Protein AF-A0A966NK26-F1 (afdb_monomer)

Foldseek 3Di:
DDDDDDDDDDDDDDDDDDDDDDDPPPPPPPPPPPPPDDPPPDPPDPAADEWEQPLQDPPAQELPQLRRTVVSGHPPQDEHAYEYAADHSLEHEHAAEHEYCEYEDALRHDAHAYWYCAQAHEYAYNAEYAYNNLEEYEYQGDDNGTGYEYEP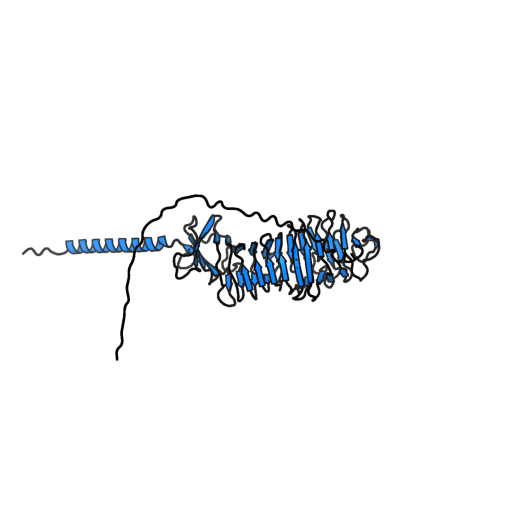EEDQEEYEHENANYEYEDPHQYAYHQNYEYEYHHQYEYEDADNPPNHHHYQYAYEDAAHEYEYLAAHAYAYEYEAHYEYEDHVVVNVHQEHEYQEYAYLHEYEYPHAYEHEAEYHYEQNYEYEAEAEPDLVRGHAYEYEPPYEDHHEYEYEYHDDDPVAEPVRKRKHQHYHYPYDFHHYAYPWYWYQDPNDIWTWDQDPPPVQSQWIWTDADPVQWIWIAGRRSSMIIIYHHPCVVVVVVVVVVVVVVVVVVVVVVVVVVPPDPPDD

Radius of gyration: 33.45 Å; Cα contacts (8 Å, |Δi|>4): 1101; chains: 1; bounding box: 106×56×120 Å

Sequence (419 aa):
MYGRDLLGAAVRRRSRRAHATSGTRWQAAITVTAAIGGFVALPQSSNAAPFTWSGASTTTSGWGGASNWLPSSLPSIGTNALVFTGANRLTNQATTNYTLDGITFSGSAQSFNLQGNSPTRTLNMLGDITNQSGRLQTIGGTTTGSKLALSYGTNAVTRTIDTGSGTIDLNAAVRGGSNVTLNKTGIGGLVIDNPPGTGHGFSGTFRASEGTVDLQAMFNANVGVSGSATLNVDPVAGGITTATVNSLTSSGTVNMLGSLTVYESLKLNASSVLNLTLPVDPNEANQLSYGAGTMLGGALHVTLLGDYPDADTSNPTVFQILQSTAGDPGGNFTTVTATYNGQLLSFTQGPDAVDPHVWISQMAADGKQLRFDQISGEVVVVPEPSSIVIAGIGAAMAAWNALKSRRKRLRALRPTFET

Structure (mmCIF, N/CA/C/O backbone):
data_AF-A0A966NK26-F1
#
_entry.id   AF-A0A966NK26-F1
#
loop_
_atom_site.group_PDB
_atom_site.id
_atom_site.type_symbol
_atom_site.label_atom_id
_atom_site.label_alt_id
_atom_site.label_comp_id
_atom_site.label_asym_id
_atom_site.label_entity_id
_atom_site.label_seq_id
_atom_site.pdbx_PDB_ins_code
_atom_site.Cartn_x
_atom_site.Cartn_y
_atom_site.Cartn_z
_atom_site.occupancy
_atom_site.B_iso_or_equiv
_atom_site.auth_seq_id
_atom_site.auth_comp_id
_atom_site.auth_asym_id
_atom_site.auth_atom_id
_atom_site.pdbx_PDB_model_num
ATOM 1 N N . MET A 1 1 ? -68.169 30.568 15.300 1.00 39.22 1 MET A N 1
ATOM 2 C CA . MET A 1 1 ? -69.093 30.191 14.206 1.00 39.22 1 MET A CA 1
ATOM 3 C C . MET A 1 1 ? -68.436 29.033 13.465 1.00 39.22 1 MET A C 1
ATOM 5 O O . MET A 1 1 ? -67.411 29.269 12.856 1.00 39.22 1 MET A O 1
ATOM 9 N N . TYR A 1 2 ? -68.657 27.778 13.863 1.00 38.25 2 TYR A N 1
ATOM 10 C CA . TYR A 1 2 ? -69.794 26.866 13.606 1.00 38.25 2 TYR A CA 1
ATOM 11 C C . TYR A 1 2 ? -69.868 26.292 12.178 1.00 38.25 2 TYR A C 1
ATOM 13 O O . TYR A 1 2 ? -69.954 27.049 11.221 1.00 38.25 2 TYR A O 1
ATOM 21 N N . GLY A 1 3 ? -69.913 24.949 12.125 1.00 38.84 3 GLY A N 1
ATOM 22 C CA . GLY A 1 3 ? -70.194 24.062 10.981 1.00 38.84 3 GLY A CA 1
ATOM 23 C C . GLY A 1 3 ? -68.991 23.160 10.673 1.00 38.84 3 GLY A C 1
ATOM 24 O O . GLY A 1 3 ? -68.041 23.634 10.070 1.00 38.84 3 GLY A O 1
ATOM 25 N N . ARG A 1 4 ? -68.829 21.911 11.138 1.00 47.53 4 ARG A N 1
ATOM 26 C CA . ARG A 1 4 ? -69.733 20.792 11.489 1.00 47.53 4 ARG A CA 1
ATOM 27 C C . ARG A 1 4 ? -70.622 20.315 10.336 1.00 47.53 4 ARG A C 1
ATOM 29 O O . ARG A 1 4 ? -71.395 21.115 9.829 1.00 47.53 4 ARG A O 1
ATOM 36 N N . ASP A 1 5 ? -70.475 19.014 10.038 1.00 47.66 5 ASP A N 1
ATOM 37 C CA . ASP A 1 5 ? -71.431 18.045 9.455 1.00 47.66 5 ASP A CA 1
ATOM 38 C C . ASP A 1 5 ? -70.904 17.338 8.190 1.00 47.66 5 ASP A C 1
ATOM 40 O O . ASP A 1 5 ? -70.272 17.973 7.359 1.00 47.66 5 ASP A O 1
ATOM 44 N N . LEU A 1 6 ? -71.091 16.041 7.909 1.00 46.53 6 LEU A N 1
ATOM 45 C CA . LEU A 1 6 ? -71.668 14.838 8.548 1.00 46.53 6 LEU A CA 1
ATOM 46 C C . LEU A 1 6 ? -71.210 13.661 7.633 1.00 46.53 6 LEU A C 1
ATOM 48 O O . LEU A 1 6 ? -71.138 13.822 6.420 1.00 46.53 6 LEU A O 1
ATOM 52 N N . LEU A 1 7 ? -70.680 12.550 8.156 1.00 45.34 7 LEU A N 1
ATOM 53 C CA . LEU A 1 7 ? -71.367 11.251 8.324 1.00 45.34 7 LEU A CA 1
ATOM 54 C C . LEU A 1 7 ? -72.038 10.638 7.069 1.00 45.34 7 LEU A C 1
ATOM 56 O O . LEU A 1 7 ? -73.002 11.171 6.535 1.00 45.34 7 LEU A O 1
ATOM 60 N N . GLY A 1 8 ? -71.613 9.418 6.716 1.00 40.69 8 GLY A N 1
ATOM 61 C CA . GLY A 1 8 ? -72.337 8.483 5.840 1.00 40.69 8 GLY A CA 1
ATOM 62 C C . GLY A 1 8 ? -71.471 7.254 5.529 1.00 40.69 8 GLY A C 1
ATOM 63 O O . GLY A 1 8 ? -70.596 7.325 4.682 1.00 40.69 8 GLY A O 1
ATOM 64 N N . ALA A 1 9 ? -71.471 6.193 6.335 1.00 46.81 9 ALA A N 1
ATOM 65 C CA . ALA A 1 9 ? -72.472 5.126 6.459 1.00 46.81 9 ALA A CA 1
ATOM 66 C C . ALA A 1 9 ? -71.920 3.812 5.874 1.00 46.81 9 ALA A C 1
ATOM 68 O O . ALA A 1 9 ? -71.418 3.738 4.758 1.00 46.81 9 ALA A O 1
ATOM 69 N N . ALA A 1 10 ? -71.984 2.787 6.718 1.00 46.94 10 ALA A N 1
ATOM 70 C CA . ALA A 1 10 ? -71.476 1.441 6.527 1.00 46.94 10 ALA A CA 1
ATOM 71 C C . ALA A 1 10 ? -72.309 0.609 5.529 1.00 46.94 10 ALA A C 1
ATOM 73 O O . ALA A 1 10 ? -73.312 1.077 5.002 1.00 46.94 10 ALA A O 1
ATOM 74 N N . VAL A 1 11 ? -71.948 -0.685 5.450 1.00 49.09 11 VAL A N 1
ATOM 75 C CA . VAL A 1 11 ? -72.772 -1.859 5.071 1.00 49.09 11 VAL A CA 1
ATOM 76 C C . VAL A 1 11 ? -72.383 -2.475 3.714 1.00 49.09 11 VAL A C 1
ATOM 78 O O . VAL A 1 11 ? -72.791 -2.000 2.668 1.00 49.09 11 VAL A O 1
ATOM 81 N N . ARG A 1 12 ? -71.680 -3.623 3.701 1.00 53.38 12 ARG A N 1
ATOM 82 C CA . ARG A 1 12 ? -72.269 -4.986 3.742 1.00 53.38 12 ARG A CA 1
ATOM 83 C C . ARG A 1 12 ? -71.211 -6.067 3.475 1.00 53.38 12 ARG A C 1
ATOM 85 O O . ARG A 1 12 ? -70.518 -6.062 2.465 1.00 53.38 12 ARG A O 1
ATOM 92 N N . ARG A 1 13 ? -71.188 -7.063 4.364 1.00 52.03 13 ARG A N 1
ATOM 93 C CA . ARG A 1 13 ? -70.593 -8.391 4.162 1.00 52.03 13 ARG A CA 1
ATOM 94 C C . ARG A 1 13 ? -71.155 -9.057 2.899 1.00 52.03 13 ARG A C 1
ATOM 96 O O . ARG A 1 13 ? -72.375 -9.166 2.773 1.00 52.03 13 ARG A O 1
ATOM 103 N N . ARG A 1 14 ? -70.292 -9.666 2.082 1.00 56.47 14 ARG A N 1
ATOM 104 C CA . ARG A 1 14 ? -70.614 -10.922 1.388 1.00 56.47 14 ARG A CA 1
ATOM 105 C C . ARG A 1 14 ? -69.471 -11.911 1.533 1.00 56.47 14 ARG A C 1
ATOM 107 O O . ARG A 1 14 ? -68.300 -11.584 1.398 1.00 56.47 14 ARG A O 1
ATOM 114 N N . SER A 1 15 ? -69.882 -13.111 1.895 1.00 56.69 15 SER A N 1
ATOM 115 C CA . SER A 1 15 ? -69.083 -14.282 2.172 1.00 56.69 15 SER A CA 1
ATOM 116 C C . SER A 1 15 ? -68.889 -15.125 0.910 1.00 56.69 15 SER A C 1
ATOM 118 O O . SER A 1 15 ? -69.675 -15.040 -0.032 1.00 56.69 15 SER A O 1
ATOM 120 N N . ARG A 1 16 ? -67.902 -16.025 1.008 1.00 51.84 16 ARG A N 1
ATOM 121 C CA . ARG A 1 16 ? -67.696 -17.257 0.228 1.00 51.84 16 ARG A CA 1
ATOM 122 C C . ARG A 1 16 ? -67.159 -17.092 -1.198 1.00 51.84 16 ARG A C 1
ATOM 124 O O . ARG A 1 16 ? -67.911 -16.850 -2.132 1.00 51.84 16 ARG A O 1
ATOM 131 N N . ARG A 1 17 ? -65.908 -17.518 -1.383 1.00 51.44 17 ARG A N 1
ATOM 132 C CA . ARG A 1 17 ? -65.615 -18.794 -2.063 1.00 51.44 17 ARG A CA 1
ATOM 133 C C . ARG A 1 17 ? -64.173 -19.223 -1.806 1.00 51.44 17 ARG A C 1
ATOM 135 O O . ARG A 1 17 ? -63.239 -18.482 -2.074 1.00 51.44 17 ARG A O 1
ATOM 142 N N . ALA A 1 18 ? -64.034 -20.435 -1.281 1.00 52.50 18 ALA A N 1
ATOM 143 C CA . ALA A 1 18 ? -62.795 -21.184 -1.309 1.00 52.50 18 ALA A CA 1
ATOM 144 C C . ALA A 1 18 ? -62.517 -21.646 -2.749 1.00 52.50 18 ALA A C 1
ATOM 146 O O . ALA A 1 18 ? -63.397 -22.218 -3.397 1.00 52.50 18 ALA A O 1
ATOM 147 N N . HIS A 1 19 ? -61.291 -21.434 -3.212 1.00 49.16 19 HIS A N 1
ATOM 148 C CA . HIS A 1 19 ? -60.667 -22.241 -4.253 1.00 49.16 19 HIS A CA 1
ATOM 149 C C . HIS A 1 19 ? -59.193 -22.398 -3.891 1.00 49.16 19 HIS A C 1
ATOM 151 O O . HIS A 1 19 ? -58.377 -21.503 -4.086 1.00 49.16 19 HIS A O 1
ATOM 157 N N . ALA A 1 20 ? -58.892 -23.539 -3.279 1.00 50.34 20 ALA A N 1
ATOM 158 C CA . ALA A 1 20 ? -57.558 -24.095 -3.283 1.00 50.34 20 ALA A CA 1
ATOM 159 C C . ALA A 1 20 ? -57.322 -24.685 -4.672 1.00 50.34 20 ALA A C 1
ATOM 161 O O . ALA A 1 20 ? -58.109 -25.531 -5.077 1.00 50.34 20 ALA A O 1
ATOM 162 N N . THR A 1 21 ? -56.249 -24.281 -5.349 1.00 40.78 21 THR A N 1
ATOM 163 C CA . THR A 1 21 ? -55.516 -25.147 -6.283 1.00 40.78 21 THR A CA 1
ATOM 164 C C . THR A 1 21 ? -54.172 -24.517 -6.647 1.00 40.78 21 THR A C 1
ATOM 166 O O . THR A 1 21 ? -54.108 -23.411 -7.170 1.00 40.78 21 THR A O 1
ATOM 169 N N . SER A 1 22 ? -53.123 -25.303 -6.392 1.00 42.81 22 SER A N 1
ATOM 170 C CA . SER A 1 22 ? -51.922 -25.470 -7.218 1.00 42.81 22 SER A CA 1
ATOM 171 C C . SER A 1 22 ? -50.984 -24.278 -7.460 1.00 42.81 22 SER A C 1
ATOM 173 O O . SER A 1 22 ? -51.149 -23.504 -8.394 1.00 42.81 22 SER A O 1
ATOM 175 N N . GLY A 1 23 ? -49.871 -24.297 -6.721 1.00 42.38 23 GLY A N 1
ATOM 176 C CA . GLY A 1 23 ? -48.551 -24.486 -7.330 1.00 42.38 23 GLY A CA 1
ATOM 177 C C . GLY A 1 23 ? -48.053 -23.397 -8.276 1.00 42.38 23 GLY A C 1
ATOM 178 O O . GLY A 1 23 ? -47.938 -23.624 -9.479 1.00 42.38 23 GLY A O 1
ATOM 179 N N . THR A 1 24 ? -47.606 -22.274 -7.723 1.00 40.72 24 THR A N 1
ATOM 180 C CA . THR A 1 24 ? -46.676 -21.372 -8.408 1.00 40.72 24 THR A CA 1
ATOM 181 C C . THR A 1 24 ? -45.290 -22.011 -8.424 1.00 40.72 24 THR A C 1
ATOM 183 O O . THR A 1 24 ? -44.463 -21.840 -7.530 1.00 40.72 24 THR A O 1
ATOM 186 N N . ARG A 1 25 ? -45.061 -22.820 -9.462 1.00 45.16 25 ARG A N 1
ATOM 187 C CA . ARG A 1 25 ? -43.732 -23.236 -9.903 1.00 45.16 25 ARG A CA 1
ATOM 188 C C . ARG A 1 25 ? -42.898 -21.981 -10.148 1.00 45.16 25 ARG A C 1
ATOM 190 O O . ARG A 1 25 ? -43.222 -21.187 -11.026 1.00 45.16 25 ARG A O 1
ATOM 197 N N . TRP A 1 26 ? -41.826 -21.840 -9.379 1.00 40.28 26 TRP A N 1
ATOM 198 C CA . TRP A 1 26 ? -40.706 -20.966 -9.690 1.00 40.28 26 TRP A CA 1
ATOM 199 C C . TRP A 1 26 ? -40.153 -21.369 -11.060 1.00 40.28 26 TRP A C 1
ATOM 201 O O . TRP A 1 26 ? -39.409 -22.341 -11.178 1.00 40.28 26 TRP A O 1
ATOM 211 N N . GLN A 1 27 ? -40.555 -20.665 -12.116 1.00 39.16 27 GLN A N 1
ATOM 212 C CA . GLN A 1 27 ? -39.807 -20.688 -13.363 1.00 39.16 27 GLN A CA 1
ATOM 213 C C . GLN A 1 27 ? -38.601 -19.776 -13.171 1.00 39.16 27 GLN A C 1
ATOM 215 O O . GLN A 1 27 ? -38.681 -18.562 -13.340 1.00 39.16 27 GLN A O 1
ATOM 220 N N . ALA A 1 28 ? -37.483 -20.383 -12.777 1.00 42.16 28 ALA A N 1
ATOM 221 C CA . ALA A 1 28 ? -36.171 -19.812 -13.013 1.00 42.16 28 ALA A CA 1
ATOM 222 C C . ALA A 1 28 ? -35.995 -19.708 -14.534 1.00 42.16 28 ALA A C 1
ATOM 224 O O . ALA A 1 28 ? -35.643 -20.678 -15.206 1.00 42.16 28 ALA A O 1
ATOM 225 N N . ALA A 1 29 ? -36.317 -18.542 -15.088 1.00 40.84 29 ALA A N 1
ATOM 226 C CA . ALA A 1 29 ? -35.931 -18.182 -16.438 1.00 40.84 29 ALA A CA 1
ATOM 227 C C . ALA A 1 29 ? -34.409 -17.995 -16.437 1.00 40.84 29 ALA A C 1
ATOM 229 O O . ALA A 1 29 ? -33.889 -16.927 -16.124 1.00 40.84 29 ALA A O 1
ATOM 230 N N . ILE A 1 30 ? -33.690 -19.079 -16.726 1.00 43.50 30 ILE A N 1
ATOM 231 C CA . ILE A 1 30 ? -32.281 -19.031 -17.104 1.00 43.50 30 ILE A CA 1
ATOM 232 C C . ILE A 1 30 ? -32.249 -18.409 -18.499 1.00 43.50 30 ILE A C 1
ATOM 234 O O . ILE A 1 30 ? -32.399 -19.088 -19.513 1.00 43.50 30 ILE A O 1
ATOM 238 N N . THR A 1 31 ? -32.103 -17.090 -18.547 1.00 37.31 31 THR A N 1
ATOM 239 C CA . THR A 1 31 ? -31.787 -16.372 -19.779 1.00 37.31 31 THR A CA 1
ATOM 240 C C . THR A 1 31 ? -30.327 -16.667 -20.110 1.00 37.31 31 THR A C 1
ATOM 242 O O . THR A 1 31 ? -29.415 -16.024 -19.596 1.00 37.31 31 THR A O 1
ATOM 245 N N . VAL A 1 32 ? -30.089 -17.684 -20.941 1.00 39.34 32 VAL A N 1
ATOM 246 C CA . VAL A 1 32 ? -28.792 -17.892 -21.596 1.00 39.34 32 VAL A CA 1
ATOM 247 C C . VAL A 1 32 ? -28.651 -16.799 -22.651 1.00 39.34 32 VAL A C 1
ATOM 249 O O . VAL A 1 32 ? -29.061 -16.959 -23.799 1.00 39.34 32 VAL A O 1
ATOM 252 N N . THR A 1 33 ? -28.110 -15.651 -22.254 1.00 42.25 33 THR A N 1
ATOM 253 C CA . THR A 1 33 ? -27.671 -14.630 -23.205 1.00 42.25 33 THR A CA 1
ATOM 254 C C . THR A 1 33 ? -26.406 -15.151 -23.874 1.00 42.25 33 THR A C 1
ATOM 256 O O . THR A 1 33 ? -25.306 -15.034 -23.339 1.00 42.25 33 THR A O 1
ATOM 259 N N . ALA A 1 34 ? -26.566 -15.765 -25.045 1.00 41.97 34 ALA A N 1
ATOM 260 C CA . ALA A 1 34 ? -25.468 -16.020 -25.960 1.00 41.97 34 ALA A CA 1
ATOM 261 C C . ALA A 1 34 ? -24.907 -14.664 -26.418 1.00 41.97 34 ALA A C 1
ATOM 263 O O . ALA A 1 34 ? -25.442 -14.023 -27.323 1.00 41.97 34 ALA A O 1
ATOM 264 N N . ALA A 1 35 ? -23.853 -14.197 -25.750 1.00 39.41 35 ALA A N 1
ATOM 265 C CA . ALA A 1 35 ? -23.066 -13.070 -26.214 1.00 39.41 35 ALA A CA 1
ATOM 266 C C . ALA A 1 35 ? -22.330 -13.505 -27.488 1.00 39.41 35 ALA A C 1
ATOM 268 O O . ALA A 1 35 ? -21.287 -14.155 -27.437 1.00 39.41 35 ALA A O 1
ATOM 269 N N . ILE A 1 36 ? -22.904 -13.174 -28.645 1.00 44.41 36 ILE A N 1
ATOM 270 C CA . ILE A 1 36 ? -22.194 -13.180 -29.922 1.00 44.41 36 ILE A CA 1
ATOM 271 C C . ILE A 1 36 ? -21.103 -12.117 -29.789 1.00 44.41 36 ILE A C 1
ATOM 273 O O . ILE A 1 36 ? -21.361 -10.919 -29.891 1.00 44.41 36 ILE A O 1
ATOM 277 N N . GLY A 1 37 ? -19.892 -12.573 -29.468 1.00 40.84 37 GLY A N 1
ATOM 278 C CA . GLY A 1 37 ? -18.692 -11.756 -29.406 1.00 40.84 37 GLY A CA 1
ATOM 279 C C . GLY A 1 37 ? -18.385 -11.196 -30.786 1.00 40.84 37 GLY A C 1
ATOM 280 O O . GLY A 1 37 ? -17.745 -11.849 -31.607 1.00 40.84 37 GLY A O 1
ATOM 281 N N . GLY A 1 38 ? -18.854 -9.977 -31.043 1.00 38.38 38 GLY A N 1
ATOM 282 C CA . GLY A 1 38 ? -18.328 -9.153 -32.115 1.00 38.38 38 GLY A CA 1
ATOM 283 C C . GLY A 1 38 ? -16.860 -8.876 -31.821 1.00 38.38 38 GLY A C 1
ATOM 284 O O . GLY A 1 38 ? -16.543 -8.069 -30.949 1.00 38.38 38 GLY A O 1
ATOM 285 N N . PHE A 1 39 ? -15.970 -9.563 -32.536 1.00 39.03 39 PHE A N 1
ATOM 286 C CA . PHE A 1 39 ? -14.562 -9.200 -32.652 1.00 39.03 39 PHE A CA 1
ATOM 287 C C . PHE A 1 39 ? -14.491 -7.812 -33.303 1.00 39.03 39 PHE A C 1
ATOM 289 O O . PHE A 1 39 ? -14.405 -7.672 -34.521 1.00 39.03 39 PHE A O 1
ATOM 296 N N . VAL A 1 40 ? -14.572 -6.763 -32.485 1.00 42.25 40 VAL A N 1
ATOM 297 C CA . VAL A 1 40 ? -14.092 -5.442 -32.876 1.00 42.25 40 VAL A CA 1
ATOM 298 C C . VAL A 1 40 ? -12.593 -5.616 -33.067 1.00 42.25 40 VAL A C 1
ATOM 300 O O . VAL A 1 40 ? -11.874 -5.892 -32.108 1.00 42.25 40 VAL A O 1
ATOM 303 N N . ALA A 1 41 ? -12.136 -5.534 -34.315 1.00 38.25 41 ALA A N 1
ATOM 304 C CA . ALA A 1 41 ? -10.722 -5.455 -34.634 1.00 38.25 41 ALA A CA 1
ATOM 305 C C . ALA A 1 41 ? -10.160 -4.217 -33.925 1.00 38.25 41 ALA A C 1
ATOM 307 O O . ALA A 1 41 ? -10.319 -3.089 -34.391 1.00 38.25 41 ALA A O 1
ATOM 308 N N . LEU A 1 42 ? -9.578 -4.432 -32.745 1.00 42.19 42 LEU A N 1
ATOM 309 C CA . LEU A 1 42 ? -8.833 -3.408 -32.037 1.00 42.19 42 LEU A CA 1
ATOM 310 C C . LEU A 1 42 ? -7.703 -2.953 -32.969 1.00 42.19 42 LEU A C 1
ATOM 312 O O . LEU A 1 42 ? -7.084 -3.808 -33.614 1.00 42.19 42 LEU A O 1
ATOM 316 N N . PRO A 1 43 ? -7.433 -1.641 -33.077 1.00 40.78 43 PRO A N 1
ATOM 317 C CA . PRO A 1 43 ? -6.283 -1.164 -33.824 1.00 40.78 43 PRO A CA 1
ATOM 318 C C . PRO A 1 43 ? -5.047 -1.868 -33.265 1.00 40.78 43 PRO A C 1
ATOM 320 O O . PRO A 1 43 ? -4.705 -1.698 -32.096 1.00 40.78 43 PRO A O 1
ATOM 323 N N . GLN A 1 44 ? -4.414 -2.707 -34.086 1.00 38.44 44 GLN A N 1
ATOM 324 C CA . GLN A 1 44 ? -3.121 -3.275 -33.750 1.00 38.44 44 GLN A CA 1
ATOM 325 C C . GLN A 1 44 ? -2.143 -2.107 -33.741 1.00 38.44 44 GLN A C 1
ATOM 327 O O . GLN A 1 44 ? -1.727 -1.620 -34.791 1.00 38.44 44 GLN A O 1
ATOM 332 N N . SER A 1 45 ? -1.840 -1.604 -32.547 1.00 45.34 45 SER A N 1
ATOM 333 C CA . SER A 1 45 ? -0.705 -0.723 -32.339 1.00 45.34 45 SER A CA 1
ATOM 334 C C . SER A 1 45 ? 0.507 -1.409 -32.953 1.00 45.34 45 SER A C 1
ATOM 336 O O . SER A 1 45 ? 0.797 -2.564 -32.635 1.00 45.34 45 SER A O 1
ATOM 338 N N . SER A 1 46 ? 1.187 -0.729 -33.874 1.00 44.84 46 SER A N 1
ATOM 339 C CA . SER A 1 46 ? 2.487 -1.174 -34.354 1.00 44.84 46 SER A CA 1
ATOM 340 C C . SER A 1 46 ? 3.399 -1.291 -33.136 1.00 44.84 46 SER A C 1
ATOM 342 O O . SER A 1 46 ? 3.839 -0.277 -32.598 1.00 44.84 46 SER A O 1
ATOM 344 N N . ASN A 1 47 ? 3.621 -2.514 -32.659 1.00 55.09 47 ASN A N 1
ATOM 345 C CA . ASN A 1 47 ? 4.536 -2.754 -31.556 1.00 55.09 47 ASN A CA 1
ATOM 346 C C . ASN A 1 47 ? 5.925 -2.321 -32.026 1.00 55.09 47 ASN A C 1
ATOM 348 O O . ASN A 1 47 ? 6.424 -2.838 -33.031 1.00 55.09 47 ASN A O 1
ATOM 352 N N . ALA A 1 48 ? 6.532 -1.355 -31.333 1.00 59.53 48 ALA A N 1
ATOM 353 C CA . ALA A 1 48 ? 7.938 -1.040 -31.531 1.00 59.53 48 ALA A CA 1
ATOM 354 C C . ALA A 1 48 ? 8.763 -2.332 -31.437 1.00 59.53 48 ALA A C 1
ATOM 356 O O . ALA A 1 48 ? 8.436 -3.228 -30.652 1.00 59.53 48 ALA A O 1
ATOM 357 N N . ALA A 1 49 ? 9.818 -2.448 -32.250 1.00 63.50 49 ALA A N 1
ATOM 358 C CA . ALA A 1 49 ? 10.656 -3.640 -32.241 1.00 63.50 49 ALA A CA 1
ATOM 359 C C . ALA A 1 49 ? 11.212 -3.860 -30.819 1.00 63.50 49 ALA A C 1
ATOM 361 O O . ALA A 1 49 ? 11.853 -2.952 -30.279 1.00 63.50 49 ALA A O 1
ATOM 362 N N . PRO A 1 50 ? 10.951 -5.019 -30.188 1.00 78.19 50 PRO A N 1
ATOM 363 C CA . PRO A 1 50 ? 11.381 -5.245 -28.821 1.00 78.19 50 PRO A CA 1
ATOM 364 C C . PRO A 1 50 ? 12.903 -5.377 -28.782 1.00 78.19 50 PRO A C 1
ATOM 366 O O . PRO A 1 50 ? 13.479 -6.236 -29.452 1.00 78.19 50 PRO A O 1
ATOM 369 N N . PHE A 1 51 ? 13.554 -4.554 -27.965 1.00 93.38 51 PHE A N 1
ATOM 370 C CA . PHE A 1 51 ? 14.965 -4.731 -27.645 1.00 93.38 51 PHE A CA 1
ATOM 371 C C . PHE A 1 51 ? 15.072 -5.704 -26.484 1.00 93.38 51 PHE A C 1
ATOM 373 O O . PHE A 1 51 ? 14.605 -5.431 -25.376 1.00 93.38 51 PHE A O 1
ATOM 380 N N . THR A 1 52 ? 15.687 -6.854 -26.735 1.00 95.12 52 THR A N 1
ATOM 381 C CA . THR A 1 52 ? 15.853 -7.877 -25.703 1.00 95.12 52 THR A CA 1
ATOM 382 C C . THR A 1 52 ? 17.202 -7.707 -25.017 1.00 95.12 52 THR A C 1
ATOM 384 O O . THR A 1 52 ? 18.243 -7.768 -25.668 1.00 95.12 52 THR A O 1
ATOM 387 N N . TRP A 1 53 ? 17.202 -7.501 -23.704 1.00 95.69 53 TRP A N 1
ATOM 388 C CA . TRP A 1 53 ? 18.410 -7.476 -22.889 1.00 95.69 53 TRP A CA 1
ATOM 389 C C . TRP A 1 53 ? 19.023 -8.876 -22.837 1.00 95.69 53 TRP A C 1
ATOM 391 O O . TRP A 1 53 ? 18.465 -9.791 -22.232 1.00 95.69 53 TRP A O 1
ATOM 401 N N . SER A 1 54 ? 20.183 -9.035 -23.468 1.00 93.88 54 SER A N 1
ATOM 402 C CA . SER A 1 54 ? 20.994 -10.253 -23.406 1.00 93.88 54 SER A CA 1
ATOM 403 C C . SER A 1 54 ? 22.070 -10.176 -22.326 1.00 93.88 54 SER A C 1
ATOM 405 O O . SER A 1 54 ? 22.574 -11.210 -21.880 1.00 93.88 54 SER A O 1
ATOM 407 N N . GLY A 1 55 ? 22.465 -8.955 -21.939 1.00 93.56 55 GLY A N 1
ATOM 408 C CA . GLY A 1 55 ? 23.593 -8.714 -21.041 1.00 93.56 55 GLY A CA 1
ATOM 409 C C . GLY A 1 55 ? 24.918 -9.283 -21.564 1.00 93.56 55 GLY A C 1
ATOM 410 O O . GLY A 1 55 ? 25.809 -9.559 -20.762 1.00 93.56 55 GLY A O 1
ATOM 411 N N . ALA A 1 56 ? 25.039 -9.510 -22.879 1.00 94.56 56 ALA A N 1
ATOM 412 C CA . ALA A 1 56 ? 26.136 -10.276 -23.468 1.00 94.56 56 ALA A CA 1
ATOM 413 C C . ALA A 1 56 ? 27.475 -9.518 -23.554 1.00 94.56 56 ALA A C 1
ATOM 415 O O . ALA A 1 56 ? 28.500 -10.133 -23.847 1.00 94.56 56 ALA A O 1
ATOM 416 N N . SER A 1 57 ? 27.515 -8.209 -23.272 1.00 95.25 57 SER A N 1
ATOM 417 C CA . SER A 1 57 ? 28.786 -7.484 -23.153 1.00 95.25 57 SER A CA 1
ATOM 418 C C . SER A 1 57 ? 29.652 -8.117 -22.066 1.00 95.25 57 SER A C 1
ATOM 420 O O . SER A 1 57 ? 29.169 -8.436 -20.982 1.00 95.25 57 SER A O 1
ATOM 422 N N . THR A 1 58 ? 30.958 -8.242 -22.282 1.00 93.19 58 THR A N 1
ATOM 423 C CA . THR A 1 58 ? 31.903 -8.693 -21.244 1.00 93.19 58 THR A CA 1
ATOM 424 C C . THR A 1 58 ? 32.469 -7.534 -20.425 1.00 93.19 58 THR A C 1
ATOM 426 O O . THR A 1 58 ? 32.946 -7.747 -19.314 1.00 93.19 58 THR A O 1
ATOM 429 N N . THR A 1 59 ? 32.311 -6.290 -20.883 1.00 93.25 59 THR A N 1
ATOM 430 C CA . THR A 1 59 ? 32.951 -5.112 -20.275 1.00 93.25 59 THR A CA 1
ATOM 431 C C . THR A 1 59 ? 31.982 -4.096 -19.673 1.00 93.25 59 THR A C 1
ATOM 433 O O . THR A 1 59 ? 32.373 -3.349 -18.782 1.00 93.25 59 THR A O 1
ATOM 436 N N . THR A 1 60 ? 30.714 -4.059 -20.093 1.00 94.19 60 THR A N 1
ATOM 437 C CA . THR A 1 60 ? 29.766 -3.002 -19.688 1.00 94.19 60 THR A CA 1
ATOM 438 C C . THR A 1 60 ? 28.401 -3.556 -19.286 1.00 94.19 60 THR A C 1
ATOM 440 O O . THR A 1 60 ? 27.868 -4.437 -19.946 1.00 94.19 60 THR A O 1
ATOM 443 N N . SER A 1 61 ? 27.787 -3.021 -18.225 1.00 94.50 61 SER A N 1
ATOM 444 C CA . SER A 1 61 ? 26.392 -3.313 -17.821 1.00 94.50 61 SER A CA 1
ATOM 445 C C . SER A 1 61 ? 25.417 -2.179 -18.144 1.00 94.50 61 SER A C 1
ATOM 447 O O . SER A 1 61 ? 24.270 -2.186 -17.702 1.00 94.50 61 SER A O 1
ATOM 449 N N . GLY A 1 62 ? 25.866 -1.187 -18.912 1.00 95.44 62 GLY A N 1
ATOM 450 C CA . GLY A 1 62 ? 25.042 -0.058 -19.319 1.00 95.44 62 GLY A CA 1
ATOM 451 C C . GLY A 1 62 ? 24.152 -0.380 -20.518 1.00 95.44 62 GLY A C 1
ATOM 452 O O . GLY A 1 62 ? 24.557 -1.099 -21.435 1.00 95.44 62 GLY A O 1
ATOM 453 N N . TRP A 1 63 ? 22.975 0.241 -20.546 1.00 95.12 63 TRP A N 1
ATOM 454 C CA . TRP A 1 63 ? 22.049 0.240 -21.682 1.00 95.12 63 TRP A CA 1
ATOM 455 C C . TRP A 1 63 ? 22.661 0.903 -22.926 1.00 95.12 63 TRP A C 1
ATOM 457 O O . TRP A 1 63 ? 22.266 0.590 -24.040 1.00 95.12 63 TRP A O 1
ATOM 467 N N . GLY A 1 64 ? 23.686 1.746 -22.753 1.00 94.00 64 GLY A N 1
ATOM 468 C CA . GLY A 1 64 ? 24.473 2.324 -23.847 1.00 94.00 64 GLY A CA 1
ATOM 469 C C . GLY A 1 64 ? 25.459 1.367 -24.537 1.00 94.00 64 GLY A C 1
ATOM 470 O O . GLY A 1 64 ? 26.186 1.805 -25.424 1.00 94.00 64 GLY A O 1
ATOM 471 N N . GLY A 1 65 ? 25.538 0.091 -24.140 1.00 94.62 65 GLY A N 1
ATOM 472 C CA . GLY A 1 65 ? 26.366 -0.920 -24.809 1.00 94.62 65 GLY A CA 1
ATOM 473 C C . GLY A 1 65 ? 25.543 -1.772 -25.772 1.00 94.62 65 GLY A C 1
ATOM 474 O O . GLY A 1 65 ? 24.754 -2.595 -25.322 1.00 94.62 65 GLY A O 1
ATOM 475 N N . ALA A 1 66 ? 25.748 -1.626 -27.086 1.00 95.19 66 ALA A N 1
ATOM 476 C CA . ALA A 1 66 ? 24.942 -2.320 -28.102 1.00 95.19 66 ALA A CA 1
ATOM 477 C C . ALA A 1 66 ? 25.026 -3.854 -27.997 1.00 95.19 66 ALA A C 1
ATOM 479 O O . ALA A 1 66 ? 24.055 -4.553 -28.259 1.00 95.19 66 ALA A O 1
ATOM 480 N N . SER A 1 67 ? 26.164 -4.377 -27.533 1.00 96.25 67 SER A N 1
ATOM 481 C CA . SER A 1 67 ? 26.370 -5.805 -27.272 1.00 96.25 67 SER A CA 1
ATOM 482 C C . SER A 1 67 ? 25.499 -6.371 -26.144 1.00 96.25 67 SER A C 1
ATOM 484 O O . SER A 1 67 ? 25.382 -7.586 -26.038 1.00 96.25 67 SER A O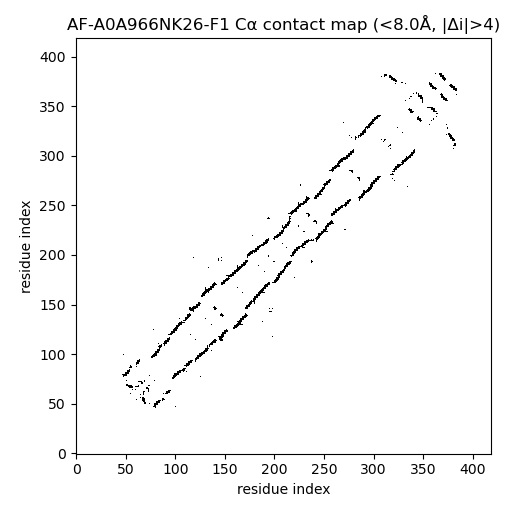 1
ATOM 486 N N . ASN A 1 68 ? 24.879 -5.534 -25.304 1.00 96.19 68 ASN A N 1
ATOM 487 C CA . ASN A 1 68 ? 23.940 -5.986 -24.273 1.00 96.19 68 ASN A CA 1
ATOM 488 C C . ASN A 1 68 ? 22.510 -6.195 -24.784 1.00 96.19 68 ASN A C 1
ATOM 490 O O . ASN A 1 68 ? 21.669 -6.676 -24.022 1.00 96.19 68 ASN A O 1
ATOM 494 N N . TRP A 1 69 ? 22.231 -5.842 -26.039 1.00 96.31 69 TRP A N 1
ATOM 495 C CA . TRP A 1 69 ? 20.901 -5.905 -26.629 1.00 96.31 69 TRP A CA 1
ATOM 496 C C . TRP A 1 69 ? 20.843 -6.895 -27.794 1.00 96.31 69 TRP A C 1
ATOM 498 O O . TRP A 1 69 ? 21.853 -7.222 -28.426 1.00 96.31 69 TRP A O 1
ATOM 508 N N . LEU A 1 70 ? 19.638 -7.389 -28.059 1.00 93.88 70 LEU A N 1
ATOM 509 C CA . LEU A 1 70 ? 19.272 -8.144 -29.248 1.00 93.88 70 LEU A CA 1
ATOM 510 C C . LEU A 1 70 ? 18.121 -7.414 -29.966 1.00 93.88 70 LEU A C 1
ATOM 512 O O . LEU A 1 70 ? 17.092 -7.172 -29.325 1.00 93.88 70 LEU A O 1
ATOM 516 N N . PRO A 1 71 ? 18.277 -7.084 -31.267 1.00 93.06 71 PRO A N 1
ATOM 517 C CA . PRO A 1 71 ? 19.531 -7.174 -32.032 1.00 93.06 71 PRO A CA 1
ATOM 518 C C . PRO A 1 71 ? 20.635 -6.307 -31.397 1.00 93.06 71 PRO A C 1
ATOM 520 O O . PRO A 1 71 ? 20.326 -5.437 -30.590 1.00 93.06 71 PRO A O 1
ATOM 523 N N . SER A 1 72 ? 21.913 -6.565 -31.713 1.00 93.25 72 SER A N 1
ATOM 524 C CA . SER A 1 72 ? 23.080 -5.877 -31.116 1.00 93.25 72 SER A CA 1
ATOM 525 C C . SER A 1 72 ? 23.243 -4.425 -31.578 1.00 93.25 72 SER A C 1
ATOM 527 O O . SER A 1 72 ? 24.283 -4.008 -32.086 1.00 93.25 72 SER A O 1
ATOM 529 N N . SER A 1 73 ? 22.182 -3.653 -31.401 1.00 92.25 73 SER A N 1
ATOM 530 C CA . SER A 1 73 ? 22.046 -2.228 -31.626 1.00 92.25 73 SER A CA 1
ATOM 531 C C . SER A 1 73 ? 21.478 -1.591 -30.359 1.00 92.25 73 SER A C 1
ATOM 533 O O . SER A 1 73 ? 20.900 -2.250 -29.496 1.00 92.25 73 SER A O 1
ATOM 535 N N . LEU A 1 74 ? 21.687 -0.288 -30.211 1.00 90.00 74 LEU A N 1
ATOM 536 C CA . LEU A 1 74 ? 21.127 0.442 -29.081 1.00 90.00 74 LEU A CA 1
ATOM 537 C C . LEU A 1 74 ? 19.623 0.644 -29.291 1.00 90.00 74 LEU A C 1
ATOM 539 O O . LEU A 1 74 ? 19.233 0.978 -30.416 1.00 90.00 74 LEU A O 1
ATOM 543 N N . PRO A 1 75 ? 18.798 0.534 -28.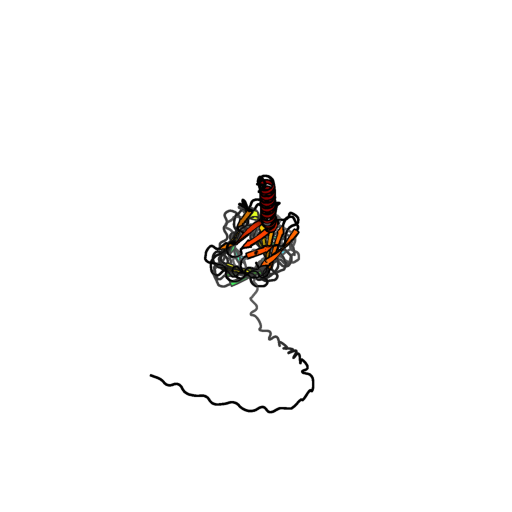232 1.00 84.81 75 PRO A N 1
ATOM 544 C CA . PRO A 1 75 ? 17.460 1.100 -28.244 1.00 84.81 75 PRO A CA 1
ATOM 545 C C . PRO A 1 75 ? 17.583 2.561 -28.670 1.00 84.81 75 PRO A C 1
ATOM 547 O O . PRO A 1 75 ? 18.276 3.353 -28.023 1.00 84.81 75 PRO A O 1
ATOM 550 N N . SER A 1 76 ? 17.005 2.897 -29.822 1.00 77.62 76 SER A N 1
ATOM 551 C CA . SER A 1 76 ? 17.075 4.262 -30.342 1.00 77.62 76 SER A CA 1
ATOM 552 C C . SER A 1 76 ? 16.412 5.227 -29.351 1.00 77.62 76 SER A C 1
ATOM 554 O O . SER A 1 76 ? 15.594 4.810 -28.540 1.00 77.62 76 SER A O 1
ATOM 556 N N . ILE A 1 77 ? 16.706 6.528 -29.413 1.00 66.06 77 ILE A N 1
ATOM 557 C CA . ILE A 1 77 ? 16.117 7.537 -28.500 1.00 66.06 77 ILE A CA 1
ATOM 558 C C . ILE A 1 77 ? 14.578 7.693 -28.695 1.00 66.06 77 ILE A C 1
ATOM 560 O O . ILE A 1 77 ? 13.927 8.462 -27.993 1.00 66.06 77 ILE A O 1
ATOM 564 N N . GLY A 1 78 ? 13.969 6.939 -29.619 1.00 70.56 78 GLY A N 1
ATOM 565 C CA . GLY A 1 78 ? 12.520 6.817 -29.784 1.00 70.56 78 GLY A CA 1
ATOM 566 C C . GLY A 1 78 ? 11.863 5.818 -28.828 1.00 70.56 78 GLY A C 1
ATOM 567 O O . GLY A 1 78 ? 12.446 5.397 -27.830 1.00 70.56 78 GLY A O 1
ATOM 568 N N . THR A 1 79 ? 10.622 5.451 -29.140 1.00 77.62 79 THR A N 1
ATOM 569 C CA . THR A 1 79 ? 9.842 4.531 -28.318 1.00 77.62 79 THR A CA 1
ATOM 570 C C . THR A 1 79 ? 10.228 3.084 -28.588 1.00 77.62 79 THR A C 1
ATOM 572 O O . THR A 1 79 ? 10.160 2.624 -29.725 1.00 77.62 79 THR A O 1
ATOM 575 N N . ASN A 1 80 ? 10.664 2.370 -27.550 1.00 84.38 80 ASN A N 1
ATOM 576 C CA . ASN A 1 80 ? 11.022 0.956 -27.652 1.00 84.38 80 ASN A CA 1
ATOM 577 C C . ASN A 1 80 ? 10.407 0.175 -26.491 1.00 84.38 80 ASN A C 1
ATOM 579 O O . ASN A 1 80 ? 10.389 0.661 -25.360 1.00 84.38 80 ASN A O 1
ATOM 583 N N . ALA A 1 81 ? 9.968 -1.054 -26.748 1.00 92.06 81 ALA A N 1
ATOM 584 C CA . ALA A 1 81 ? 9.682 -2.009 -25.686 1.00 92.06 81 ALA A CA 1
ATOM 585 C C . ALA A 1 81 ? 10.985 -2.711 -25.275 1.00 92.06 81 ALA A C 1
ATOM 587 O O . ALA A 1 81 ? 11.749 -3.156 -26.137 1.00 92.06 81 ALA A O 1
ATOM 588 N N . LEU A 1 82 ? 11.248 -2.812 -23.972 1.00 95.44 82 LEU A N 1
ATOM 589 C CA . LEU A 1 82 ? 12.405 -3.537 -23.445 1.00 95.44 82 LEU A CA 1
ATOM 590 C C . LEU A 1 82 ? 11.967 -4.892 -22.902 1.00 95.44 82 LEU A C 1
ATOM 592 O O . LEU A 1 82 ? 11.048 -4.972 -22.088 1.00 95.44 82 LEU A O 1
ATOM 596 N N . VAL A 1 83 ? 12.660 -5.951 -23.308 1.00 96.75 83 VAL A N 1
ATOM 597 C CA . VAL A 1 83 ? 12.412 -7.312 -22.825 1.00 96.75 83 VAL A CA 1
ATOM 598 C C . VAL A 1 83 ? 13.638 -7.809 -22.076 1.00 96.75 83 VAL A C 1
ATOM 600 O O . VAL A 1 83 ? 14.708 -7.959 -22.652 1.00 96.75 83 VAL A O 1
ATOM 603 N N . PHE A 1 84 ? 13.496 -8.103 -20.791 1.00 97.44 84 PHE A N 1
ATOM 604 C CA . PHE A 1 84 ? 14.540 -8.707 -19.973 1.00 97.44 84 PHE A CA 1
ATOM 605 C C . PHE A 1 84 ? 14.353 -10.225 -19.929 1.00 97.44 84 PHE A C 1
ATOM 607 O O . PHE A 1 84 ? 13.261 -10.742 -19.668 1.00 97.44 84 PHE A O 1
ATOM 614 N N . THR A 1 85 ? 15.427 -10.958 -20.217 1.00 96.31 85 THR A N 1
ATOM 615 C CA . THR A 1 85 ? 15.457 -12.424 -20.222 1.00 96.31 85 THR A CA 1
ATOM 616 C C . THR A 1 85 ? 16.805 -12.944 -19.733 1.00 96.31 85 THR A C 1
ATOM 618 O O . THR A 1 85 ? 17.796 -12.216 -19.697 1.00 96.31 85 THR A O 1
ATOM 621 N N . GLY A 1 86 ? 16.849 -14.221 -19.359 1.00 95.44 86 GLY A N 1
ATOM 622 C CA . GLY A 1 86 ? 18.075 -14.903 -18.967 1.00 95.44 86 GLY A CA 1
ATOM 623 C C . GLY A 1 86 ? 18.650 -14.418 -17.635 1.00 95.44 86 GLY A C 1
ATOM 624 O O . GLY A 1 86 ? 17.940 -13.873 -16.789 1.00 95.44 86 GLY A O 1
ATOM 625 N N . ALA A 1 87 ? 19.947 -14.681 -17.445 1.00 96.81 87 ALA A N 1
ATOM 626 C CA . ALA A 1 87 ? 20.639 -14.581 -16.156 1.00 96.81 87 ALA A CA 1
ATOM 627 C C . ALA A 1 87 ? 21.876 -13.662 -16.153 1.00 96.81 87 ALA A C 1
ATOM 629 O O . ALA A 1 87 ? 22.593 -13.589 -15.157 1.00 96.81 87 ALA A O 1
ATOM 630 N N . ASN A 1 88 ? 22.157 -12.973 -17.260 1.00 96.19 88 ASN A N 1
ATOM 631 C CA . ASN A 1 88 ? 23.383 -12.193 -17.411 1.00 96.19 88 ASN A CA 1
ATOM 632 C C . ASN A 1 88 ? 23.171 -10.731 -17.019 1.00 96.19 88 ASN A C 1
ATOM 634 O O . ASN A 1 88 ? 22.181 -10.109 -17.406 1.00 96.19 88 ASN A O 1
ATOM 638 N N . ARG A 1 89 ? 24.153 -10.167 -16.300 1.00 95.00 89 ARG A N 1
ATOM 639 C CA . ARG A 1 89 ? 24.181 -8.751 -15.889 1.00 95.00 89 ARG A CA 1
ATOM 640 C C . ARG A 1 89 ? 22.858 -8.297 -15.273 1.00 95.00 89 ARG A C 1
ATOM 642 O O . ARG A 1 89 ? 22.211 -7.369 -15.755 1.00 95.00 89 ARG A O 1
ATOM 649 N N . LEU A 1 90 ? 22.489 -8.987 -14.196 1.00 97.00 90 LEU A N 1
ATOM 650 C CA . LEU A 1 90 ? 21.251 -8.756 -13.455 1.00 97.00 90 LEU A CA 1
ATOM 651 C C . LEU A 1 90 ? 21.130 -7.313 -12.964 1.00 97.00 90 LEU A C 1
ATOM 653 O O . LEU A 1 90 ? 20.047 -6.747 -13.002 1.00 97.00 90 LEU A O 1
ATOM 657 N N . THR A 1 91 ? 22.251 -6.688 -12.603 1.00 97.19 91 THR A N 1
ATOM 658 C CA . THR A 1 91 ? 22.318 -5.248 -12.344 1.00 97.19 91 THR A CA 1
ATOM 659 C C . THR A 1 91 ? 22.731 -4.514 -13.614 1.00 97.19 91 THR A C 1
ATOM 661 O O . THR A 1 91 ? 23.880 -4.628 -14.058 1.00 97.19 91 THR A O 1
ATOM 664 N N . ASN A 1 92 ? 21.815 -3.744 -14.195 1.00 96.62 92 ASN A N 1
ATOM 665 C CA . ASN A 1 92 ? 22.046 -3.005 -15.435 1.00 96.62 92 ASN A CA 1
ATOM 666 C C . ASN A 1 92 ? 21.651 -1.531 -15.300 1.00 96.62 92 ASN A C 1
ATOM 668 O O . ASN A 1 92 ? 20.858 -1.166 -14.436 1.00 96.62 92 ASN A O 1
ATOM 672 N N . GLN A 1 93 ? 22.267 -0.670 -16.113 1.00 96.31 93 GLN A N 1
ATOM 673 C CA . GLN A 1 93 ? 22.219 0.777 -15.893 1.00 96.31 93 GLN A CA 1
ATOM 674 C C . GLN A 1 93 ? 21.674 1.544 -17.097 1.00 96.31 93 GLN A C 1
ATOM 676 O O . GLN A 1 93 ? 22.296 1.546 -18.163 1.00 96.31 93 GLN A O 1
ATOM 681 N N . ALA A 1 94 ? 20.591 2.296 -16.910 1.00 95.62 94 ALA A N 1
ATOM 682 C CA . ALA A 1 94 ? 20.179 3.331 -17.845 1.00 95.62 94 ALA A CA 1
ATOM 683 C C . ALA A 1 94 ? 21.229 4.456 -17.845 1.00 95.62 94 ALA A C 1
ATOM 685 O O . ALA A 1 94 ? 21.441 5.156 -16.851 1.00 95.62 94 ALA A O 1
ATOM 686 N N . THR A 1 95 ? 21.924 4.610 -18.972 1.00 95.06 95 THR A N 1
ATOM 687 C CA . THR A 1 95 ? 23.030 5.570 -19.132 1.00 95.06 95 THR A CA 1
ATOM 688 C C . THR A 1 9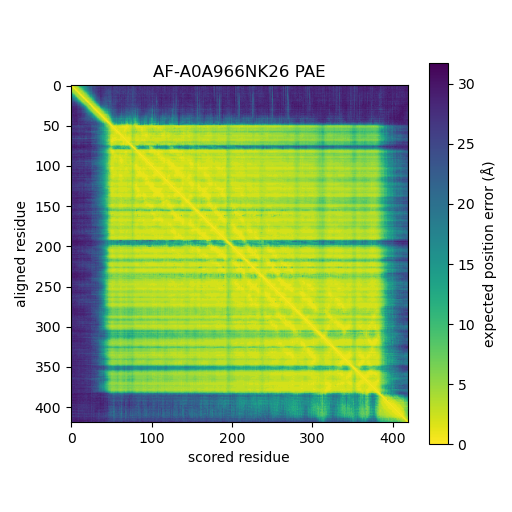5 ? 22.583 6.965 -19.570 1.00 95.06 95 THR A C 1
ATOM 690 O O . THR A 1 95 ? 23.350 7.920 -19.455 1.00 95.06 95 THR A O 1
ATOM 693 N N . THR A 1 96 ? 21.352 7.078 -20.064 1.00 94.62 96 THR A N 1
ATOM 694 C CA . THR A 1 96 ? 20.672 8.303 -20.497 1.00 94.62 96 THR A CA 1
ATOM 695 C C . THR A 1 96 ? 19.187 8.199 -20.131 1.00 94.62 96 THR A C 1
ATOM 697 O O . THR A 1 96 ? 18.771 7.213 -19.521 1.00 94.62 96 THR A O 1
ATOM 700 N N . ASN A 1 97 ? 18.395 9.212 -20.465 1.00 94.88 97 ASN A N 1
ATOM 701 C CA . ASN A 1 97 ? 16.942 9.125 -20.381 1.00 94.88 97 ASN A CA 1
ATOM 702 C C . ASN A 1 97 ? 16.406 8.316 -21.566 1.00 94.88 97 ASN A C 1
ATOM 704 O O . ASN A 1 97 ? 16.898 8.469 -22.684 1.00 94.88 97 ASN A O 1
ATOM 708 N N . TYR A 1 98 ? 15.392 7.493 -21.324 1.00 93.88 98 TYR A N 1
ATOM 709 C CA . TYR A 1 98 ? 14.766 6.660 -22.351 1.00 93.88 98 TYR A CA 1
ATOM 710 C C . TYR A 1 98 ? 13.261 6.895 -22.376 1.00 93.88 98 TYR A C 1
ATOM 712 O O . TYR A 1 98 ? 12.663 7.158 -21.336 1.00 93.88 98 TYR A O 1
ATOM 720 N N . THR A 1 99 ? 12.651 6.763 -23.550 1.00 93.88 99 THR A N 1
ATOM 721 C CA . THR A 1 99 ? 11.194 6.719 -23.709 1.00 93.88 99 THR A CA 1
ATOM 722 C C . THR A 1 99 ? 10.806 5.302 -24.107 1.00 93.88 99 THR A C 1
ATOM 724 O O . THR A 1 99 ? 11.306 4.779 -25.099 1.00 93.88 99 THR A O 1
ATOM 727 N N . LEU A 1 100 ? 9.973 4.646 -23.304 1.00 93.88 100 LEU A N 1
ATOM 728 C CA . LEU A 1 100 ? 9.738 3.206 -23.386 1.00 93.88 100 LEU A CA 1
ATOM 729 C C . LEU A 1 100 ? 8.264 2.902 -23.650 1.00 93.88 100 LEU A C 1
ATOM 731 O O . LEU A 1 100 ? 7.409 3.387 -22.921 1.00 93.88 100 LEU A O 1
ATOM 735 N N . ASP A 1 101 ? 7.974 2.034 -24.618 1.00 93.88 101 ASP A N 1
ATOM 736 C CA . ASP A 1 101 ? 6.629 1.465 -24.841 1.00 93.88 101 ASP A CA 1
ATOM 737 C C . ASP A 1 101 ? 6.287 0.373 -23.821 1.00 93.88 101 ASP A C 1
ATOM 739 O O . ASP A 1 101 ? 5.175 -0.139 -23.793 1.00 93.88 101 ASP A O 1
ATOM 743 N N . GLY A 1 102 ? 7.242 0.002 -22.974 1.00 95.38 102 GLY A N 1
ATOM 744 C CA . GLY A 1 102 ? 7.024 -0.920 -21.875 1.00 95.38 102 GLY A CA 1
ATOM 745 C C . GLY A 1 102 ? 8.296 -1.635 -21.450 1.00 95.38 102 GLY A C 1
ATOM 746 O O . GLY A 1 102 ? 9.336 -1.564 -22.113 1.00 95.38 102 GLY A O 1
ATOM 747 N N . ILE A 1 103 ? 8.197 -2.330 -20.324 1.00 97.31 103 ILE A N 1
ATOM 748 C CA . ILE A 1 103 ? 9.238 -3.196 -19.774 1.00 97.31 103 ILE A CA 1
ATOM 749 C C . ILE A 1 103 ? 8.607 -4.558 -19.506 1.00 97.31 103 ILE A C 1
ATOM 751 O O . ILE A 1 103 ? 7.632 -4.661 -18.771 1.00 97.31 103 ILE A O 1
ATOM 755 N N . THR A 1 104 ? 9.166 -5.621 -20.072 1.00 97.56 104 THR A N 1
ATOM 756 C CA . THR A 1 104 ? 8.712 -6.995 -19.832 1.00 97.56 104 THR A CA 1
ATOM 757 C C . THR A 1 104 ? 9.844 -7.833 -19.258 1.00 97.56 104 THR A C 1
ATOM 759 O O . THR A 1 104 ? 10.880 -7.992 -19.895 1.00 97.56 104 THR A O 1
ATOM 762 N N . PHE A 1 105 ? 9.639 -8.434 -18.089 1.00 98.25 105 PHE A N 1
ATOM 763 C CA . PHE A 1 105 ? 10.489 -9.504 -17.568 1.00 98.25 105 PHE A CA 1
ATOM 764 C C . PHE A 1 105 ? 9.870 -10.839 -17.969 1.00 98.25 105 PHE A C 1
ATOM 766 O O . PHE A 1 105 ? 8.834 -11.235 -17.440 1.00 98.25 105 PHE A O 1
ATOM 773 N N . SER A 1 106 ? 10.481 -11.508 -18.943 1.00 97.56 106 SER A N 1
ATOM 774 C CA . SER A 1 106 ? 9.988 -12.783 -19.482 1.00 97.56 106 SER A CA 1
ATOM 775 C C . SER A 1 106 ? 9.992 -13.912 -18.441 1.00 97.56 106 SER A C 1
ATOM 777 O O . SER A 1 106 ? 10.667 -13.823 -17.415 1.00 97.56 106 SER A O 1
ATOM 779 N N . GLY A 1 107 ? 9.307 -15.022 -18.735 1.00 96.81 107 GLY A N 1
ATOM 780 C CA . GLY A 1 107 ? 9.279 -16.210 -17.866 1.00 96.81 107 GLY A CA 1
ATOM 781 C C . GLY A 1 107 ? 10.658 -16.803 -17.528 1.00 96.81 107 GLY A C 1
ATOM 782 O O . GLY A 1 107 ? 10.817 -17.446 -16.496 1.00 96.81 107 GLY A O 1
ATOM 783 N N . SER A 1 108 ? 11.675 -16.563 -18.362 1.00 96.88 108 SER A N 1
ATOM 784 C CA . SER A 1 108 ? 13.061 -17.003 -18.138 1.00 96.88 108 SER A CA 1
ATOM 785 C C . SER A 1 108 ? 13.957 -15.955 -17.470 1.00 96.88 108 SER A C 1
ATOM 787 O O . SER A 1 108 ? 15.132 -16.236 -17.215 1.00 96.88 108 SER A O 1
ATOM 789 N N . ALA A 1 109 ? 13.456 -14.744 -17.217 1.00 97.75 109 ALA A N 1
ATOM 790 C CA . ALA A 1 109 ? 14.226 -13.697 -16.559 1.00 97.75 109 ALA A CA 1
ATOM 791 C C . ALA A 1 109 ? 14.595 -14.107 -15.126 1.00 97.75 109 ALA A C 1
ATOM 793 O O . ALA A 1 109 ? 13.768 -14.614 -14.371 1.00 97.75 109 ALA A O 1
ATOM 794 N N . GLN A 1 110 ? 15.847 -13.879 -14.736 1.00 98.19 110 GLN A N 1
ATOM 795 C CA . GLN A 1 110 ? 16.240 -13.899 -13.327 1.00 98.19 110 GLN A CA 1
ATOM 796 C C . GLN A 1 110 ? 15.850 -12.573 -12.644 1.00 98.19 110 GLN A C 1
ATOM 798 O O . GLN A 1 110 ? 15.172 -11.739 -13.241 1.00 98.19 110 GLN A O 1
ATOM 803 N N . SER A 1 111 ? 16.247 -12.376 -11.385 1.00 98.12 111 SER A N 1
ATOM 804 C CA . SER A 1 111 ? 15.970 -11.136 -10.652 1.00 98.12 111 SER A CA 1
ATOM 805 C C . SER A 1 111 ? 16.872 -10.002 -11.120 1.00 98.12 111 SER A C 1
ATOM 807 O O . SER A 1 111 ? 18.046 -9.955 -10.756 1.00 98.12 111 SER A O 1
ATOM 809 N N . PHE A 1 112 ? 16.330 -9.109 -11.941 1.00 98.44 112 PHE A N 1
ATOM 810 C CA . PHE A 1 112 ? 17.024 -7.924 -12.421 1.00 98.44 112 PHE A CA 1
ATOM 811 C C . PHE A 1 112 ? 16.883 -6.760 -11.440 1.00 98.44 112 PHE A C 1
ATOM 813 O O . PHE A 1 112 ? 15.864 -6.585 -10.776 1.00 98.44 112 PHE A O 1
ATOM 820 N N . ASN A 1 113 ? 17.921 -5.933 -11.407 1.00 97.81 113 ASN A N 1
ATOM 821 C CA . ASN A 1 113 ? 17.968 -4.644 -10.745 1.00 97.81 113 ASN A CA 1
ATOM 822 C C . ASN A 1 113 ? 18.278 -3.578 -11.805 1.00 97.81 113 ASN A C 1
ATOM 824 O O . ASN A 1 113 ? 19.430 -3.403 -12.220 1.00 97.81 113 ASN A O 1
ATOM 828 N N . LEU A 1 114 ? 17.227 -2.917 -12.290 1.00 97.62 114 LEU A N 1
ATOM 829 C CA . LEU A 1 114 ? 17.328 -1.832 -13.261 1.00 97.62 114 LEU A CA 1
ATOM 830 C C . LEU A 1 114 ? 17.640 -0.546 -12.505 1.00 97.62 114 LEU A C 1
ATOM 832 O O . LEU A 1 114 ? 16.857 -0.125 -11.657 1.00 97.62 114 LEU A O 1
ATOM 836 N N . GLN A 1 115 ? 18.752 0.108 -12.814 1.00 96.56 115 GLN A N 1
ATOM 837 C CA . GLN A 1 115 ? 19.173 1.311 -12.095 1.00 96.56 115 GLN A CA 1
ATOM 838 C C . GLN A 1 115 ? 19.631 2.419 -13.049 1.00 96.56 115 GLN A C 1
ATOM 840 O O . GLN A 1 115 ? 19.828 2.197 -14.241 1.00 96.56 115 GLN A O 1
ATOM 845 N N . GLY A 1 116 ? 19.794 3.636 -12.546 1.00 95.50 116 GLY A N 1
ATOM 846 C CA . GLY A 1 116 ? 20.420 4.741 -13.266 1.00 95.50 116 GLY A CA 1
ATOM 847 C C . GLY A 1 116 ? 21.926 4.752 -13.033 1.00 95.50 116 GLY A C 1
ATOM 848 O O . GLY A 1 116 ? 22.405 4.317 -11.988 1.00 95.50 116 GLY A O 1
ATOM 849 N N . ASN A 1 117 ? 22.695 5.297 -13.977 1.00 94.81 117 ASN A N 1
ATOM 850 C CA . ASN A 1 117 ? 24.081 5.700 -13.690 1.00 94.81 117 ASN A CA 1
ATOM 851 C C . ASN A 1 117 ? 24.176 7.066 -12.973 1.00 94.81 117 ASN A C 1
ATOM 853 O O . ASN A 1 117 ? 25.270 7.568 -12.736 1.00 94.81 117 ASN A O 1
ATOM 857 N N . SER A 1 118 ? 23.031 7.693 -12.695 1.00 92.88 118 SER A N 1
ATOM 858 C CA . SER A 1 118 ? 22.869 8.959 -11.982 1.00 92.88 118 SER A CA 1
ATOM 859 C C . SER A 1 118 ? 21.428 9.040 -11.458 1.00 92.88 118 SER A C 1
ATOM 861 O O . SER A 1 118 ? 20.532 8.577 -12.167 1.00 92.88 118 SER A O 1
ATOM 863 N N . PRO A 1 119 ? 21.164 9.690 -10.305 1.00 89.75 119 PRO A N 1
ATOM 864 C CA . PRO A 1 119 ? 19.811 9.842 -9.748 1.00 89.75 119 PRO A CA 1
ATOM 865 C C . PRO A 1 119 ? 18.856 10.684 -10.611 1.00 89.75 119 PRO A C 1
ATOM 867 O O . PRO A 1 119 ? 17.661 10.751 -10.344 1.00 89.75 119 PRO A O 1
ATOM 870 N N . THR A 1 120 ? 19.370 11.361 -11.639 1.00 91.25 120 THR A N 1
ATOM 871 C CA . THR A 1 120 ? 18.574 12.207 -12.547 1.00 91.25 120 THR A CA 1
ATOM 872 C C . THR A 1 120 ? 17.990 11.441 -13.735 1.00 91.25 120 THR A C 1
ATOM 874 O O . THR A 1 120 ? 17.259 12.011 -14.550 1.00 91.25 120 THR A O 1
ATOM 877 N N . ARG A 1 121 ? 18.319 10.152 -13.870 1.00 94.44 121 ARG A N 1
ATOM 878 C CA . ARG A 1 121 ? 17.902 9.336 -15.010 1.00 94.44 121 ARG A CA 1
ATOM 879 C C . ARG A 1 121 ? 16.413 9.045 -14.948 1.00 94.44 121 ARG A C 1
ATOM 881 O O . ARG A 1 121 ? 15.896 8.582 -13.938 1.00 94.44 121 ARG A O 1
ATOM 888 N N . THR A 1 122 ? 15.735 9.313 -16.057 1.00 94.75 122 THR A N 1
ATOM 889 C CA . THR A 1 122 ? 14.285 9.148 -16.180 1.00 94.75 122 THR A CA 1
ATOM 890 C C . THR A 1 122 ? 13.948 8.162 -17.291 1.00 94.75 122 THR A C 1
ATOM 892 O O . THR A 1 122 ? 14.485 8.255 -18.398 1.00 94.75 122 THR A O 1
ATOM 895 N N . LEU A 1 123 ? 13.030 7.244 -16.998 1.00 95.25 123 LEU A N 1
ATOM 896 C CA . LEU A 1 123 ? 12.344 6.403 -17.970 1.00 95.25 123 LEU A CA 1
ATOM 897 C C . LEU A 1 123 ? 10.952 7.003 -18.210 1.00 95.25 123 LEU A C 1
ATOM 899 O O . LEU A 1 123 ? 10.105 7.001 -17.316 1.00 95.25 123 LEU A O 1
ATOM 903 N N . ASN A 1 124 ? 10.726 7.563 -19.396 1.00 95.69 124 ASN A N 1
ATOM 904 C CA . ASN A 1 124 ? 9.423 8.068 -19.817 1.00 95.69 124 ASN A CA 1
ATOM 905 C C . ASN A 1 124 ? 8.578 6.887 -20.304 1.00 95.69 124 ASN A C 1
ATOM 907 O O . ASN A 1 124 ? 8.807 6.358 -21.390 1.00 95.69 124 ASN A O 1
ATOM 911 N N . MET A 1 125 ? 7.625 6.457 -19.489 1.00 96.12 125 MET A N 1
ATOM 912 C CA . MET A 1 125 ? 6.827 5.258 -19.708 1.00 96.12 125 MET A CA 1
ATOM 913 C C . MET A 1 125 ? 5.599 5.574 -20.571 1.00 96.12 125 MET A C 1
ATOM 915 O O . MET A 1 125 ? 4.639 6.201 -20.119 1.00 96.12 125 MET A O 1
ATOM 919 N N . LEU A 1 126 ? 5.623 5.115 -21.821 1.00 94.31 126 LEU A N 1
ATOM 920 C CA . LEU A 1 126 ? 4.507 5.142 -22.767 1.00 94.31 126 LEU A CA 1
ATOM 921 C C . LEU A 1 126 ? 3.702 3.842 -22.792 1.00 94.31 126 LEU A C 1
ATOM 923 O O . LEU A 1 126 ? 2.600 3.867 -23.330 1.00 94.31 126 LEU A O 1
ATOM 927 N N . GLY A 1 127 ? 4.159 2.771 -22.148 1.00 94.25 127 GLY A N 1
ATOM 928 C CA . GLY A 1 127 ? 3.344 1.576 -21.922 1.00 94.25 127 GLY A CA 1
ATOM 929 C C . GLY A 1 127 ? 3.637 0.891 -20.594 1.00 94.25 127 GLY A C 1
ATOM 930 O O . GLY A 1 127 ? 4.024 1.547 -19.623 1.00 94.25 127 GLY A O 1
ATOM 931 N N . ASP A 1 128 ? 3.371 -0.409 -20.548 1.00 96.25 128 ASP A N 1
ATOM 932 C CA . ASP A 1 128 ? 3.169 -1.155 -19.306 1.00 96.25 128 ASP A CA 1
ATOM 933 C C . ASP A 1 128 ? 4.463 -1.774 -18.758 1.00 96.25 128 ASP A C 1
ATOM 935 O O . ASP A 1 128 ? 5.470 -1.916 -19.459 1.00 96.25 128 ASP A O 1
ATOM 939 N N . ILE A 1 129 ? 4.436 -2.154 -17.480 1.00 97.88 129 ILE A N 1
ATOM 940 C CA . ILE A 1 129 ? 5.476 -2.977 -16.856 1.00 97.88 129 ILE A CA 1
ATOM 941 C C . ILE A 1 129 ? 4.867 -4.345 -16.563 1.00 97.88 129 ILE A C 1
ATOM 943 O O . ILE A 1 129 ? 3.867 -4.428 -15.858 1.00 97.88 129 ILE A O 1
ATOM 947 N N . THR A 1 130 ? 5.477 -5.414 -17.069 1.00 98.00 130 THR A N 1
ATOM 948 C CA . THR A 1 130 ? 4.974 -6.786 -16.915 1.00 98.00 130 THR A CA 1
ATOM 949 C C . THR A 1 130 ? 6.060 -7.703 -16.363 1.00 98.00 130 THR A C 1
ATOM 951 O O . THR A 1 130 ? 7.146 -7.806 -16.937 1.00 98.00 130 THR A O 1
ATOM 954 N N . ASN A 1 131 ? 5.769 -8.421 -15.281 1.00 98.19 131 ASN A N 1
ATOM 955 C CA . ASN A 1 131 ? 6.649 -9.421 -14.685 1.00 98.19 131 ASN A CA 1
ATOM 956 C C . ASN A 1 131 ? 6.069 -10.834 -14.826 1.00 98.19 131 ASN A C 1
ATOM 958 O O . ASN A 1 131 ? 5.284 -11.297 -14.007 1.00 98.19 131 ASN A O 1
ATOM 962 N N . GLN A 1 132 ? 6.522 -11.555 -15.847 1.00 97.69 132 GLN A N 1
ATOM 963 C CA . GLN A 1 132 ? 6.131 -12.945 -16.104 1.00 97.69 132 GLN A CA 1
ATOM 964 C C . GLN A 1 132 ? 7.107 -13.952 -15.485 1.00 97.69 132 GLN A C 1
ATOM 966 O O . GLN A 1 132 ? 6.901 -15.157 -15.592 1.00 97.69 132 GLN A O 1
ATOM 971 N N . SER A 1 133 ? 8.187 -13.476 -14.859 1.00 97.94 133 SER A N 1
ATOM 972 C CA . SER A 1 133 ? 9.274 -14.324 -14.356 1.00 97.94 133 SER A CA 1
ATOM 973 C C . SER A 1 133 ? 8.934 -15.085 -13.074 1.00 97.94 133 SER A C 1
ATOM 975 O O . SER A 1 133 ? 9.638 -16.025 -12.709 1.00 97.94 133 SER A O 1
ATOM 977 N N . GLY A 1 134 ? 7.911 -14.639 -12.338 1.00 97.25 134 GLY A N 1
ATOM 978 C CA . GLY A 1 134 ? 7.613 -15.134 -10.991 1.00 97.25 134 GLY A CA 1
ATOM 979 C C . GLY A 1 134 ? 8.668 -14.766 -9.937 1.00 97.25 134 GLY A C 1
ATOM 980 O O . GLY A 1 134 ? 8.611 -15.267 -8.820 1.00 97.25 134 GLY A O 1
ATOM 981 N N . ARG A 1 135 ? 9.642 -13.909 -10.270 1.00 98.31 135 ARG A N 1
ATOM 982 C CA . ARG A 1 135 ? 10.743 -13.492 -9.386 1.00 98.31 135 ARG A CA 1
ATOM 983 C C . ARG A 1 135 ? 10.632 -12.021 -9.000 1.00 98.31 135 ARG A C 1
ATOM 985 O O . ARG A 1 135 ? 9.863 -11.275 -9.604 1.00 98.31 135 ARG A O 1
ATOM 992 N N . LEU A 1 136 ? 11.425 -11.606 -8.013 1.00 98.06 136 LEU A N 1
ATOM 993 C CA . LEU A 1 136 ? 11.607 -10.195 -7.671 1.00 98.06 136 LEU A CA 1
ATOM 994 C C . LEU A 1 136 ? 12.324 -9.459 -8.808 1.00 98.06 136 LEU A C 1
ATOM 996 O O . LEU A 1 136 ? 13.365 -9.928 -9.269 1.00 98.06 136 LEU A O 1
ATOM 1000 N N . GLN A 1 137 ? 11.791 -8.310 -9.208 1.00 98.38 137 GLN A N 1
ATOM 1001 C CA . GLN A 1 137 ? 12.390 -7.368 -10.148 1.00 98.38 137 GLN A CA 1
ATOM 1002 C C . GLN A 1 137 ? 12.458 -6.000 -9.475 1.00 98.38 137 GLN A C 1
ATOM 1004 O O . GLN A 1 137 ? 11.428 -5.479 -9.055 1.00 98.38 137 GLN A O 1
ATOM 1009 N N . THR A 1 138 ? 13.645 -5.413 -9.381 1.00 97.69 138 THR A N 1
ATOM 1010 C CA . THR A 1 138 ? 13.832 -4.084 -8.789 1.00 97.69 138 THR A CA 1
ATOM 1011 C C . THR A 1 138 ? 14.002 -3.057 -9.900 1.00 97.69 138 THR A C 1
ATOM 1013 O O . THR A 1 138 ? 14.833 -3.225 -10.797 1.00 97.69 138 THR A O 1
ATOM 1016 N N . ILE A 1 139 ? 13.232 -1.974 -9.845 1.00 96.94 139 ILE A N 1
ATOM 1017 C CA . ILE A 1 139 ? 13.335 -0.839 -10.763 1.00 96.94 139 ILE A CA 1
ATOM 1018 C C . ILE A 1 139 ? 13.654 0.404 -9.947 1.00 96.94 139 ILE A C 1
ATOM 1020 O O . ILE A 1 139 ? 12.866 0.823 -9.112 1.00 96.94 139 ILE A O 1
ATOM 1024 N N . GLY A 1 140 ? 14.798 1.016 -10.231 1.00 94.62 140 GLY A N 1
ATOM 1025 C CA . GLY A 1 140 ? 15.286 2.209 -9.553 1.00 94.62 140 GLY A CA 1
ATOM 1026 C C . GLY A 1 140 ? 16.549 2.008 -8.732 1.00 94.62 140 GLY A C 1
ATOM 1027 O O . GLY A 1 140 ? 17.008 2.972 -8.144 1.00 94.62 140 GLY A O 1
ATOM 1028 N N . GLY A 1 141 ? 17.178 0.832 -8.726 1.00 92.25 141 GLY A N 1
ATOM 1029 C CA . GLY A 1 141 ? 18.426 0.629 -7.988 1.00 92.25 141 GLY A CA 1
ATOM 1030 C C . GLY A 1 141 ? 18.264 0.635 -6.464 1.00 92.25 141 GLY A C 1
ATOM 1031 O O . GLY A 1 141 ? 17.278 1.102 -5.899 1.00 92.25 141 GLY A O 1
ATOM 1032 N N . THR A 1 142 ? 19.289 0.154 -5.765 1.00 89.69 142 THR A N 1
ATOM 1033 C CA . THR A 1 142 ? 19.274 -0.001 -4.297 1.00 89.69 142 THR A CA 1
ATOM 1034 C C . THR A 1 142 ? 20.040 1.097 -3.560 1.00 89.69 142 THR A C 1
ATOM 1036 O O . THR A 1 142 ? 19.996 1.167 -2.338 1.00 89.69 142 THR A O 1
ATOM 1039 N N . THR A 1 143 ? 20.733 1.984 -4.282 1.00 89.06 143 THR A N 1
ATOM 1040 C CA . THR A 1 143 ? 21.527 3.076 -3.691 1.00 89.06 143 THR A CA 1
ATOM 1041 C C . THR A 1 143 ? 21.065 4.437 -4.198 1.00 89.06 143 THR A C 1
ATOM 1043 O O . THR A 1 143 ? 20.604 4.553 -5.337 1.00 89.06 143 THR A O 1
ATOM 1046 N N . THR A 1 144 ? 21.228 5.486 -3.389 1.00 86.75 144 THR A N 1
ATOM 1047 C CA . THR A 1 144 ? 20.838 6.866 -3.734 1.00 86.75 144 THR A CA 1
ATOM 1048 C C . THR A 1 144 ? 21.492 7.367 -5.028 1.00 86.75 144 THR A C 1
ATOM 1050 O O . THR A 1 144 ? 20.850 8.042 -5.825 1.00 86.75 144 THR A O 1
ATOM 1053 N N . GLY A 1 145 ? 22.748 6.992 -5.299 1.00 89.25 145 GLY A N 1
ATOM 1054 C CA . GLY A 1 145 ? 23.461 7.394 -6.522 1.00 89.25 145 GLY A CA 1
ATOM 1055 C C . GLY A 1 145 ? 22.975 6.702 -7.802 1.00 89.25 145 GLY A C 1
ATOM 1056 O O . GLY A 1 145 ? 23.306 7.143 -8.901 1.00 89.25 145 GLY A O 1
ATOM 1057 N N . SER A 1 146 ? 22.184 5.636 -7.667 1.00 90.44 146 SER A N 1
ATOM 1058 C CA . SER A 1 146 ? 21.722 4.793 -8.775 1.00 90.44 146 SER A CA 1
ATOM 1059 C C . SER A 1 146 ? 20.223 4.916 -9.067 1.00 90.44 146 SER A C 1
ATOM 1061 O O . SER A 1 146 ? 19.674 4.088 -9.790 1.00 90.44 146 SER A O 1
ATOM 1063 N N . LYS A 1 147 ? 19.543 5.913 -8.488 1.00 91.19 147 LYS A N 1
ATOM 1064 C CA . LYS A 1 147 ? 18.084 6.031 -8.588 1.00 91.19 147 LYS A CA 1
ATOM 1065 C C . LYS A 1 147 ? 17.595 6.337 -10.004 1.00 91.19 147 LYS A C 1
ATOM 1067 O O . LYS A 1 147 ? 18.264 7.022 -10.775 1.00 91.19 147 LYS A O 1
ATOM 1072 N N . LEU A 1 148 ? 16.418 5.807 -10.336 1.00 93.75 148 LEU A N 1
ATOM 1073 C CA . LEU A 1 148 ? 15.663 6.158 -11.541 1.00 93.75 148 LEU A CA 1
ATOM 1074 C C . LEU A 1 148 ? 14.412 6.943 -11.161 1.00 93.75 148 LEU A C 1
ATOM 1076 O O . LEU A 1 148 ? 13.897 6.819 -10.051 1.00 93.75 148 LEU A O 1
ATOM 1080 N N . ALA A 1 149 ? 13.881 7.683 -12.125 1.00 94.38 149 ALA A N 1
ATOM 1081 C CA . ALA A 1 149 ? 12.500 8.131 -12.118 1.00 94.38 149 ALA A CA 1
ATOM 1082 C C . ALA A 1 149 ? 11.698 7.393 -13.199 1.00 94.38 149 ALA A C 1
ATOM 1084 O O . ALA A 1 149 ? 12.170 7.238 -14.325 1.00 94.38 149 ALA A O 1
ATOM 1085 N N . LEU A 1 150 ? 10.474 6.985 -12.873 1.00 95.81 150 LEU A N 1
ATOM 1086 C CA . LEU A 1 150 ? 9.464 6.541 -13.830 1.00 95.81 150 LEU A CA 1
ATOM 1087 C C . LEU A 1 150 ? 8.498 7.699 -14.070 1.00 95.81 150 LEU A C 1
ATOM 1089 O O . LEU A 1 150 ? 7.806 8.130 -13.149 1.00 95.81 150 LEU A O 1
ATOM 1093 N N . SER A 1 151 ? 8.466 8.222 -15.292 1.00 95.94 151 SER A N 1
ATOM 1094 C CA . SER A 1 151 ? 7.617 9.353 -15.672 1.00 95.94 151 SER A CA 1
ATOM 1095 C C . SER A 1 151 ? 6.523 8.902 -16.627 1.00 95.94 151 SER A C 1
ATOM 1097 O O . SER A 1 151 ? 6.814 8.444 -17.726 1.00 95.94 151 SER A O 1
ATOM 1099 N N . TYR A 1 152 ? 5.266 9.078 -16.232 1.00 95.50 152 TYR A N 1
ATOM 1100 C CA . TYR A 1 152 ? 4.090 8.734 -17.041 1.00 95.50 152 TYR A CA 1
ATOM 1101 C C . TYR A 1 152 ? 3.459 9.954 -17.742 1.00 95.50 152 TYR A C 1
ATOM 1103 O O . TYR A 1 152 ? 2.410 9.846 -18.372 1.00 95.50 152 TYR A O 1
ATOM 1111 N N . GLY A 1 153 ? 4.096 11.129 -17.646 1.00 92.81 153 GLY A N 1
ATOM 1112 C CA . GLY A 1 153 ? 3.595 12.379 -18.224 1.00 92.81 153 GLY A CA 1
ATOM 1113 C C . GLY A 1 153 ? 2.354 12.938 -17.513 1.00 92.81 153 GLY A C 1
ATOM 1114 O O . GLY A 1 153 ? 2.072 12.607 -16.363 1.00 92.81 153 GLY A O 1
ATOM 1115 N N . THR A 1 154 ? 1.629 13.835 -18.186 1.00 91.69 154 THR A N 1
ATOM 1116 C CA . THR A 1 154 ? 0.439 14.533 -17.645 1.00 91.69 154 THR A CA 1
ATOM 1117 C C . THR A 1 154 ? -0.852 14.252 -18.415 1.00 91.69 154 THR A C 1
ATOM 1119 O O . THR A 1 154 ? -1.933 14.651 -17.978 1.00 91.69 154 THR A O 1
ATOM 1122 N N . ASN A 1 155 ? -0.752 13.576 -19.560 1.00 90.75 155 ASN A N 1
ATOM 1123 C CA . ASN A 1 155 ? -1.899 13.257 -20.400 1.00 90.75 155 ASN A CA 1
ATOM 1124 C C . ASN A 1 155 ? -2.772 12.180 -19.746 1.00 90.75 155 ASN A C 1
ATOM 1126 O O . ASN A 1 155 ? -2.279 11.343 -18.991 1.00 90.75 155 ASN A O 1
ATOM 1130 N N . ALA A 1 156 ? -4.067 12.193 -20.067 1.00 88.31 156 ALA A N 1
ATOM 1131 C CA . ALA A 1 156 ? -5.002 11.176 -19.607 1.00 88.31 156 ALA A CA 1
ATOM 1132 C C . ALA A 1 156 ? -4.621 9.811 -20.181 1.00 88.31 156 ALA A C 1
ATOM 1134 O O . ALA A 1 156 ? -4.753 9.563 -21.380 1.00 88.31 156 ALA A O 1
ATOM 1135 N N . VAL A 1 157 ? -4.096 8.946 -19.324 1.00 92.69 157 VAL A N 1
ATOM 1136 C CA . VAL A 1 157 ? -3.463 7.698 -19.731 1.00 92.69 157 VAL A CA 1
ATOM 1137 C C . VAL A 1 157 ? -3.668 6.662 -18.633 1.00 92.69 157 VAL A C 1
ATOM 1139 O O . VAL A 1 157 ? -3.438 6.951 -17.465 1.00 92.69 157 VAL A O 1
ATOM 1142 N N . THR A 1 158 ? -4.061 5.444 -19.008 1.00 96.56 158 THR A N 1
ATOM 1143 C CA . THR A 1 158 ? -4.025 4.283 -18.105 1.00 96.56 158 THR A CA 1
ATOM 1144 C C . THR A 1 158 ? -2.835 3.400 -18.461 1.00 96.56 158 THR A C 1
ATOM 1146 O O . THR A 1 158 ? -2.624 3.101 -19.640 1.00 96.56 158 THR A O 1
ATOM 1149 N N . ARG A 1 159 ? -2.055 3.002 -17.456 1.00 96.88 159 ARG A N 1
ATOM 1150 C CA . ARG A 1 159 ? -0.947 2.047 -17.577 1.00 96.88 159 ARG A CA 1
ATOM 1151 C C . ARG A 1 159 ? -1.096 0.928 -16.577 1.00 96.88 159 ARG A C 1
ATOM 1153 O O . ARG A 1 159 ? -1.615 1.140 -15.482 1.00 96.88 159 ARG A O 1
ATOM 1160 N N . THR A 1 160 ? -0.608 -0.238 -16.954 1.00 97.56 160 THR A N 1
ATOM 1161 C CA . THR A 1 160 ? -0.634 -1.433 -16.125 1.00 97.56 160 THR A CA 1
ATOM 1162 C C . THR A 1 160 ? 0.756 -1.722 -15.576 1.00 97.56 160 THR A C 1
ATOM 1164 O O . THR A 1 160 ? 1.758 -1.653 -16.287 1.00 97.56 160 THR A O 1
ATOM 1167 N N . ILE A 1 161 ? 0.803 -2.065 -14.294 1.00 97.69 161 ILE A N 1
ATOM 1168 C CA . ILE A 1 161 ? 1.945 -2.708 -13.651 1.00 97.69 161 ILE A CA 1
ATOM 1169 C C . ILE A 1 161 ? 1.470 -4.112 -13.288 1.00 97.69 161 ILE A C 1
ATOM 1171 O O . ILE A 1 161 ? 0.798 -4.310 -12.279 1.00 97.69 161 ILE A O 1
ATOM 1175 N N . ASP A 1 162 ? 1.733 -5.068 -14.166 1.00 96.38 162 ASP A N 1
ATOM 1176 C CA . ASP A 1 162 ? 1.381 -6.471 -13.982 1.00 96.38 162 ASP A CA 1
ATOM 1177 C C . ASP A 1 162 ? 2.555 -7.195 -13.325 1.00 96.38 162 ASP A C 1
ATOM 1179 O O . ASP A 1 162 ? 3.642 -7.303 -13.896 1.00 96.38 162 ASP A O 1
ATOM 1183 N N . THR A 1 163 ? 2.359 -7.684 -12.106 1.00 96.00 163 THR A N 1
ATOM 1184 C CA . THR A 1 163 ? 3.407 -8.406 -11.374 1.00 96.00 163 THR A CA 1
ATO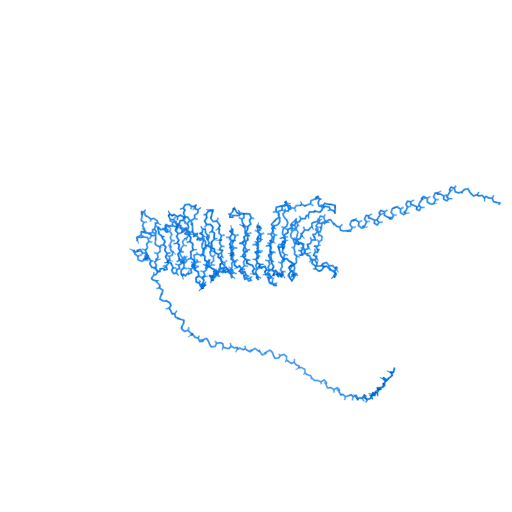M 1185 C C . THR A 1 163 ? 3.404 -9.907 -11.648 1.00 96.00 163 THR A C 1
ATOM 1187 O O . THR A 1 163 ? 4.287 -10.606 -11.142 1.00 96.00 163 THR A O 1
ATOM 1190 N N . GLY A 1 164 ? 2.441 -10.417 -12.425 1.00 96.25 164 GLY A N 1
ATOM 1191 C CA . GLY A 1 164 ? 2.220 -11.845 -12.608 1.00 96.25 164 GLY A CA 1
ATOM 1192 C C . GLY A 1 164 ? 2.093 -12.538 -11.253 1.00 96.25 164 GLY A C 1
ATOM 1193 O O . GLY A 1 164 ? 1.284 -12.143 -10.416 1.00 96.25 164 GLY A O 1
ATOM 1194 N N . SER A 1 165 ? 2.928 -13.549 -11.013 1.00 97.31 165 SER A N 1
ATOM 1195 C CA . SER A 1 165 ? 3.083 -14.190 -9.698 1.00 97.31 165 SER A CA 1
ATOM 1196 C C . SER A 1 165 ? 4.333 -13.740 -8.926 1.00 97.31 165 SER A C 1
ATOM 1198 O O . SER A 1 165 ? 4.612 -14.293 -7.867 1.00 97.31 165 SER A O 1
ATOM 1200 N N . GLY A 1 166 ? 5.131 -12.817 -9.475 1.00 97.75 166 GLY A N 1
ATOM 1201 C CA . GLY A 1 166 ? 6.391 -12.349 -8.889 1.00 97.75 166 GLY A CA 1
ATOM 1202 C C . GLY A 1 166 ? 6.234 -11.068 -8.074 1.00 97.75 166 GLY A C 1
ATOM 1203 O O . GLY A 1 166 ? 5.133 -10.691 -7.691 1.00 97.75 166 GLY A O 1
ATOM 1204 N N . THR A 1 167 ? 7.337 -10.358 -7.844 1.00 98.44 167 THR A N 1
ATOM 1205 C CA . THR A 1 167 ? 7.304 -9.052 -7.166 1.00 98.44 167 THR A CA 1
ATOM 1206 C C . THR A 1 167 ? 7.976 -8.001 -8.032 1.00 98.44 167 THR A C 1
ATOM 1208 O O . THR A 1 167 ? 9.025 -8.270 -8.616 1.00 98.44 167 THR A O 1
ATOM 1211 N N . ILE A 1 168 ? 7.388 -6.810 -8.130 1.00 98.19 168 ILE A N 1
ATOM 1212 C CA . ILE A 1 168 ? 8.076 -5.621 -8.642 1.00 98.19 168 ILE A CA 1
ATOM 1213 C C . ILE A 1 168 ? 8.330 -4.694 -7.457 1.00 98.19 168 ILE A C 1
ATOM 1215 O O . ILE A 1 168 ? 7.393 -4.255 -6.801 1.00 98.19 168 ILE A O 1
ATOM 1219 N N . ASP A 1 169 ? 9.594 -4.397 -7.202 1.00 97.12 169 ASP A N 1
ATOM 1220 C CA . ASP A 1 169 ? 10.026 -3.389 -6.244 1.00 97.12 169 ASP A CA 1
ATOM 1221 C C . ASP A 1 169 ? 10.343 -2.091 -6.998 1.00 97.12 169 ASP A C 1
ATOM 1223 O O . ASP A 1 169 ? 11.349 -1.987 -7.711 1.00 97.12 169 ASP A O 1
ATOM 1227 N N . LEU A 1 170 ? 9.432 -1.120 -6.906 1.00 95.50 170 LEU A N 1
ATOM 1228 C CA . LEU A 1 170 ? 9.594 0.210 -7.479 1.00 95.50 170 LEU A CA 1
ATOM 1229 C C . LEU A 1 170 ? 10.352 1.103 -6.509 1.00 95.50 170 LEU A C 1
ATOM 1231 O O . LEU A 1 170 ? 9.794 2.011 -5.900 1.00 95.50 170 LEU A O 1
ATOM 1235 N N . ASN A 1 171 ? 11.662 0.915 -6.480 1.00 93.62 171 ASN A N 1
ATOM 1236 C CA . ASN A 1 171 ? 12.583 1.812 -5.803 1.00 93.62 171 ASN A CA 1
ATOM 1237 C C . ASN A 1 171 ? 13.001 3.017 -6.676 1.00 93.62 171 ASN A C 1
ATOM 1239 O O . ASN A 1 171 ? 14.128 3.524 -6.619 1.00 93.62 171 ASN A O 1
ATOM 1243 N N . ALA A 1 172 ? 12.094 3.444 -7.553 1.00 93.25 172 ALA A N 1
ATOM 1244 C CA . ALA A 1 172 ? 12.241 4.565 -8.465 1.00 93.25 172 ALA A CA 1
ATOM 1245 C C . ALA A 1 172 ? 11.237 5.657 -8.091 1.00 93.25 172 ALA A C 1
ATOM 1247 O O . ALA A 1 172 ? 10.096 5.371 -7.731 1.00 93.25 172 ALA A O 1
ATOM 1248 N N . ALA A 1 173 ? 11.615 6.921 -8.277 1.00 93.25 173 ALA A N 1
ATOM 1249 C CA . ALA A 1 173 ? 10.677 8.023 -8.116 1.00 93.25 173 ALA A CA 1
ATOM 1250 C C . ALA A 1 173 ? 9.560 7.909 -9.164 1.00 93.25 173 ALA A C 1
ATOM 1252 O O . ALA A 1 173 ? 9.800 8.036 -10.365 1.00 93.25 173 ALA A O 1
ATOM 1253 N N . VAL A 1 174 ? 8.328 7.692 -8.717 1.00 94.56 174 VAL A N 1
ATOM 1254 C CA . VAL A 1 174 ? 7.156 7.608 -9.599 1.00 94.56 174 VAL A CA 1
ATOM 1255 C C . VAL A 1 174 ? 6.582 9.009 -9.812 1.00 94.56 174 VAL A C 1
ATOM 1257 O O . VAL A 1 174 ? 6.318 9.733 -8.850 1.00 94.56 174 VAL A O 1
ATOM 1260 N N . ARG A 1 175 ? 6.400 9.410 -11.073 1.00 95.06 175 ARG A N 1
ATOM 1261 C CA . ARG A 1 175 ? 5.905 10.733 -11.480 1.00 95.06 175 ARG A CA 1
ATOM 1262 C C . ARG A 1 175 ? 4.776 10.600 -12.490 1.00 95.06 175 ARG A C 1
ATOM 1264 O O . ARG A 1 175 ? 4.874 9.837 -13.449 1.00 95.06 175 ARG A O 1
ATOM 1271 N N . GLY A 1 176 ? 3.723 11.384 -12.309 1.00 94.75 176 GLY A N 1
ATOM 1272 C CA . GLY A 1 176 ? 2.576 11.408 -13.212 1.00 94.75 176 GLY A CA 1
ATOM 1273 C C . GLY A 1 176 ? 1.577 12.473 -12.788 1.00 94.75 176 GLY A C 1
ATOM 1274 O O . GLY A 1 176 ? 1.430 12.738 -11.596 1.00 94.75 176 GLY A O 1
ATOM 1275 N N . GLY A 1 177 ? 0.923 13.102 -13.762 1.00 94.50 177 GLY A N 1
ATOM 1276 C CA . GLY A 1 177 ? -0.110 14.104 -13.503 1.00 94.50 177 GLY A CA 1
ATOM 1277 C C . GLY A 1 177 ? -1.424 13.497 -13.004 1.00 94.50 177 GLY A C 1
ATOM 1278 O O . GLY A 1 177 ? -1.628 12.285 -13.060 1.00 94.50 177 GLY A O 1
ATOM 1279 N N . SER A 1 178 ? -2.355 14.363 -12.600 1.00 96.06 178 SER A N 1
ATOM 1280 C CA . SER A 1 178 ? -3.661 13.985 -12.035 1.00 96.06 178 SER A CA 1
ATOM 1281 C C . SER A 1 178 ? -4.539 13.127 -12.953 1.00 96.06 178 SER A C 1
ATOM 1283 O O . SER A 1 178 ? -5.402 12.395 -12.476 1.00 96.06 178 SER A O 1
ATOM 1285 N N . ASN A 1 179 ? -4.299 13.175 -14.265 1.00 96.19 179 ASN A N 1
ATOM 1286 C CA . ASN A 1 179 ? -5.045 12.402 -15.260 1.00 96.19 179 ASN A CA 1
ATOM 1287 C C . ASN A 1 179 ? -4.437 11.017 -15.551 1.00 96.19 179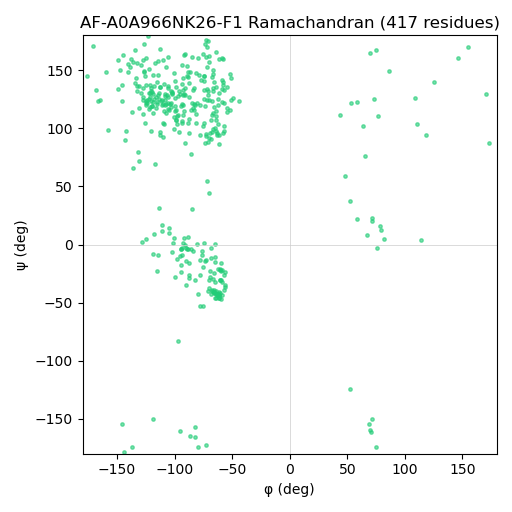 ASN A C 1
ATOM 1289 O O . ASN A 1 179 ? -4.991 10.258 -16.348 1.00 96.19 179 ASN A O 1
ATOM 1293 N N . VAL A 1 180 ? -3.297 10.675 -14.948 1.00 96.75 180 VAL A N 1
ATOM 1294 C CA . VAL A 1 180 ? -2.669 9.361 -15.125 1.00 96.75 180 VAL A CA 1
ATOM 1295 C C . VAL A 1 180 ? -3.322 8.353 -14.185 1.00 96.75 180 VAL A C 1
ATOM 1297 O O . VAL A 1 180 ? -3.512 8.625 -13.004 1.00 96.75 180 VAL A O 1
ATOM 1300 N N . THR A 1 181 ? -3.636 7.166 -14.695 1.00 97.94 181 THR A N 1
ATOM 1301 C CA . THR A 1 181 ? -4.050 6.011 -13.894 1.00 97.94 181 THR A CA 1
ATOM 1302 C C . THR A 1 181 ? -3.002 4.910 -13.988 1.00 97.94 181 THR A C 1
ATOM 1304 O O . THR A 1 181 ? -2.680 4.455 -15.084 1.00 97.94 181 THR A O 1
ATOM 1307 N N . LEU A 1 182 ? -2.501 4.448 -12.846 1.00 97.62 182 LEU A N 1
ATOM 1308 C CA . LEU A 1 182 ? -1.673 3.249 -12.741 1.00 97.62 182 LEU A CA 1
ATOM 1309 C C . LEU A 1 182 ? -2.519 2.114 -12.167 1.00 97.62 182 LEU A C 1
ATOM 1311 O O . LEU A 1 182 ? -3.066 2.238 -11.073 1.00 97.62 182 LEU A O 1
ATOM 1315 N N . ASN A 1 183 ? -2.644 1.020 -12.906 1.00 98.19 183 ASN A N 1
ATOM 1316 C CA . ASN A 1 183 ? -3.387 -0.162 -12.501 1.00 98.19 183 ASN A CA 1
ATOM 1317 C C . ASN A 1 183 ? -2.424 -1.308 -12.188 1.00 98.19 183 ASN A C 1
ATOM 1319 O O . ASN A 1 183 ? -1.744 -1.821 -13.072 1.00 98.19 183 ASN A O 1
ATOM 1323 N N . LYS A 1 184 ? -2.387 -1.735 -10.934 1.00 97.88 184 LYS A N 1
ATOM 1324 C CA . LYS A 1 184 ? -1.676 -2.928 -10.499 1.00 97.88 184 LYS A CA 1
ATOM 1325 C C . LYS A 1 184 ? -2.564 -4.162 -10.697 1.00 97.88 184 LYS A C 1
ATOM 1327 O O . LYS A 1 184 ? -3.647 -4.242 -10.118 1.00 97.88 184 LYS A O 1
ATOM 1332 N N . THR A 1 185 ? -2.082 -5.129 -11.478 1.00 97.88 185 THR A N 1
ATOM 1333 C CA . THR A 1 185 ? -2.713 -6.446 -11.722 1.00 97.88 185 THR A CA 1
ATOM 1334 C C . THR A 1 185 ? -1.738 -7.594 -11.438 1.00 97.88 185 THR A C 1
ATOM 1336 O O . THR A 1 185 ? -0.570 -7.341 -11.121 1.00 97.88 185 THR A O 1
ATOM 1339 N N . GLY A 1 186 ? -2.212 -8.841 -11.462 1.00 97.62 186 GLY A N 1
ATOM 1340 C CA . GLY A 1 186 ? -1.424 -10.017 -11.100 1.00 97.62 186 GLY A CA 1
ATOM 1341 C C . GLY A 1 186 ? -1.457 -10.293 -9.597 1.00 97.62 186 GLY A C 1
ATOM 1342 O O . GLY A 1 186 ? -1.561 -9.383 -8.775 1.00 97.62 186 GLY A O 1
ATOM 1343 N N . ILE A 1 187 ? -1.347 -11.563 -9.215 1.00 97.81 187 ILE A N 1
ATOM 1344 C CA . ILE A 1 187 ? -1.408 -12.005 -7.811 1.00 97.81 187 ILE A CA 1
ATOM 1345 C C . ILE A 1 187 ? -0.141 -11.673 -7.007 1.00 97.81 187 ILE A C 1
ATOM 1347 O O . ILE A 1 187 ? -0.142 -11.762 -5.783 1.00 97.81 187 ILE A O 1
ATOM 1351 N N . GLY A 1 188 ? 0.941 -11.308 -7.693 1.00 98.12 188 GLY A N 1
ATOM 1352 C CA . GLY A 1 188 ? 2.225 -10.950 -7.111 1.00 98.12 188 GLY A CA 1
ATOM 1353 C C . GLY A 1 188 ? 2.245 -9.608 -6.366 1.00 98.12 188 GLY A C 1
ATOM 1354 O O . GLY A 1 188 ? 1.281 -8.836 -6.419 1.00 98.12 188 GLY A O 1
ATOM 1355 N N . GLY A 1 189 ? 3.376 -9.293 -5.731 1.00 98.19 189 GLY A N 1
ATOM 1356 C CA . GLY A 1 189 ? 3.569 -8.079 -4.926 1.00 98.19 189 GLY A CA 1
ATOM 1357 C C . GLY A 1 189 ? 4.074 -6.868 -5.721 1.00 98.19 189 GLY A C 1
ATOM 1358 O O . GLY A 1 189 ? 4.884 -7.009 -6.635 1.00 98.19 189 GLY A O 1
ATOM 1359 N N . LEU A 1 190 ? 3.630 -5.667 -5.361 1.00 98.06 190 LEU A N 1
ATOM 1360 C CA . LEU A 1 190 ? 4.190 -4.397 -5.827 1.00 98.06 190 LEU A CA 1
ATOM 1361 C C . LEU A 1 190 ? 4.636 -3.571 -4.622 1.00 98.06 190 LEU A C 1
ATOM 1363 O O . LEU A 1 190 ? 3.793 -3.150 -3.840 1.00 98.06 190 LEU A O 1
ATOM 1367 N N . VAL A 1 191 ? 5.929 -3.293 -4.504 1.00 96.62 191 VAL A N 1
ATOM 1368 C CA . VAL A 1 191 ? 6.454 -2.391 -3.472 1.00 96.62 191 VAL A CA 1
ATOM 1369 C C . VAL A 1 191 ? 6.627 -1.006 -4.082 1.00 96.62 191 VAL A C 1
ATOM 1371 O O . VAL A 1 191 ? 7.234 -0.871 -5.144 1.00 96.62 191 VAL A O 1
ATOM 1374 N N . ILE A 1 192 ? 6.066 0.015 -3.440 1.00 94.38 192 ILE A N 1
ATOM 1375 C CA . ILE A 1 192 ? 6.299 1.428 -3.751 1.00 94.38 192 ILE A CA 1
ATOM 1376 C C . ILE A 1 192 ? 7.107 1.999 -2.587 1.00 94.38 192 ILE A C 1
ATOM 1378 O O . ILE A 1 192 ? 6.543 2.416 -1.572 1.00 94.38 192 ILE A O 1
ATOM 1382 N N . ASP A 1 193 ? 8.427 1.961 -2.744 1.00 89.62 193 ASP A N 1
ATOM 1383 C CA . ASP A 1 193 ? 9.406 2.458 -1.774 1.00 89.62 193 ASP A CA 1
ATOM 1384 C C . ASP A 1 193 ? 9.691 3.948 -2.012 1.00 89.62 193 ASP A C 1
ATOM 1386 O O . ASP A 1 193 ? 9.643 4.393 -3.158 1.00 89.62 193 ASP A O 1
ATOM 1390 N N . ASN A 1 194 ? 9.989 4.703 -0.948 1.00 71.00 194 ASN A N 1
ATOM 1391 C CA . ASN A 1 194 ? 10.360 6.118 -0.977 1.00 71.00 194 ASN A CA 1
ATOM 1392 C C . ASN A 1 194 ? 11.878 6.265 -0.964 1.00 71.00 194 ASN A C 1
ATOM 1394 O O . ASN A 1 194 ? 12.488 6.305 0.108 1.00 71.00 194 ASN A O 1
ATOM 1398 N N . PRO A 1 195 ? 12.540 6.435 -2.116 1.00 64.31 195 PRO A N 1
ATOM 1399 C CA . PRO A 1 195 ? 13.980 6.518 -2.100 1.00 64.31 195 PRO A CA 1
ATOM 1400 C C . PRO A 1 195 ? 14.373 7.871 -1.480 1.00 64.31 195 PRO A C 1
ATOM 1402 O O . PRO A 1 195 ? 13.951 8.919 -2.001 1.00 64.31 195 PRO A O 1
ATOM 1405 N N . PRO A 1 196 ? 15.204 7.894 -0.415 1.00 58.91 196 PRO A N 1
ATOM 1406 C CA . PRO A 1 196 ? 15.608 9.125 0.253 1.00 58.91 196 PRO A CA 1
ATOM 1407 C C . PRO A 1 196 ? 16.095 10.175 -0.751 1.00 58.91 196 PRO A C 1
ATOM 1409 O O . PRO A 1 196 ? 16.974 9.910 -1.573 1.00 58.91 196 PRO A O 1
ATOM 1412 N N . GLY A 1 197 ? 15.506 11.371 -0.697 1.00 65.19 197 GLY A N 1
ATOM 1413 C CA . GLY A 1 197 ? 15.895 12.510 -1.533 1.00 65.19 197 GLY A CA 1
ATOM 1414 C C . GLY A 1 197 ? 15.335 12.534 -2.961 1.00 65.19 197 GLY A C 1
ATOM 1415 O O . GLY A 1 197 ? 15.708 13.434 -3.712 1.00 65.19 197 GLY A O 1
ATOM 1416 N N . THR A 1 198 ? 14.453 11.605 -3.359 1.00 65.50 198 THR A N 1
ATOM 1417 C CA . THR A 1 198 ? 13.928 11.572 -4.744 1.00 65.50 198 THR A CA 1
ATOM 1418 C C . THR A 1 198 ? 12.436 11.840 -4.916 1.00 65.50 198 THR A C 1
ATOM 1420 O O . THR A 1 198 ? 12.048 12.066 -6.058 1.00 65.50 198 THR A O 1
ATOM 1423 N N . GLY A 1 199 ? 11.660 11.902 -3.823 1.00 72.62 199 GLY A N 1
ATOM 1424 C CA . GLY A 1 199 ? 10.272 12.385 -3.740 1.00 72.62 199 GLY A CA 1
ATOM 1425 C C . GLY A 1 199 ? 9.329 11.917 -4.857 1.00 72.62 199 GLY A C 1
ATOM 1426 O O . GLY A 1 199 ? 9.416 12.374 -5.999 1.00 72.62 199 GLY A O 1
ATOM 1427 N N . HIS A 1 200 ? 8.350 11.069 -4.540 1.00 82.81 200 HIS A N 1
ATOM 1428 C CA . HIS A 1 200 ? 7.309 10.741 -5.517 1.00 82.81 200 HIS A CA 1
ATOM 1429 C C . HIS A 1 200 ? 6.531 12.000 -5.911 1.00 82.81 200 HIS A C 1
ATOM 1431 O O . HIS A 1 200 ? 6.069 12.768 -5.071 1.00 82.81 200 HIS A O 1
ATOM 1437 N N . GLY A 1 201 ? 6.384 12.199 -7.218 1.00 83.25 201 GLY A N 1
ATOM 1438 C CA . GLY A 1 201 ? 5.638 13.306 -7.815 1.00 83.25 201 GLY A CA 1
ATOM 1439 C C . GLY A 1 201 ? 4.394 12.810 -8.540 1.00 83.25 201 GLY A C 1
ATOM 1440 O O . GLY A 1 201 ? 4.053 13.338 -9.596 1.00 83.25 201 GLY A O 1
ATOM 1441 N N . PHE A 1 202 ? 3.790 11.721 -8.063 1.00 92.00 202 PHE A N 1
ATOM 1442 C CA . PHE A 1 202 ? 2.600 11.137 -8.665 1.00 92.00 202 PHE A CA 1
ATOM 1443 C C . PHE A 1 202 ? 1.345 11.701 -7.997 1.00 92.00 202 PHE A C 1
ATOM 1445 O O . PHE A 1 202 ? 1.175 11.550 -6.789 1.00 92.00 202 PHE A O 1
ATOM 1452 N N . SER A 1 203 ? 0.486 12.345 -8.789 1.00 94.56 203 SER A N 1
ATOM 1453 C CA . SER A 1 203 ? -0.783 12.934 -8.335 1.00 94.56 203 SER A CA 1
ATOM 1454 C C . SER A 1 203 ? -2.027 12.324 -8.985 1.00 94.56 203 SER A C 1
ATOM 1456 O O . SER A 1 203 ? -3.130 12.852 -8.858 1.00 94.56 203 SER A O 1
ATOM 1458 N N . GLY A 1 204 ? -1.843 11.232 -9.728 1.00 96.38 204 GLY A N 1
ATOM 1459 C CA . GLY A 1 204 ? -2.896 10.554 -10.475 1.00 96.38 204 GLY A CA 1
ATOM 1460 C C . GLY A 1 204 ? -3.745 9.599 -9.637 1.00 96.38 204 GLY A C 1
ATOM 1461 O O . GLY A 1 204 ? -3.842 9.685 -8.414 1.00 96.38 204 GLY A O 1
ATOM 1462 N N . THR A 1 205 ? -4.361 8.641 -10.321 1.00 97.88 205 THR A N 1
ATOM 1463 C CA . THR A 1 205 ? -5.083 7.528 -9.700 1.00 97.88 205 THR A CA 1
ATOM 1464 C C . THR A 1 205 ? -4.202 6.284 -9.675 1.00 97.88 205 THR A C 1
ATOM 1466 O O . THR A 1 205 ? -3.588 5.929 -10.678 1.00 97.88 205 THR A O 1
ATOM 1469 N N . PHE A 1 206 ? -4.171 5.576 -8.556 1.00 98.00 206 PHE A N 1
ATOM 1470 C CA . PHE A 1 206 ? -3.541 4.267 -8.435 1.00 98.00 206 PHE A CA 1
ATOM 1471 C C . PHE A 1 206 ? -4.586 3.232 -8.035 1.00 98.00 206 PHE A C 1
ATOM 1473 O O . PHE A 1 206 ? -5.341 3.445 -7.091 1.00 98.00 206 PHE A O 1
ATOM 1480 N N . ARG A 1 207 ? -4.660 2.115 -8.757 1.00 98.19 207 ARG A N 1
ATOM 1481 C CA . ARG A 1 207 ? -5.628 1.043 -8.507 1.00 98.19 207 ARG A CA 1
ATOM 1482 C C . ARG A 1 207 ? -4.902 -0.263 -8.238 1.00 98.19 207 ARG A C 1
ATOM 1484 O O . ARG A 1 207 ? -4.221 -0.767 -9.121 1.00 98.19 207 ARG A O 1
ATOM 1491 N N . ALA A 1 208 ? -5.085 -0.828 -7.053 1.00 98.25 208 ALA A N 1
ATOM 1492 C CA . ALA A 1 208 ? -4.715 -2.198 -6.736 1.00 98.25 208 ALA A CA 1
ATOM 1493 C C . ALA A 1 208 ? -5.895 -3.117 -7.081 1.00 98.25 208 ALA A C 1
ATOM 1495 O O . ALA A 1 208 ? -6.910 -3.127 -6.380 1.00 98.25 208 ALA A O 1
ATOM 1496 N N . SER A 1 209 ? -5.795 -3.849 -8.190 1.00 98.12 209 SER A N 1
ATOM 1497 C CA . SER A 1 209 ? -6.852 -4.769 -8.632 1.00 98.12 209 SER A CA 1
ATOM 1498 C C . SER A 1 209 ? -6.662 -6.180 -8.072 1.00 98.12 209 SER A C 1
ATOM 1500 O O . SER A 1 209 ? -7.633 -6.848 -7.723 1.00 98.12 209 SER A O 1
ATOM 1502 N N . GLU A 1 210 ? -5.412 -6.623 -7.931 1.00 96.94 210 GLU A N 1
ATOM 1503 C CA . GLU A 1 210 ? -5.048 -7.970 -7.483 1.00 96.94 210 GLU A CA 1
ATOM 1504 C C . GLU A 1 210 ? -3.715 -7.968 -6.724 1.00 96.94 210 GLU A C 1
ATOM 1506 O O . GLU A 1 210 ? -2.876 -7.075 -6.914 1.00 96.94 210 GLU A O 1
ATOM 1511 N N . GLY A 1 211 ? -3.510 -9.012 -5.916 1.00 97.94 211 GLY A N 1
ATOM 1512 C CA . GLY A 1 211 ? -2.263 -9.255 -5.195 1.00 97.94 211 GLY A CA 1
ATOM 1513 C C . GLY A 1 211 ? -2.043 -8.267 -4.055 1.00 97.94 211 GLY A C 1
ATOM 1514 O O . GLY A 1 211 ? -2.996 -7.758 -3.462 1.00 97.94 211 GLY A O 1
ATOM 1515 N N . THR A 1 212 ? -0.776 -7.995 -3.760 1.00 98.25 212 THR A N 1
ATOM 1516 C CA . THR A 1 212 ? -0.377 -7.124 -2.648 1.00 98.25 212 THR A CA 1
ATOM 1517 C C . THR A 1 212 ? 0.313 -5.870 -3.167 1.00 98.25 212 THR A C 1
ATOM 1519 O O . THR A 1 212 ? 1.114 -5.938 -4.101 1.00 98.25 212 THR A O 1
ATOM 1522 N N . VAL A 1 213 ? 0.016 -4.726 -2.557 1.00 98.00 213 VAL A N 1
ATOM 1523 C CA . VAL A 1 213 ? 0.764 -3.478 -2.720 1.00 98.00 213 VAL A CA 1
ATOM 1524 C C . VAL A 1 213 ? 1.324 -3.071 -1.368 1.00 98.00 213 VAL A C 1
ATOM 1526 O O . VAL A 1 213 ? 0.548 -2.860 -0.443 1.00 98.00 213 VAL A O 1
ATOM 1529 N N . ASP A 1 214 ? 2.638 -2.914 -1.272 1.00 96.88 214 ASP A N 1
ATOM 1530 C CA . ASP A 1 214 ? 3.316 -2.376 -0.095 1.00 96.88 214 ASP A CA 1
ATOM 1531 C C . ASP A 1 214 ? 3.628 -0.899 -0.343 1.00 96.88 214 ASP A C 1
ATOM 1533 O O . ASP A 1 214 ? 4.488 -0.554 -1.156 1.00 96.88 214 ASP A O 1
ATOM 1537 N N . LEU A 1 215 ? 2.894 -0.013 0.325 1.00 94.75 215 LEU A N 1
ATOM 1538 C CA . LEU A 1 215 ? 3.096 1.427 0.270 1.00 94.75 215 LEU A CA 1
ATOM 1539 C C . LEU A 1 215 ? 4.014 1.855 1.416 1.00 94.75 215 LEU A C 1
ATOM 1541 O O . LEU A 1 215 ? 3.587 1.947 2.567 1.00 94.75 215 LEU A O 1
ATOM 1545 N N . GLN A 1 216 ? 5.264 2.152 1.073 1.00 92.50 216 GLN A N 1
ATOM 1546 C CA . GLN A 1 216 ? 6.310 2.582 2.007 1.00 92.50 216 GLN A CA 1
ATOM 1547 C C . GLN A 1 216 ? 6.689 4.056 1.779 1.00 92.50 216 GLN A C 1
ATOM 1549 O O . GLN A 1 216 ? 7.734 4.533 2.212 1.00 92.50 216 GLN A O 1
ATOM 1554 N N . ALA A 1 217 ? 5.834 4.798 1.069 1.00 86.31 217 ALA A N 1
ATOM 1555 C CA . ALA A 1 217 ? 6.140 6.127 0.571 1.00 86.31 217 ALA A CA 1
ATOM 1556 C C . ALA A 1 217 ? 5.006 7.135 0.718 1.00 86.31 217 ALA A C 1
ATOM 1558 O O . ALA A 1 217 ? 3.829 6.786 0.795 1.00 86.31 217 ALA A O 1
ATOM 1559 N N . MET A 1 218 ? 5.374 8.420 0.672 1.00 84.25 218 MET A N 1
ATOM 1560 C CA . MET A 1 218 ? 4.416 9.486 0.398 1.00 84.25 218 MET A CA 1
ATOM 1561 C C . MET A 1 218 ? 3.933 9.350 -1.043 1.00 84.25 218 MET A C 1
ATOM 1563 O O . MET A 1 218 ? 4.739 9.354 -1.976 1.00 84.25 218 MET A O 1
ATOM 1567 N N . PHE A 1 219 ? 2.623 9.243 -1.236 1.00 86.56 219 PHE A N 1
ATOM 1568 C CA . PHE A 1 219 ? 2.051 8.970 -2.543 1.00 86.56 219 PHE A CA 1
ATOM 1569 C C . PHE A 1 219 ? 0.752 9.751 -2.705 1.00 86.56 219 PHE A C 1
ATOM 1571 O O . PHE A 1 219 ? -0.323 9.268 -2.369 1.00 86.56 219 PHE A O 1
ATOM 1578 N N . ASN A 1 220 ? 0.864 10.977 -3.227 1.00 91.06 220 ASN A N 1
ATOM 1579 C CA . ASN A 1 220 ? -0.217 11.967 -3.347 1.00 91.06 220 ASN A CA 1
ATOM 1580 C C . ASN A 1 220 ? -1.283 11.595 -4.402 1.00 91.06 220 ASN A C 1
ATOM 1582 O O . ASN A 1 220 ? -1.700 12.428 -5.199 1.00 91.06 220 ASN A O 1
ATOM 1586 N N . ALA A 1 221 ? -1.713 10.339 -4.425 1.00 95.50 221 ALA A N 1
ATOM 1587 C CA . ALA A 1 221 ? -2.608 9.749 -5.401 1.00 95.50 221 ALA A CA 1
ATOM 1588 C C . ALA A 1 221 ? -4.012 9.530 -4.834 1.00 95.50 221 ALA A C 1
ATOM 1590 O O . ALA A 1 221 ? -4.210 9.403 -3.624 1.00 95.50 221 ALA A O 1
ATOM 1591 N N . ASN A 1 222 ? -4.975 9.371 -5.737 1.00 97.62 222 ASN A N 1
ATOM 1592 C CA . ASN A 1 222 ? -6.249 8.734 -5.425 1.00 97.62 222 ASN A CA 1
ATOM 1593 C C . ASN A 1 222 ? -6.064 7.214 -5.483 1.00 97.62 222 ASN A C 1
ATOM 1595 O O . ASN A 1 222 ? -5.826 6.665 -6.560 1.00 97.62 222 ASN A O 1
ATOM 1599 N N . VAL A 1 223 ? -6.151 6.533 -4.344 1.00 98.06 223 VAL A N 1
ATOM 1600 C CA . VAL A 1 223 ? -5.890 5.095 -4.220 1.00 98.06 223 VAL A CA 1
ATOM 1601 C C . VAL A 1 223 ? -7.200 4.309 -4.214 1.00 98.06 223 VAL A C 1
ATOM 1603 O O . VAL A 1 223 ? -8.100 4.567 -3.419 1.00 98.06 223 VAL A O 1
ATOM 1606 N N . GLY A 1 224 ? -7.307 3.329 -5.106 1.00 98.31 224 GLY A N 1
ATOM 1607 C CA . GLY A 1 224 ? -8.397 2.359 -5.165 1.00 98.31 224 GLY A CA 1
ATOM 1608 C C . GLY A 1 224 ? -7.903 0.950 -4.844 1.00 98.31 224 GLY A C 1
ATOM 1609 O O . GLY A 1 224 ? -6.941 0.502 -5.460 1.00 98.31 224 GLY A O 1
ATOM 1610 N N . VAL A 1 225 ? -8.569 0.230 -3.940 1.00 98.50 225 VAL A N 1
ATOM 1611 C CA . VAL A 1 225 ? -8.252 -1.168 -3.590 1.00 98.50 225 VAL A CA 1
ATOM 1612 C C . VAL A 1 225 ? -9.458 -2.056 -3.900 1.00 98.50 225 VAL A C 1
ATOM 1614 O O . VAL A 1 225 ? -10.553 -1.856 -3.370 1.00 98.50 225 VAL A O 1
ATOM 1617 N N . SER A 1 226 ? -9.281 -3.024 -4.794 1.00 98.00 226 SER A N 1
ATOM 1618 C CA . SER A 1 226 ? -10.339 -3.955 -5.214 1.00 98.00 226 SER A CA 1
ATOM 1619 C C . SER A 1 226 ? -10.454 -5.145 -4.257 1.00 98.00 226 SER A C 1
ATOM 1621 O O . SER A 1 226 ? -9.511 -5.436 -3.530 1.00 98.00 226 SER A O 1
ATOM 1623 N N . GLY A 1 227 ? -11.583 -5.862 -4.274 1.00 94.69 227 GLY A N 1
ATOM 1624 C CA . GLY A 1 227 ? -11.876 -6.948 -3.322 1.00 94.69 227 GLY A CA 1
ATOM 1625 C C . GLY A 1 227 ? -10.862 -8.095 -3.249 1.00 94.69 227 GLY A C 1
ATOM 1626 O O . GLY A 1 227 ? -10.735 -8.728 -2.208 1.00 94.69 227 GLY A O 1
ATOM 1627 N N . SER A 1 228 ? -10.114 -8.346 -4.323 1.00 94.50 228 SER A N 1
ATOM 1628 C CA . SER A 1 228 ? -9.044 -9.353 -4.394 1.00 94.50 228 SER A CA 1
ATOM 1629 C C . SER A 1 228 ? -7.647 -8.811 -4.075 1.00 94.50 228 SER A C 1
ATOM 1631 O O . SER A 1 228 ? -6.671 -9.553 -4.177 1.00 94.50 228 SER A O 1
ATOM 1633 N N . ALA A 1 229 ? -7.526 -7.524 -3.750 1.00 98.25 229 ALA A N 1
ATOM 1634 C CA . ALA A 1 229 ? -6.254 -6.865 -3.500 1.00 98.25 229 ALA A CA 1
ATOM 1635 C C . ALA A 1 229 ? -6.051 -6.565 -2.013 1.00 98.25 229 ALA A C 1
ATOM 1637 O O . ALA A 1 229 ? -7.001 -6.352 -1.255 1.00 98.25 229 ALA A O 1
ATOM 1638 N N . THR A 1 230 ? -4.782 -6.507 -1.621 1.00 98.50 230 THR A N 1
ATOM 1639 C CA . THR A 1 230 ? -4.335 -6.057 -0.304 1.00 98.50 230 THR A CA 1
ATOM 1640 C C . THR A 1 230 ? -3.422 -4.848 -0.459 1.00 98.50 230 THR A C 1
ATOM 1642 O O . THR A 1 230 ? -2.485 -4.877 -1.254 1.00 98.50 230 THR A O 1
ATOM 1645 N N . LEU A 1 231 ? -3.683 -3.791 0.303 1.00 98.19 231 LEU A N 1
ATOM 1646 C CA . LEU A 1 231 ? -2.795 -2.643 0.465 1.00 98.19 231 LEU A CA 1
ATOM 1647 C C . LEU A 1 231 ? -2.172 -2.702 1.859 1.00 98.19 231 LEU A C 1
ATOM 1649 O O . LEU A 1 231 ? -2.880 -2.534 2.847 1.00 98.19 231 LEU A O 1
ATOM 1653 N N . ASN A 1 232 ? -0.866 -2.910 1.940 1.00 97.62 232 ASN A N 1
ATOM 1654 C CA . ASN A 1 232 ? -0.095 -2.763 3.166 1.00 97.62 232 ASN A CA 1
ATOM 1655 C C . ASN A 1 232 ? 0.472 -1.347 3.223 1.00 97.62 232 ASN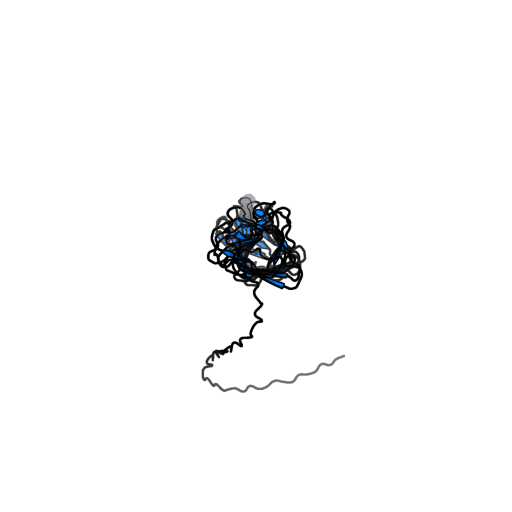 A C 1
ATOM 1657 O O . ASN A 1 232 ? 1.103 -0.888 2.274 1.00 97.62 232 ASN A O 1
ATOM 1661 N N . VAL A 1 233 ? 0.259 -0.654 4.333 1.00 95.88 233 VAL A N 1
ATOM 1662 C CA . VAL A 1 233 ? 0.807 0.677 4.585 1.00 95.88 233 VAL A CA 1
ATOM 1663 C C . VAL A 1 233 ? 1.871 0.542 5.661 1.00 95.88 233 VAL A C 1
ATOM 1665 O O . VAL A 1 233 ? 1.543 0.360 6.833 1.00 95.88 233 VAL A O 1
ATOM 1668 N N . ASP A 1 234 ? 3.132 0.601 5.241 1.00 93.88 234 ASP A N 1
ATOM 1669 C CA . ASP A 1 234 ? 4.313 0.426 6.093 1.00 93.88 234 ASP A CA 1
ATOM 1670 C C . ASP A 1 234 ? 5.318 1.566 5.855 1.00 93.88 234 ASP A C 1
ATOM 1672 O O . ASP A 1 234 ? 6.355 1.390 5.212 1.00 93.88 234 ASP A O 1
ATOM 1676 N N . PRO A 1 235 ? 4.999 2.782 6.325 1.00 86.50 235 PRO A N 1
ATOM 1677 C CA . PRO A 1 235 ? 5.886 3.929 6.189 1.00 86.50 235 PRO A CA 1
ATOM 1678 C C . PRO A 1 235 ? 7.253 3.701 6.861 1.00 86.50 235 PRO A C 1
ATOM 1680 O O . PRO A 1 235 ? 8.261 4.209 6.365 1.00 86.50 235 PRO A O 1
ATOM 1683 N N . VAL A 1 236 ? 7.316 2.905 7.938 1.00 85.38 236 VAL A N 1
ATOM 1684 C CA . VAL A 1 236 ? 8.543 2.678 8.719 1.00 85.38 236 VAL A CA 1
ATOM 1685 C C . VAL A 1 236 ? 9.577 1.901 7.909 1.00 85.38 236 VAL A C 1
ATOM 1687 O O . VAL A 1 236 ? 10.755 2.264 7.933 1.00 85.38 236 VAL A O 1
ATOM 1690 N N . ALA A 1 237 ? 9.153 0.898 7.135 1.00 80.88 237 ALA A N 1
ATOM 1691 C CA . ALA A 1 237 ? 10.044 0.183 6.219 1.00 80.88 237 ALA A CA 1
ATOM 1692 C C . ALA A 1 237 ? 10.700 1.110 5.176 1.00 80.88 237 ALA A C 1
ATOM 1694 O O . ALA A 1 237 ? 11.861 0.903 4.824 1.00 80.88 237 ALA A O 1
ATOM 1695 N N . GLY A 1 238 ? 9.999 2.168 4.753 1.00 73.88 238 GLY A N 1
ATOM 1696 C CA . GLY A 1 238 ? 10.516 3.211 3.855 1.00 73.88 238 GLY A CA 1
ATOM 1697 C C . GLY A 1 238 ? 11.207 4.383 4.565 1.00 73.88 238 GLY A C 1
ATOM 1698 O O . GLY A 1 238 ? 11.544 5.386 3.933 1.00 73.88 238 GLY A O 1
ATOM 1699 N N . GLY A 1 239 ? 11.401 4.303 5.886 1.00 83.31 239 GLY A N 1
ATOM 1700 C CA . GLY A 1 239 ? 12.061 5.342 6.679 1.00 83.31 239 GLY A CA 1
ATOM 1701 C C . GLY A 1 239 ? 11.248 6.629 6.865 1.00 83.31 239 GLY A C 1
ATOM 1702 O O . GLY A 1 239 ? 11.831 7.675 7.159 1.00 83.31 239 GLY A O 1
ATOM 1703 N N . ILE A 1 240 ? 9.924 6.582 6.694 1.00 85.88 240 ILE A N 1
ATOM 1704 C CA . ILE A 1 240 ? 9.003 7.689 6.991 1.00 85.88 240 ILE A CA 1
ATOM 1705 C C . ILE A 1 240 ? 8.060 7.314 8.145 1.00 85.88 240 ILE A C 1
ATOM 1707 O O . ILE A 1 240 ? 7.851 6.146 8.448 1.00 85.88 240 ILE A O 1
ATOM 1711 N N . THR A 1 241 ? 7.489 8.303 8.833 1.00 87.06 241 THR A N 1
ATOM 1712 C CA . THR A 1 241 ? 6.586 8.051 9.977 1.00 87.06 241 THR A CA 1
ATOM 1713 C C . THR A 1 241 ? 5.133 7.866 9.554 1.00 87.06 241 THR A C 1
ATOM 1715 O O . THR A 1 241 ? 4.354 7.202 10.232 1.00 87.06 241 THR A O 1
ATOM 1718 N N . THR A 1 242 ? 4.740 8.492 8.446 1.00 90.25 242 THR A N 1
ATOM 1719 C CA . THR A 1 242 ? 3.344 8.565 8.016 1.00 90.25 242 THR A CA 1
ATOM 1720 C C . THR A 1 242 ? 3.281 8.524 6.500 1.00 90.25 242 THR A C 1
ATOM 1722 O O . THR A 1 242 ? 3.892 9.355 5.826 1.00 90.25 242 THR A O 1
ATOM 1725 N N . ALA A 1 243 ? 2.535 7.563 5.961 1.00 92.50 243 ALA A N 1
ATOM 1726 C CA . ALA A 1 243 ? 2.198 7.548 4.546 1.00 92.50 243 ALA A CA 1
ATOM 1727 C C . ALA A 1 243 ? 1.055 8.536 4.288 1.00 92.50 243 ALA A C 1
ATOM 1729 O O . ALA A 1 243 ? 0.167 8.716 5.121 1.00 92.50 243 ALA A O 1
ATOM 1730 N N . THR A 1 244 ? 1.059 9.179 3.124 1.00 93.38 244 THR A N 1
ATOM 1731 C CA . THR A 1 244 ? 0.029 10.155 2.750 1.00 93.38 244 THR A CA 1
ATOM 1732 C C . THR A 1 244 ? -0.564 9.799 1.400 1.00 93.38 244 THR A C 1
ATOM 1734 O O . THR A 1 244 ? 0.187 9.523 0.463 1.00 93.38 244 THR A O 1
ATOM 1737 N N . VAL A 1 245 ? -1.892 9.850 1.294 1.00 96.06 245 VAL A N 1
ATOM 1738 C CA . VAL A 1 245 ? -2.650 9.698 0.043 1.00 96.06 245 VAL A CA 1
ATOM 1739 C C . VAL A 1 245 ? -3.704 10.797 -0.075 1.00 96.06 245 VAL A C 1
ATOM 1741 O O . VAL A 1 245 ? -4.131 11.378 0.923 1.00 96.06 245 VAL A O 1
ATOM 1744 N N . ASN A 1 246 ? -4.134 11.104 -1.299 1.00 96.44 246 ASN A N 1
ATOM 1745 C CA . ASN A 1 246 ? -5.155 12.127 -1.514 1.00 96.44 246 ASN A CA 1
ATOM 1746 C C . ASN A 1 246 ? -6.543 11.600 -1.128 1.00 96.44 246 ASN A C 1
ATOM 1748 O O . ASN A 1 246 ? -7.227 12.171 -0.289 1.00 96.44 246 ASN A O 1
ATOM 1752 N N . SER A 1 247 ? -6.932 10.455 -1.684 1.00 97.56 247 SER A N 1
ATOM 1753 C CA . SER A 1 247 ? -8.158 9.744 -1.316 1.00 97.56 247 SER A CA 1
ATOM 1754 C C . SER A 1 247 ? -7.914 8.239 -1.292 1.00 97.56 247 SER A C 1
ATOM 1756 O O . SER A 1 247 ? -7.007 7.746 -1.965 1.00 97.56 247 SER A O 1
ATOM 1758 N N . LEU A 1 248 ? -8.720 7.504 -0.527 1.00 98.12 248 LEU A N 1
ATOM 1759 C CA . LEU A 1 248 ? -8.674 6.044 -0.451 1.00 98.12 248 LEU A CA 1
ATOM 1760 C C . LEU A 1 248 ? -10.083 5.478 -0.609 1.00 98.12 248 LEU A C 1
ATOM 1762 O O . LEU A 1 248 ? -10.948 5.723 0.223 1.00 98.12 248 LEU A O 1
ATOM 1766 N N . THR A 1 249 ? -10.320 4.690 -1.653 1.00 98.38 249 THR A N 1
ATOM 1767 C CA . THR A 1 249 ? -11.537 3.882 -1.803 1.00 98.38 249 THR A CA 1
ATOM 1768 C 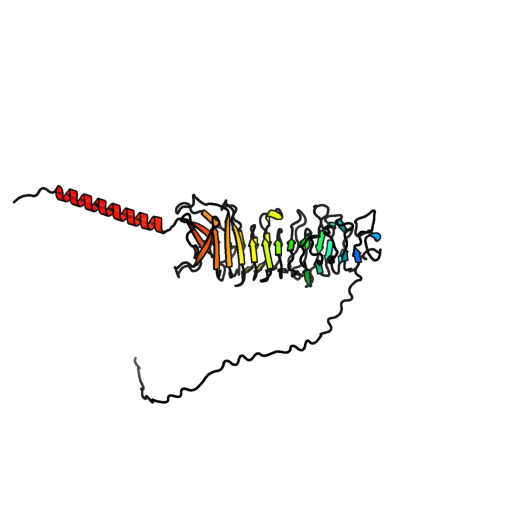C . THR A 1 249 ? -11.162 2.409 -1.779 1.00 98.38 249 THR A C 1
ATOM 1770 O O . THR A 1 249 ? -10.410 1.954 -2.635 1.00 98.38 249 THR A O 1
ATOM 1773 N N . SER A 1 250 ? -11.698 1.644 -0.834 1.00 98.44 250 SER A N 1
ATOM 1774 C CA . SER A 1 250 ? -11.434 0.209 -0.731 1.00 98.44 250 SER A CA 1
ATOM 1775 C C . SER A 1 250 ? -12.713 -0.604 -0.873 1.00 98.44 250 SER A C 1
ATOM 1777 O O . SER A 1 250 ? -13.793 -0.184 -0.460 1.00 98.44 250 SER A O 1
ATOM 1779 N N . SER A 1 251 ? -12.570 -1.777 -1.474 1.00 98.31 251 SER A N 1
ATOM 1780 C CA . SER A 1 251 ? -13.471 -2.929 -1.390 1.00 98.31 251 SER A CA 1
ATOM 1781 C C . SER A 1 251 ? -12.721 -4.213 -1.009 1.00 98.31 251 SER A C 1
ATOM 1783 O O . SER A 1 251 ? -13.354 -5.266 -0.962 1.00 98.31 251 SER A O 1
ATOM 1785 N N . GLY A 1 252 ? -11.404 -4.125 -0.772 1.00 98.25 252 GLY A N 1
ATOM 1786 C CA . GLY A 1 252 ? -10.514 -5.221 -0.380 1.00 98.25 252 GLY A CA 1
ATOM 1787 C C . GLY A 1 252 ? -9.868 -4.975 0.980 1.00 98.25 252 GLY A C 1
ATOM 1788 O O . GLY A 1 252 ? -10.448 -4.300 1.835 1.00 98.25 252 GLY A O 1
ATOM 1789 N N . THR A 1 253 ? -8.660 -5.497 1.179 1.00 98.62 253 THR A N 1
ATOM 1790 C CA . THR A 1 253 ? -7.971 -5.440 2.476 1.00 98.62 253 THR A CA 1
ATOM 1791 C C . THR A 1 253 ? -6.991 -4.272 2.539 1.00 98.62 253 THR A C 1
ATOM 1793 O O . THR A 1 253 ? -6.174 -4.088 1.639 1.00 98.62 253 THR A O 1
ATOM 1796 N N . VAL A 1 254 ? -7.036 -3.497 3.619 1.00 98.44 254 VAL A N 1
ATOM 1797 C CA . VAL A 1 254 ? -6.053 -2.462 3.954 1.00 98.44 254 VAL A CA 1
ATOM 1798 C C . VAL A 1 254 ? -5.411 -2.841 5.284 1.00 98.44 254 VAL A C 1
ATOM 1800 O O . VAL A 1 254 ? -6.081 -2.843 6.312 1.00 98.44 254 VAL A O 1
ATOM 1803 N N . ASN A 1 255 ? -4.123 -3.170 5.264 1.00 97.88 255 ASN A N 1
ATOM 1804 C CA . ASN A 1 255 ? -3.330 -3.444 6.455 1.00 97.88 255 ASN A CA 1
ATOM 1805 C C . ASN A 1 255 ? -2.519 -2.203 6.805 1.00 97.88 255 ASN A C 1
ATOM 1807 O O . ASN A 1 255 ? -1.671 -1.776 6.024 1.00 97.88 255 ASN A O 1
ATOM 1811 N N . MET A 1 256 ? -2.741 -1.640 7.982 1.00 96.38 256 MET A N 1
ATOM 1812 C CA . MET A 1 256 ? -1.925 -0.550 8.495 1.00 96.38 256 MET A CA 1
ATOM 1813 C C . MET A 1 256 ? -0.894 -1.089 9.476 1.00 96.38 256 MET A C 1
ATOM 1815 O O . MET A 1 256 ? -1.217 -1.479 10.601 1.00 96.38 256 MET A O 1
ATOM 1819 N N . LEU A 1 257 ? 0.352 -1.101 9.016 1.00 93.94 257 LEU A N 1
ATOM 1820 C CA . LEU A 1 257 ? 1.535 -1.403 9.816 1.00 93.94 257 LEU A CA 1
ATOM 1821 C C . LEU A 1 257 ? 2.180 -0.115 10.361 1.00 93.94 257 LEU A C 1
ATOM 1823 O O . LEU A 1 257 ? 2.922 -0.176 11.336 1.00 93.94 257 LEU A O 1
ATOM 1827 N N . GLY A 1 258 ? 1.842 1.035 9.767 1.00 93.75 258 GLY A N 1
ATOM 1828 C CA . GLY A 1 258 ? 2.145 2.382 10.249 1.00 93.75 258 GLY A CA 1
ATOM 1829 C C . GLY A 1 258 ? 0.955 3.342 10.103 1.00 93.75 258 GLY A C 1
ATOM 1830 O O . GLY A 1 258 ? -0.136 2.942 9.688 1.00 93.75 258 GLY A O 1
ATOM 1831 N N . SER A 1 259 ? 1.170 4.626 10.396 1.00 95.06 259 SER A N 1
ATOM 1832 C CA . SER A 1 259 ? 0.140 5.665 10.246 1.00 95.06 259 SER A CA 1
ATOM 1833 C C . SER A 1 259 ? -0.113 6.060 8.784 1.00 95.06 259 SER A C 1
ATOM 1835 O O . SER A 1 259 ? 0.814 6.143 7.969 1.00 95.06 259 SER A O 1
ATOM 1837 N N . LEU A 1 260 ? -1.373 6.363 8.466 1.00 96.38 260 LEU A N 1
ATOM 1838 C CA . LEU A 1 260 ? -1.840 6.805 7.151 1.00 96.38 260 LEU A CA 1
ATOM 1839 C C . LEU A 1 260 ? -2.670 8.085 7.276 1.00 96.38 260 LEU A C 1
ATOM 1841 O O . LEU A 1 260 ? -3.650 8.119 8.015 1.00 96.38 260 LEU A O 1
ATOM 1845 N N . THR A 1 261 ? -2.351 9.088 6.461 1.00 96.69 261 THR A N 1
ATOM 1846 C CA . THR A 1 261 ? -3.183 10.285 6.284 1.00 96.69 261 THR A CA 1
ATOM 1847 C C . THR A 1 261 ? -3.859 10.276 4.915 1.00 96.69 261 THR A C 1
ATOM 1849 O O . THR A 1 261 ? -3.190 10.214 3.881 1.00 96.69 261 THR A O 1
ATOM 1852 N N . VAL A 1 262 ? -5.186 10.387 4.907 1.00 97.19 262 VAL A N 1
ATOM 1853 C CA . VAL A 1 262 ? -6.042 10.516 3.719 1.00 97.19 262 VAL A CA 1
ATOM 1854 C C . VAL A 1 262 ? -6.618 11.933 3.681 1.00 97.19 262 VAL A C 1
ATOM 1856 O O . VAL A 1 262 ? -7.524 12.251 4.446 1.00 97.19 262 VAL A O 1
ATOM 1859 N N . TYR A 1 263 ? -6.101 12.803 2.813 1.00 95.88 263 TYR A N 1
ATOM 1860 C CA . TYR A 1 263 ? -6.422 14.239 2.872 1.00 95.88 263 TYR A CA 1
ATOM 1861 C C . TYR A 1 263 ? -7.868 14.591 2.521 1.00 95.88 263 TYR A C 1
ATOM 1863 O O . TYR A 1 263 ? -8.470 15.442 3.172 1.00 95.88 263 TYR A O 1
ATOM 1871 N N . GLU 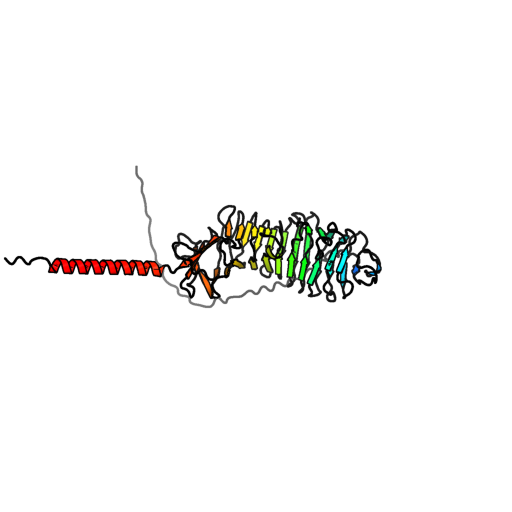A 1 264 ? -8.414 13.975 1.479 1.00 95.50 264 GLU A N 1
ATOM 1872 C CA . GLU A 1 264 ? -9.748 14.283 0.979 1.00 95.50 264 GLU A CA 1
ATOM 1873 C C . GLU A 1 264 ? -10.767 13.305 1.544 1.00 95.50 264 GLU A C 1
ATOM 1875 O O . GLU A 1 264 ? -11.417 13.622 2.529 1.00 95.50 264 GLU A O 1
ATOM 1880 N N . SER A 1 265 ? -10.910 12.117 0.945 1.00 95.44 265 SER A N 1
ATOM 1881 C CA . SER A 1 265 ? -11.980 11.179 1.302 1.00 95.44 265 SER A CA 1
ATOM 1882 C C . SER A 1 265 ? -11.485 9.752 1.502 1.00 95.44 265 SER A C 1
ATOM 1884 O O . SER A 1 265 ? -10.718 9.219 0.695 1.00 95.44 265 SER A O 1
ATOM 1886 N N . LEU A 1 266 ? -11.982 9.118 2.565 1.00 97.88 266 LEU A N 1
ATOM 1887 C CA . LEU A 1 266 ? -11.834 7.695 2.851 1.00 97.88 266 LEU A CA 1
ATOM 1888 C C . LEU A 1 266 ? -13.177 6.991 2.621 1.00 97.88 266 LEU A C 1
ATOM 1890 O O . LEU A 1 266 ? -14.168 7.315 3.262 1.00 97.88 266 LEU A O 1
ATOM 1894 N N . LYS A 1 267 ? -13.239 6.009 1.725 1.00 98.38 267 LYS A N 1
ATOM 1895 C CA . LYS A 1 267 ? -14.451 5.232 1.436 1.00 98.38 267 LYS A CA 1
ATOM 1896 C C . LYS A 1 267 ? -14.169 3.746 1.583 1.00 98.38 267 LYS A C 1
ATOM 1898 O O . LYS A 1 267 ? -13.555 3.133 0.711 1.00 98.38 267 LYS A O 1
ATOM 1903 N N . LEU A 1 268 ? -14.640 3.158 2.672 1.00 98.31 268 LEU A N 1
ATOM 1904 C CA . LEU A 1 268 ? -14.591 1.721 2.909 1.00 98.31 268 LEU A CA 1
ATOM 1905 C C . LEU A 1 268 ? -15.944 1.117 2.518 1.00 98.31 268 LEU A C 1
ATOM 1907 O O . LEU A 1 268 ? -16.962 1.388 3.147 1.00 98.31 268 LEU A O 1
ATOM 1911 N N . ASN A 1 269 ? -15.973 0.324 1.447 1.00 97.94 269 ASN A N 1
ATOM 1912 C CA . ASN A 1 269 ? -17.185 -0.374 1.022 1.00 97.94 269 ASN A CA 1
ATOM 1913 C C . ASN A 1 269 ? -17.546 -1.529 1.972 1.00 97.94 269 ASN A C 1
ATOM 1915 O O . ASN A 1 269 ? -16.754 -1.945 2.811 1.00 97.94 269 ASN A O 1
ATOM 1919 N N . ALA A 1 270 ? -18.738 -2.106 1.793 1.00 97.44 270 ALA A N 1
ATOM 1920 C CA . ALA A 1 270 ? -19.245 -3.193 2.637 1.00 97.44 270 ALA A CA 1
ATOM 1921 C C . ALA A 1 270 ? -18.372 -4.466 2.646 1.00 97.44 270 ALA A C 1
ATOM 1923 O O . ALA A 1 270 ? -18.463 -5.250 3.582 1.00 97.44 270 ALA A O 1
ATOM 1924 N N . SER A 1 271 ? -17.546 -4.685 1.618 1.00 97.69 271 SER A N 1
ATOM 1925 C CA . SER A 1 271 ? -16.617 -5.821 1.537 1.00 97.69 271 SER A CA 1
ATOM 1926 C C . SER A 1 271 ? -15.204 -5.504 2.030 1.00 97.69 271 SER A C 1
ATOM 1928 O O . SER A 1 271 ? -14.359 -6.394 2.031 1.00 97.69 271 SER A O 1
ATOM 1930 N N . SER A 1 272 ? -14.922 -4.252 2.398 1.00 98.38 272 SER A N 1
ATOM 1931 C CA . SER A 1 272 ? -13.591 -3.851 2.845 1.00 98.38 272 SER A CA 1
ATOM 1932 C C . SER A 1 272 ? -13.217 -4.503 4.164 1.00 98.38 272 SER A C 1
ATOM 1934 O O . SER A 1 272 ? -14.070 -4.716 5.024 1.00 98.38 272 SER A O 1
ATOM 1936 N N . VAL A 1 273 ? -11.923 -4.732 4.353 1.00 98.56 273 VAL A N 1
ATOM 1937 C CA . VAL A 1 273 ? -11.343 -5.112 5.641 1.00 98.56 273 VAL A CA 1
ATOM 1938 C C . VAL A 1 273 ? -10.238 -4.119 5.972 1.00 98.56 273 VAL A C 1
ATOM 1940 O O . VAL A 1 273 ? -9.303 -3.959 5.190 1.00 98.56 273 VAL A O 1
ATOM 1943 N N . LEU A 1 274 ? -10.345 -3.442 7.109 1.00 98.38 274 LEU A N 1
ATOM 1944 C CA . LEU A 1 274 ? -9.299 -2.587 7.661 1.00 98.38 274 LEU A CA 1
ATOM 1945 C C . LEU A 1 274 ? -8.647 -3.311 8.839 1.00 98.38 274 LEU A C 1
ATOM 1947 O O . LEU A 1 274 ? -9.303 -3.556 9.850 1.00 98.38 274 LEU A O 1
ATOM 1951 N N . ASN A 1 275 ? -7.364 -3.630 8.708 1.00 98.38 275 ASN A N 1
ATOM 1952 C CA . ASN A 1 275 ? -6.563 -4.244 9.758 1.00 98.38 275 ASN A CA 1
ATOM 1953 C C . ASN A 1 275 ? -5.610 -3.200 10.342 1.00 98.38 275 ASN A C 1
ATOM 1955 O O . ASN A 1 275 ? -4.848 -2.573 9.606 1.00 98.38 275 ASN A O 1
ATOM 1959 N N . LEU A 1 276 ? -5.635 -3.040 11.659 1.00 97.12 276 LEU A N 1
ATOM 1960 C CA . LEU A 1 276 ? -4.784 -2.121 12.406 1.00 97.12 276 LEU A CA 1
ATOM 1961 C C . LEU A 1 276 ? -3.968 -2.914 13.418 1.00 97.12 276 LEU A C 1
ATOM 1963 O O . LEU A 1 276 ? -4.538 -3.680 14.195 1.00 97.12 276 LEU A O 1
ATOM 1967 N N . THR A 1 277 ? -2.658 -2.701 13.452 1.00 94.88 277 THR A N 1
ATOM 1968 C CA . THR A 1 277 ? -1.802 -3.229 14.520 1.00 94.88 277 THR A CA 1
ATOM 1969 C C . THR A 1 277 ? -1.405 -2.085 15.441 1.00 94.88 277 THR A C 1
ATOM 1971 O O . THR A 1 277 ? -0.831 -1.099 14.980 1.00 94.88 277 THR A O 1
ATOM 1974 N N . LEU A 1 278 ? -1.725 -2.205 16.727 1.00 92.81 278 LEU A N 1
ATOM 1975 C CA . LEU A 1 278 ? -1.428 -1.216 17.757 1.00 92.81 278 LEU A CA 1
ATOM 1976 C C . LEU A 1 278 ? -0.225 -1.679 18.587 1.00 92.81 278 LEU A C 1
ATOM 1978 O O . LEU A 1 278 ? -0.207 -2.836 19.015 1.00 92.81 278 LEU A O 1
ATOM 1982 N N . PRO A 1 279 ? 0.773 -0.812 18.816 1.00 91.88 279 PRO A N 1
ATOM 1983 C CA . PRO A 1 279 ? 1.930 -1.132 19.639 1.00 91.88 279 PRO A CA 1
ATOM 1984 C C . PRO A 1 279 ? 1.585 -1.179 21.137 1.00 91.88 279 PRO A C 1
ATOM 1986 O O . PRO A 1 279 ? 0.466 -0.880 21.561 1.00 91.88 279 PRO A O 1
ATOM 1989 N N . VAL A 1 280 ? 2.585 -1.547 21.945 1.00 91.25 280 VAL A N 1
ATOM 1990 C CA . VAL A 1 280 ? 2.487 -1.565 23.414 1.00 91.25 280 VAL A CA 1
ATOM 1991 C C . VAL A 1 280 ? 2.264 -0.151 23.960 1.00 91.25 280 VAL A C 1
ATOM 1993 O O . VAL A 1 280 ? 1.454 0.031 24.865 1.00 91.25 280 VAL A O 1
ATOM 1996 N N . ASP A 1 281 ? 2.972 0.849 23.423 1.00 91.06 281 ASP A N 1
ATOM 1997 C CA . ASP A 1 281 ? 2.836 2.240 23.862 1.00 91.06 281 ASP A CA 1
ATOM 1998 C C . ASP A 1 281 ? 1.636 2.909 23.163 1.00 91.06 281 ASP A C 1
ATOM 2000 O O . ASP A 1 281 ? 1.665 3.087 21.941 1.00 91.06 281 ASP A O 1
ATOM 2004 N N . PRO A 1 282 ? 0.584 3.321 23.895 1.00 88.50 282 PRO A N 1
ATOM 2005 C CA . PRO A 1 282 ? -0.560 4.015 23.304 1.00 88.50 282 PRO A CA 1
ATOM 2006 C C . PRO A 1 282 ? -0.199 5.345 22.628 1.00 88.50 282 PRO A C 1
ATOM 2008 O O . PRO A 1 282 ? -0.936 5.790 21.748 1.00 88.50 282 PRO A O 1
ATOM 2011 N N . ASN A 1 283 ? 0.926 5.971 22.986 1.00 89.19 283 ASN A N 1
ATOM 2012 C CA . ASN A 1 283 ? 1.378 7.225 22.374 1.00 89.19 283 ASN A CA 1
ATOM 2013 C C . ASN A 1 283 ? 2.032 7.024 21.001 1.00 89.19 283 ASN A C 1
ATOM 2015 O O . ASN A 1 283 ? 2.216 7.992 20.265 1.00 89.19 283 ASN A O 1
ATOM 2019 N N . GLU A 1 284 ? 2.368 5.784 20.647 1.00 90.00 284 GLU A N 1
ATOM 2020 C CA . GLU A 1 284 ? 2.952 5.416 19.353 1.00 90.00 284 GLU A CA 1
ATOM 2021 C C . GLU A 1 284 ? 1.929 4.722 18.442 1.00 90.00 284 GLU A C 1
ATOM 2023 O O . GLU A 1 284 ? 2.293 4.095 17.448 1.00 90.00 284 GLU A O 1
ATOM 2028 N N . ALA A 1 285 ? 0.637 4.802 18.778 1.00 90.12 285 ALA A N 1
ATOM 2029 C CA . ALA A 1 285 ? -0.412 4.117 18.042 1.00 90.12 285 ALA A CA 1
ATOM 2030 C C . ALA A 1 285 ? -0.435 4.501 16.556 1.00 90.12 285 ALA A C 1
ATOM 2032 O O . ALA A 1 285 ? -0.447 5.676 16.184 1.00 90.12 285 ALA A O 1
ATOM 2033 N N . ASN A 1 286 ? -0.516 3.477 15.705 1.00 92.62 286 ASN A N 1
ATOM 2034 C CA . ASN A 1 286 ? -0.776 3.661 14.288 1.00 92.62 286 ASN A CA 1
ATOM 2035 C C . ASN A 1 286 ? -2.149 4.305 14.100 1.00 92.62 286 ASN A C 1
ATOM 2037 O O . ASN A 1 286 ? -3.163 3.777 14.564 1.00 92.62 286 ASN A O 1
ATOM 2041 N N . GLN A 1 287 ? -2.172 5.427 13.390 1.00 95.31 287 GLN A N 1
ATOM 2042 C CA . GLN A 1 287 ? -3.361 6.252 13.233 1.00 95.31 287 GLN A CA 1
ATOM 2043 C C . GLN A 1 287 ? -3.784 6.333 11.767 1.00 95.31 287 GLN A C 1
ATOM 2045 O O . GLN A 1 287 ? -2.955 6.523 10.875 1.00 95.31 287 GLN A O 1
ATOM 2050 N N . LEU A 1 288 ? -5.090 6.214 11.522 1.00 97.50 288 LEU A N 1
ATOM 2051 C CA . LEU A 1 288 ? -5.716 6.537 10.244 1.00 97.50 288 LEU A CA 1
ATOM 2052 C C . LEU A 1 288 ? -6.377 7.907 10.346 1.00 97.50 288 LEU A C 1
ATOM 2054 O O . LEU A 1 288 ? -7.495 8.026 10.856 1.00 97.50 288 LEU A O 1
ATOM 2058 N N . SER A 1 289 ? -5.709 8.937 9.843 1.00 97.56 289 SER A N 1
ATOM 2059 C CA . SER A 1 289 ? -6.276 10.281 9.774 1.00 97.56 289 SER A CA 1
ATOM 2060 C C . SER A 1 289 ? -6.986 10.476 8.436 1.00 97.56 289 SER A C 1
ATOM 2062 O O . SER A 1 289 ? -6.449 10.116 7.388 1.00 97.56 289 SER A O 1
ATOM 2064 N N . TYR A 1 290 ? -8.189 11.046 8.441 1.00 97.56 290 TYR A N 1
ATOM 2065 C CA . TYR A 1 290 ? -8.987 11.229 7.226 1.00 97.56 290 TYR A CA 1
ATOM 2066 C C . TYR A 1 290 ? -9.694 12.583 7.158 1.00 97.56 290 TYR A C 1
ATOM 2068 O O . TYR A 1 290 ? -9.989 13.213 8.176 1.00 97.56 290 TYR A O 1
ATOM 2076 N N . GLY A 1 291 ? -9.945 13.043 5.934 1.00 96.00 291 GLY A N 1
ATOM 2077 C CA . GLY A 1 291 ? -10.689 14.261 5.629 1.00 96.00 291 GLY A CA 1
ATOM 2078 C C . GLY A 1 291 ? -12.207 14.078 5.539 1.00 96.00 291 GLY A C 1
ATOM 2079 O O . GLY A 1 291 ? -12.789 13.076 5.969 1.00 96.00 291 GLY A O 1
ATOM 2080 N N . ALA A 1 292 ? -12.850 15.092 4.960 1.00 94.19 292 ALA A N 1
ATOM 2081 C CA . ALA A 1 292 ? -14.298 15.167 4.816 1.00 94.19 292 ALA A CA 1
ATOM 2082 C C . ALA A 1 292 ? -14.859 14.150 3.807 1.00 94.19 292 ALA A C 1
ATOM 2084 O O . ALA A 1 292 ? -14.200 13.702 2.872 1.00 94.19 292 ALA A O 1
ATOM 2085 N N . GLY A 1 293 ? -16.143 13.813 3.948 1.00 93.00 293 GLY A N 1
ATOM 2086 C CA . GLY A 1 293 ? -16.796 12.862 3.039 1.00 93.00 293 GLY A CA 1
ATOM 2087 C C . GLY A 1 293 ? -16.322 11.419 3.232 1.00 93.00 293 GLY A C 1
ATOM 2088 O O . GLY A 1 293 ? -16.429 10.603 2.311 1.00 93.00 293 GLY A O 1
ATOM 2089 N N . THR A 1 294 ? -15.799 11.120 4.423 1.00 96.94 294 THR A N 1
ATOM 2090 C CA . THR A 1 294 ? -15.451 9.766 4.834 1.00 96.94 294 THR A CA 1
ATOM 2091 C C . THR A 1 294 ? -16.709 8.914 4.981 1.00 96.94 294 THR A C 1
ATOM 2093 O O . THR A 1 294 ? -17.707 9.354 5.544 1.00 96.94 294 THR A O 1
ATOM 2096 N N . MET A 1 295 ? -16.658 7.695 4.452 1.00 97.75 295 MET A N 1
ATOM 2097 C CA . MET A 1 295 ? -17.703 6.681 4.530 1.00 97.75 295 MET A CA 1
ATOM 2098 C C . MET A 1 295 ? -17.091 5.385 5.057 1.00 97.75 295 MET A C 1
ATOM 2100 O O . MET A 1 295 ? -16.286 4.755 4.367 1.00 97.75 295 MET A O 1
ATOM 2104 N N . LEU A 1 296 ? -17.475 4.991 6.266 1.00 97.56 296 LEU A N 1
ATOM 2105 C CA . LEU A 1 296 ? -17.064 3.739 6.890 1.00 97.56 296 LEU A CA 1
ATOM 2106 C C . LEU A 1 296 ? -18.028 2.609 6.513 1.00 97.56 296 LEU A C 1
ATOM 2108 O O . LEU A 1 296 ? -19.240 2.802 6.382 1.00 97.56 296 LEU A O 1
ATOM 2112 N N . GLY A 1 297 ? -17.461 1.422 6.342 1.00 97.19 297 GLY A N 1
ATOM 2113 C CA . GLY A 1 297 ? -18.142 0.205 5.928 1.00 97.19 297 GLY A CA 1
ATOM 2114 C C . GLY A 1 297 ? -17.208 -0.993 6.061 1.00 97.19 297 GLY A C 1
ATOM 2115 O O . GLY A 1 297 ? -16.013 -0.834 6.314 1.00 97.19 297 GLY A O 1
ATOM 2116 N N . GLY A 1 298 ? -17.759 -2.196 5.905 1.00 97.81 298 GLY A N 1
ATOM 2117 C CA . GLY A 1 298 ? -16.986 -3.432 5.989 1.00 97.81 298 GLY A CA 1
ATOM 2118 C C . GLY A 1 298 ? -16.487 -3.740 7.401 1.00 97.81 298 GLY A C 1
ATOM 2119 O O . GLY A 1 298 ? -17.099 -3.345 8.395 1.00 97.81 298 GLY A O 1
ATOM 2120 N N . ALA A 1 299 ? -15.394 -4.489 7.497 1.00 98.31 299 ALA A N 1
ATOM 2121 C CA . ALA A 1 299 ? -14.854 -4.985 8.754 1.00 98.31 299 ALA A CA 1
ATOM 2122 C C . ALA A 1 299 ? -13.683 -4.140 9.270 1.00 98.31 299 ALA A C 1
ATOM 2124 O O . ALA A 1 299 ? -12.800 -3.760 8.502 1.00 98.31 299 ALA A O 1
ATOM 2125 N N . LEU A 1 300 ? -13.641 -3.934 10.585 1.00 98.31 300 LEU A N 1
ATOM 2126 C CA . LEU A 1 300 ? -12.471 -3.459 11.320 1.00 98.31 300 LEU A CA 1
ATOM 2127 C C . LEU A 1 300 ? -11.891 -4.608 12.157 1.00 98.31 300 LEU A C 1
ATOM 2129 O O . LEU A 1 300 ? -12.616 -5.260 12.917 1.00 98.31 300 LEU A O 1
ATOM 2133 N N . HIS A 1 301 ? -10.586 -4.834 12.046 1.00 98.38 301 HIS A N 1
ATOM 2134 C CA . HIS A 1 301 ? -9.835 -5.747 12.899 1.00 98.38 301 HIS A CA 1
ATOM 2135 C C . HIS A 1 301 ? -8.666 -5.014 13.558 1.00 98.38 301 HIS A C 1
ATOM 2137 O O . HIS A 1 301 ? -7.822 -4.435 12.876 1.00 98.38 301 HIS A O 1
ATOM 2143 N N . VAL A 1 302 ? -8.600 -5.060 14.885 1.00 97.69 302 VAL A N 1
ATOM 2144 C CA . VAL A 1 302 ? -7.552 -4.391 15.667 1.00 97.69 302 VAL A CA 1
ATOM 2145 C C . VAL A 1 302 ? -6.697 -5.430 16.382 1.00 97.69 302 VAL A C 1
ATOM 2147 O O . VAL A 1 302 ? -7.206 -6.210 17.172 1.00 97.69 302 VAL A O 1
ATOM 2150 N N . THR A 1 303 ? -5.392 -5.454 16.155 1.00 97.44 303 THR A N 1
ATOM 2151 C CA . THR A 1 303 ? -4.462 -6.305 16.909 1.00 97.44 303 THR A CA 1
ATOM 2152 C C . THR A 1 303 ? -3.714 -5.456 17.920 1.00 97.44 303 THR A C 1
ATOM 2154 O O . THR A 1 303 ? -2.991 -4.549 17.524 1.00 97.44 303 THR A O 1
ATOM 2157 N N . LEU A 1 304 ? -3.871 -5.744 19.212 1.00 96.19 304 LEU A N 1
ATOM 2158 C CA . LEU A 1 304 ? -3.137 -5.070 20.280 1.00 96.19 304 LEU A CA 1
ATOM 2159 C C . LEU A 1 304 ? -1.896 -5.892 20.633 1.00 96.19 304 LEU A C 1
ATOM 2161 O O . LEU A 1 304 ? -2.002 -7.055 21.032 1.00 96.19 304 LEU A O 1
ATOM 2165 N N . LEU A 1 305 ? -0.719 -5.294 20.466 1.00 92.56 305 LEU A N 1
ATOM 2166 C CA . LEU A 1 305 ? 0.557 -5.902 20.818 1.00 92.56 305 LEU A CA 1
ATOM 2167 C C . LEU A 1 305 ? 0.897 -5.529 22.263 1.00 92.56 305 LEU A C 1
ATOM 2169 O O . LEU A 1 305 ? 1.579 -4.539 22.485 1.00 92.56 305 LEU A O 1
ATOM 2173 N N . GLY A 1 306 ? 0.434 -6.298 23.248 1.00 86.12 306 GLY A N 1
ATOM 2174 C CA . GLY A 1 306 ? 0.853 -6.131 24.643 1.00 86.12 306 GLY A CA 1
ATOM 2175 C C . GLY A 1 306 ? -0.233 -6.431 25.669 1.00 86.12 306 GLY A C 1
ATOM 2176 O O . GLY A 1 306 ? -1.421 -6.393 25.362 1.00 86.12 306 GLY A O 1
ATOM 2177 N N . ASP A 1 307 ? 0.212 -6.686 26.899 1.00 83.44 307 ASP A N 1
ATOM 2178 C CA . ASP A 1 307 ? -0.652 -6.750 28.073 1.00 83.44 307 ASP A CA 1
ATOM 2179 C C . ASP A 1 307 ? -0.793 -5.338 28.659 1.00 83.44 307 ASP A C 1
ATOM 2181 O O . ASP A 1 307 ? 0.193 -4.613 28.784 1.00 83.44 307 ASP A O 1
ATOM 2185 N N . TYR A 1 308 ? -2.000 -4.961 29.089 1.00 89.31 308 TYR A N 1
ATOM 2186 C CA . TYR A 1 308 ? -2.258 -3.648 29.705 1.00 89.31 308 TYR A CA 1
ATOM 2187 C C . TYR A 1 308 ? -2.714 -3.826 31.155 1.00 89.31 308 TYR A C 1
ATOM 2189 O O . TYR A 1 308 ? -3.903 -3.673 31.440 1.00 89.31 308 TYR A O 1
ATOM 2197 N N . PRO A 1 309 ? -1.830 -4.269 32.068 1.00 84.31 309 PRO A N 1
ATOM 2198 C CA . PRO A 1 309 ? -2.206 -4.628 33.436 1.00 84.31 309 PRO A CA 1
ATOM 2199 C C . PRO A 1 309 ? -2.674 -3.426 34.262 1.00 84.31 309 PRO A C 1
ATOM 2201 O O . PRO A 1 309 ? -3.539 -3.595 35.117 1.00 84.31 309 PRO A O 1
ATOM 2204 N N . ASP A 1 310 ? -2.155 -2.233 33.965 1.00 86.12 310 ASP A N 1
ATOM 2205 C CA . ASP A 1 310 ? -2.438 -1.003 34.713 1.00 86.12 310 ASP A CA 1
ATOM 2206 C C . ASP A 1 310 ? -3.716 -0.283 34.247 1.00 86.12 310 ASP A C 1
ATOM 2208 O O . ASP A 1 310 ? -4.106 0.724 34.834 1.00 86.12 310 ASP A O 1
ATOM 2212 N N . ALA A 1 311 ? -4.379 -0.785 33.197 1.00 84.19 311 ALA A N 1
ATOM 2213 C CA . ALA A 1 311 ? -5.622 -0.208 32.700 1.00 84.19 311 ALA A CA 1
ATOM 2214 C C . ALA A 1 311 ? -6.759 -0.427 33.713 1.00 84.19 311 ALA A C 1
ATOM 2216 O O . ALA A 1 311 ? -7.287 -1.537 33.847 1.00 84.19 311 ALA A O 1
ATOM 2217 N N . ASP A 1 312 ? -7.162 0.641 34.402 1.00 85.81 312 ASP A N 1
ATOM 2218 C CA . ASP A 1 312 ? -8.303 0.659 35.317 1.00 85.81 312 ASP A CA 1
ATOM 2219 C C . ASP A 1 312 ? -9.328 1.742 34.922 1.00 85.81 312 ASP A C 1
ATOM 2221 O O . ASP A 1 312 ? -9.178 2.446 33.926 1.00 85.81 312 ASP A O 1
ATOM 2225 N N . THR A 1 313 ? -10.428 1.870 35.667 1.00 81.06 313 THR A N 1
ATOM 2226 C CA . THR A 1 313 ? -11.461 2.874 35.353 1.00 81.06 313 THR A CA 1
ATOM 2227 C C . THR A 1 313 ? -11.025 4.318 35.580 1.00 81.06 313 THR A C 1
ATOM 2229 O O . THR A 1 313 ? -11.648 5.232 35.045 1.00 81.06 313 THR A O 1
ATOM 2232 N N . SER A 1 314 ? -10.026 4.539 36.429 1.00 85.88 314 SER A N 1
ATOM 2233 C CA . SER A 1 314 ? -9.470 5.857 36.729 1.00 85.88 314 SER A CA 1
ATOM 2234 C C . SER A 1 314 ? -8.355 6.240 35.755 1.00 85.88 314 SER A C 1
ATOM 2236 O O . SER A 1 314 ? -8.163 7.426 35.509 1.00 85.88 314 SER A O 1
ATOM 2238 N N . ASN A 1 315 ? -7.673 5.250 35.179 1.00 88.19 315 ASN A N 1
ATOM 2239 C CA . ASN A 1 315 ? -6.557 5.375 34.252 1.00 88.19 315 ASN A CA 1
ATOM 2240 C C . ASN A 1 315 ? -6.729 4.388 33.081 1.00 88.19 315 ASN A C 1
ATOM 2242 O O . ASN A 1 315 ? -5.959 3.431 32.954 1.00 88.19 315 ASN A O 1
ATOM 2246 N N . PRO A 1 316 ? -7.752 4.568 32.228 1.00 91.69 316 PRO A N 1
ATOM 2247 C CA . PRO A 1 316 ? -7.932 3.693 31.080 1.00 91.69 316 PRO A CA 1
ATOM 2248 C C . PRO A 1 316 ? -6.793 3.887 30.072 1.00 91.69 316 PRO A C 1
ATOM 2250 O O . PRO A 1 316 ? -6.329 5.007 29.851 1.00 91.69 316 PRO A O 1
ATOM 2253 N N . THR A 1 317 ? -6.370 2.810 29.409 1.00 94.00 317 THR A N 1
ATOM 2254 C CA . THR A 1 317 ? -5.459 2.916 28.260 1.00 94.00 317 THR A CA 1
ATOM 2255 C C . THR A 1 317 ? -6.271 3.248 27.014 1.00 94.00 317 THR A C 1
ATOM 2257 O O . THR A 1 317 ? -7.159 2.480 26.637 1.00 94.00 317 THR A O 1
ATOM 2260 N N . VAL A 1 318 ? -5.974 4.388 26.388 1.00 94.81 318 VAL A N 1
ATOM 2261 C CA . VAL A 1 318 ? -6.693 4.913 25.220 1.00 94.81 318 VAL A CA 1
ATOM 2262 C C . VAL A 1 318 ? -5.770 4.913 24.005 1.00 94.81 318 VAL A C 1
ATOM 2264 O O . VAL A 1 318 ? -4.672 5.458 24.064 1.00 94.81 318 VAL A O 1
ATOM 2267 N N . PHE A 1 319 ? -6.235 4.335 22.901 1.00 96.44 319 PHE A N 1
ATOM 2268 C CA . PHE A 1 319 ? -5.571 4.354 21.601 1.00 96.44 319 PHE A CA 1
ATOM 2269 C C . PHE A 1 319 ? -6.385 5.186 20.623 1.00 96.44 319 PHE A C 1
ATOM 2271 O O . PHE A 1 319 ? -7.540 4.860 20.354 1.00 96.44 319 PHE A O 1
ATOM 2278 N N . GLN A 1 320 ? -5.773 6.210 20.037 1.00 97.00 320 GLN A N 1
ATOM 2279 C CA . GLN A 1 320 ? -6.390 6.991 18.971 1.00 97.00 320 GLN A CA 1
ATOM 2280 C C . GLN A 1 320 ? -6.097 6.341 17.614 1.00 97.00 320 GLN A C 1
ATOM 2282 O O . GLN A 1 320 ? -5.043 6.572 17.026 1.00 97.00 320 GLN A O 1
ATOM 2287 N N . ILE A 1 321 ? -7.022 5.531 17.101 1.00 97.12 321 ILE A N 1
ATOM 2288 C CA . ILE A 1 321 ? -6.781 4.719 15.894 1.00 97.12 321 ILE A CA 1
ATOM 2289 C C . ILE A 1 321 ? -7.374 5.320 14.621 1.00 97.12 321 ILE A C 1
ATOM 2291 O O . ILE A 1 321 ? -6.852 5.112 13.527 1.00 97.12 321 ILE A O 1
ATOM 2295 N N . LEU A 1 322 ? -8.449 6.093 14.755 1.00 97.56 322 LEU A N 1
ATOM 2296 C CA . LEU A 1 322 ? -9.085 6.837 13.672 1.00 97.56 322 LEU A CA 1
ATOM 2297 C C . LEU A 1 322 ? -9.083 8.313 14.047 1.00 97.56 322 LEU A C 1
ATOM 2299 O O . LEU A 1 322 ? -9.385 8.637 15.184 1.00 97.56 322 LEU A O 1
ATOM 2303 N N . GLN A 1 323 ? -8.777 9.220 13.130 1.00 97.06 323 GLN A N 1
ATOM 2304 C CA . GLN A 1 323 ? -8.848 10.651 13.420 1.00 97.06 323 GLN A CA 1
ATOM 2305 C C . GLN A 1 323 ? -9.480 11.405 12.265 1.00 97.06 323 GLN A C 1
ATOM 2307 O O . GLN A 1 323 ? -8.894 11.532 11.190 1.00 97.06 323 GLN A O 1
ATOM 2312 N N . SER A 1 324 ? -10.657 11.973 12.507 1.00 96.00 324 SER A N 1
ATOM 2313 C CA . SER A 1 324 ? -11.209 12.928 11.560 1.00 96.00 324 SER A CA 1
ATOM 2314 C C . SER A 1 324 ? -10.480 14.264 11.655 1.00 96.00 324 SER A C 1
ATOM 2316 O O . SER A 1 324 ? -10.279 14.821 12.734 1.00 96.00 324 SER A O 1
ATOM 2318 N N . THR A 1 325 ? -10.114 14.797 10.498 1.00 95.56 325 THR A N 1
ATOM 2319 C CA . THR A 1 325 ? -9.623 16.170 10.335 1.00 95.56 325 THR A CA 1
ATOM 2320 C C . THR A 1 325 ? -10.729 17.121 9.875 1.00 95.56 325 THR A C 1
ATOM 2322 O O . THR A 1 325 ? -10.548 18.337 9.931 1.00 95.56 325 THR A O 1
ATOM 2325 N N . ALA A 1 326 ? -11.879 16.591 9.434 1.00 92.31 326 ALA A N 1
ATOM 2326 C CA . ALA A 1 326 ? -13.000 17.384 8.942 1.00 92.31 326 ALA A CA 1
ATOM 2327 C C . ALA A 1 326 ? -14.342 16.623 9.009 1.00 92.31 326 ALA A C 1
ATOM 2329 O O . ALA A 1 326 ? -14.701 15.892 8.087 1.00 92.31 326 ALA A O 1
ATOM 2330 N N . GLY A 1 327 ? -15.122 16.885 10.065 1.00 90.94 327 GLY A N 1
ATOM 2331 C CA . GLY A 1 327 ? -16.495 16.389 10.235 1.00 90.94 327 GLY A CA 1
ATOM 2332 C C . GLY A 1 327 ? -16.598 14.908 10.611 1.00 90.94 327 GLY A C 1
ATOM 2333 O O . GLY A 1 327 ? -15.626 14.166 10.536 1.00 90.94 327 GLY A O 1
ATOM 2334 N N . ASP A 1 328 ? -17.783 14.468 11.019 1.00 93.94 328 ASP A N 1
ATOM 2335 C CA . ASP A 1 328 ? -17.983 13.074 11.420 1.00 93.94 328 ASP A CA 1
ATOM 2336 C C . ASP A 1 328 ? -18.016 12.142 10.195 1.00 93.94 328 ASP A C 1
ATOM 2338 O O . ASP A 1 328 ? -18.525 12.530 9.132 1.00 93.94 328 ASP A O 1
ATOM 2342 N N . PRO A 1 329 ? -17.489 10.907 10.303 1.00 95.62 329 PRO A N 1
ATOM 2343 C CA . PRO A 1 329 ? -17.599 9.931 9.230 1.00 95.62 329 PRO A CA 1
ATOM 2344 C C . PRO A 1 329 ? -19.064 9.521 9.013 1.00 95.62 329 PRO A C 1
ATOM 2346 O O . PRO A 1 329 ? -19.817 9.292 9.957 1.00 95.62 329 PRO A O 1
ATOM 2349 N N . GLY A 1 330 ? -19.470 9.370 7.754 1.00 96.31 330 GLY A N 1
ATOM 2350 C CA . GLY A 1 330 ? -20.723 8.706 7.402 1.00 96.31 330 GLY A CA 1
ATOM 2351 C C . GLY A 1 330 ? -20.592 7.180 7.443 1.00 96.31 330 GLY A C 1
ATOM 2352 O O . GLY A 1 330 ? -19.497 6.632 7.326 1.00 96.31 330 GLY A O 1
ATOM 2353 N N . GLY A 1 331 ? -21.720 6.471 7.535 1.00 95.75 331 GLY A N 1
ATOM 2354 C CA . GLY A 1 331 ? -21.743 5.001 7.549 1.00 95.75 331 GLY A CA 1
ATOM 2355 C C . GLY A 1 331 ? -21.283 4.384 8.875 1.00 95.75 331 GLY A C 1
ATOM 2356 O O . GLY A 1 331 ? -21.082 5.085 9.860 1.00 95.75 331 GLY A O 1
ATOM 2357 N N . ASN A 1 332 ? -21.168 3.054 8.908 1.00 96.00 332 ASN A N 1
ATOM 2358 C CA . ASN A 1 332 ? -20.702 2.290 10.066 1.00 96.00 332 ASN A CA 1
ATOM 2359 C C . ASN A 1 332 ? -19.954 1.039 9.609 1.00 96.00 332 ASN A C 1
ATOM 2361 O O . ASN A 1 332 ? -20.299 0.452 8.578 1.00 96.00 332 ASN A O 1
ATOM 2365 N N . PHE A 1 333 ? -18.986 0.588 10.406 1.00 97.38 333 PHE A N 1
ATOM 2366 C CA . PHE A 1 333 ? -18.448 -0.760 10.241 1.00 97.38 333 PHE A CA 1
ATOM 2367 C C . PHE A 1 333 ? -19.567 -1.796 10.404 1.00 97.38 333 PHE A C 1
ATOM 2369 O O . PHE A 1 333 ? -20.459 -1.656 11.239 1.00 97.38 333 PHE A O 1
ATOM 2376 N N . THR A 1 334 ? -19.535 -2.850 9.595 1.00 97.06 334 THR A N 1
ATOM 2377 C CA . THR A 1 334 ? -20.479 -3.970 9.696 1.00 97.06 334 THR A CA 1
ATOM 2378 C C . THR A 1 334 ? -20.056 -4.963 10.769 1.00 97.06 334 THR A C 1
ATOM 2380 O O . THR A 1 334 ? -20.902 -5.621 11.368 1.00 97.06 334 THR A O 1
ATOM 2383 N N . THR A 1 335 ? -18.749 -5.087 11.006 1.00 97.75 335 THR A N 1
ATOM 2384 C CA . THR A 1 335 ? -18.174 -5.962 12.030 1.00 97.75 335 THR A CA 1
ATOM 2385 C C . THR A 1 335 ? -16.930 -5.320 12.622 1.00 97.75 335 THR A C 1
ATOM 2387 O O . THR A 1 335 ? -16.080 -4.835 11.875 1.00 97.75 335 THR A O 1
ATOM 2390 N N . VAL A 1 336 ? -16.785 -5.391 13.942 1.00 98.38 336 VAL A N 1
ATOM 2391 C CA . VAL A 1 336 ? -15.567 -4.986 14.647 1.00 98.38 336 VAL A CA 1
ATOM 2392 C C . VAL A 1 336 ? -15.057 -6.177 15.451 1.00 98.38 336 VAL A C 1
ATOM 2394 O O . VAL A 1 336 ? -15.815 -6.846 16.159 1.00 98.38 336 VAL A O 1
ATOM 2397 N N . THR A 1 337 ? -13.771 -6.476 15.309 1.00 98.44 337 THR A N 1
ATOM 2398 C CA . THR A 1 337 ? -13.079 -7.533 16.052 1.00 98.44 337 THR A CA 1
ATOM 2399 C C . THR A 1 337 ? -11.734 -7.023 16.540 1.00 98.44 337 THR A C 1
ATOM 2401 O O . THR A 1 337 ? -11.172 -6.092 15.961 1.00 98.44 337 THR A O 1
ATOM 2404 N N . ALA A 1 338 ? -11.196 -7.639 17.586 1.00 98.06 338 ALA A N 1
ATOM 2405 C CA . ALA A 1 338 ? -9.839 -7.362 18.021 1.00 98.06 338 ALA A CA 1
ATOM 2406 C C . ALA A 1 338 ? -9.115 -8.626 18.468 1.00 98.06 338 ALA A C 1
ATOM 2408 O O . ALA A 1 338 ? -9.736 -9.527 19.018 1.00 98.06 338 ALA A O 1
ATOM 2409 N N . THR A 1 339 ? -7.806 -8.678 18.270 1.00 97.88 339 THR A N 1
ATOM 2410 C CA . THR A 1 339 ? -6.929 -9.659 18.907 1.00 97.88 339 THR A CA 1
ATOM 2411 C C . THR A 1 339 ? -6.277 -8.995 20.115 1.00 97.88 339 THR A C 1
ATOM 2413 O O . THR A 1 339 ? -5.523 -8.037 19.957 1.00 97.88 339 THR A O 1
ATOM 2416 N N . TYR A 1 340 ? -6.574 -9.498 21.312 1.00 96.75 340 TYR A N 1
ATOM 2417 C CA . TYR A 1 340 ? -6.051 -9.019 22.592 1.00 96.75 340 TYR A CA 1
ATOM 2418 C C . TYR A 1 340 ? -5.399 -10.187 23.326 1.00 96.75 340 TYR A C 1
ATOM 2420 O O . TYR A 1 340 ? -6.061 -11.194 23.571 1.00 96.75 340 TYR A O 1
ATOM 2428 N N . ASN A 1 341 ? -4.105 -10.099 23.635 1.00 93.12 341 ASN A N 1
ATOM 2429 C CA . ASN A 1 341 ? -3.353 -11.174 24.301 1.00 93.12 341 ASN A CA 1
ATOM 2430 C C . ASN A 1 341 ? -3.486 -12.542 23.603 1.00 93.12 341 ASN A C 1
ATOM 2432 O O . ASN A 1 341 ? -3.606 -13.588 24.239 1.00 93.12 341 ASN A O 1
ATOM 2436 N N . GLY A 1 342 ? -3.525 -12.530 22.266 1.00 94.25 342 GLY A N 1
ATOM 2437 C CA . GLY A 1 342 ? -3.721 -13.724 21.435 1.00 94.25 342 GLY A CA 1
ATOM 2438 C C . GLY A 1 342 ? -5.159 -14.261 21.387 1.00 94.25 342 GLY A C 1
ATOM 2439 O O . GLY A 1 342 ? -5.423 -15.201 20.638 1.00 94.25 342 GLY A O 1
ATOM 2440 N N . GLN A 1 343 ? -6.102 -13.673 22.129 1.00 96.69 343 GLN A N 1
ATOM 2441 C CA . GLN A 1 343 ? -7.525 -14.004 22.076 1.00 96.69 343 GLN A CA 1
ATOM 2442 C C . GLN A 1 343 ? -8.247 -13.113 21.058 1.00 96.69 343 GLN A C 1
ATOM 2444 O O . GLN A 1 343 ? -8.166 -11.888 21.122 1.00 96.69 343 GLN A O 1
ATOM 2449 N N . LEU A 1 344 ? -9.013 -13.723 20.149 1.00 97.69 344 LEU A N 1
ATOM 2450 C CA . LEU A 1 344 ? -9.928 -12.996 19.270 1.00 97.69 344 LEU A CA 1
ATOM 2451 C C . LEU A 1 344 ? -11.200 -12.611 20.041 1.00 97.69 344 LEU A C 1
ATOM 2453 O O . LEU A 1 344 ? -11.937 -13.476 20.516 1.00 97.69 344 LEU A O 1
ATOM 2457 N N . LEU A 1 345 ? -11.471 -11.315 20.126 1.00 97.56 345 LEU A N 1
ATOM 2458 C CA . LEU A 1 345 ? -12.651 -10.714 20.728 1.00 97.56 345 LEU A CA 1
ATOM 2459 C C . LEU A 1 345 ? -13.576 -10.191 19.629 1.00 97.56 345 LEU A C 1
ATOM 2461 O O . LEU A 1 345 ? -13.164 -9.428 18.753 1.00 97.56 345 LEU A O 1
ATOM 2465 N N . SER A 1 346 ? -14.847 -10.580 19.687 1.00 97.56 346 SER A N 1
ATOM 2466 C CA . SER A 1 346 ? -15.891 -9.999 18.836 1.00 97.56 346 SER A CA 1
ATOM 2467 C C . SER A 1 346 ? -16.568 -8.839 19.554 1.00 97.56 346 SER A C 1
ATOM 2469 O O . SER A 1 346 ? -16.775 -8.912 20.767 1.00 97.56 346 SER A O 1
ATOM 2471 N N . PHE A 1 347 ? -16.935 -7.791 18.821 1.00 96.94 347 PHE A N 1
ATOM 2472 C CA . PHE A 1 347 ? -17.672 -6.661 19.375 1.00 96.94 347 PHE A CA 1
ATOM 2473 C C . PHE A 1 347 ? -19.155 -6.756 19.051 1.00 96.94 347 PHE A C 1
ATOM 2475 O O . PHE A 1 347 ? -19.557 -7.226 17.988 1.00 96.94 347 PHE A O 1
ATOM 2482 N N . THR A 1 348 ? -19.967 -6.255 19.974 1.00 95.44 348 THR A N 1
ATOM 2483 C CA . THR A 1 348 ? -21.377 -5.958 19.738 1.00 95.44 348 THR A CA 1
ATOM 2484 C C . THR A 1 348 ? -21.552 -4.449 19.805 1.00 95.44 348 THR A C 1
ATOM 2486 O O . THR A 1 348 ? -20.996 -3.797 20.691 1.00 95.44 348 THR A O 1
ATOM 2489 N N . GLN A 1 349 ? -22.301 -3.892 18.859 1.00 93.25 349 GLN A N 1
ATOM 2490 C CA . GLN A 1 349 ? -22.721 -2.497 18.923 1.00 93.25 349 GLN A CA 1
ATOM 2491 C C . GLN A 1 349 ? -23.523 -2.296 20.217 1.00 93.25 349 GLN A C 1
ATOM 2493 O O . GLN A 1 349 ? -24.332 -3.157 20.580 1.00 93.25 349 GLN A O 1
ATOM 2498 N N . GLY A 1 350 ? -23.234 -1.226 20.955 1.00 79.62 350 GLY A N 1
ATOM 2499 C CA . GLY A 1 350 ? -23.793 -0.986 22.279 1.00 79.62 350 GLY A CA 1
ATOM 2500 C C . GLY A 1 350 ? -25.325 -1.085 22.283 1.00 79.62 350 GLY A C 1
ATOM 2501 O O . GLY A 1 350 ? -25.973 -0.725 21.302 1.00 79.62 350 GLY A O 1
ATOM 2502 N N . PRO A 1 351 ? -25.938 -1.566 23.382 1.00 72.31 351 PRO A N 1
ATOM 2503 C CA . PRO A 1 351 ? -27.395 -1.671 23.483 1.00 72.31 351 PRO A CA 1
ATOM 2504 C C . PRO A 1 351 ? -28.083 -0.301 23.549 1.00 72.31 351 PRO A C 1
ATOM 2506 O O . PRO A 1 351 ? -29.309 -0.225 23.462 1.00 72.31 351 PRO A O 1
ATOM 2509 N N . ASP A 1 352 ? -27.308 0.767 23.755 1.00 73.25 352 ASP A N 1
ATOM 2510 C CA . ASP A 1 352 ? -27.824 2.119 23.805 1.00 73.25 352 ASP A CA 1
ATOM 2511 C C . ASP A 1 352 ? -28.169 2.596 22.393 1.00 73.25 352 ASP A C 1
ATOM 2513 O O . ASP A 1 352 ? -27.302 2.941 21.594 1.00 73.25 352 ASP A O 1
ATOM 2517 N N . ALA A 1 353 ? -29.466 2.631 22.091 1.00 72.00 353 ALA A N 1
ATOM 2518 C CA . ALA A 1 353 ? -29.974 3.167 20.834 1.00 72.00 353 ALA A CA 1
ATOM 2519 C C . ALA A 1 353 ? -29.597 4.646 20.620 1.00 72.00 353 ALA A C 1
ATOM 2521 O O . ALA A 1 353 ? -29.734 5.146 19.503 1.00 72.00 353 ALA A O 1
ATOM 2522 N N . VAL A 1 354 ? -29.164 5.347 21.676 1.00 75.38 354 VAL A N 1
ATOM 2523 C CA . VAL A 1 354 ? -28.729 6.745 21.618 1.00 75.38 354 VAL A CA 1
ATOM 2524 C C . VAL A 1 354 ? -27.314 6.877 21.049 1.00 75.38 354 VAL A C 1
ATOM 2526 O O . VAL A 1 354 ? -27.027 7.905 20.441 1.00 75.38 354 VAL A O 1
ATOM 2529 N N . ASP A 1 355 ? -26.464 5.851 21.167 1.00 86.25 355 ASP A N 1
ATOM 2530 C CA . ASP A 1 355 ? -25.088 5.889 20.662 1.00 86.25 355 ASP A CA 1
ATOM 2531 C C . ASP A 1 355 ? -24.735 4.639 19.836 1.00 86.25 355 ASP A C 1
ATOM 2533 O O . ASP A 1 355 ? -24.063 3.715 20.311 1.00 86.25 355 ASP A O 1
ATOM 2537 N N . PRO A 1 356 ? -25.169 4.594 18.562 1.00 89.00 356 PRO A N 1
ATOM 2538 C CA . PRO A 1 356 ? -24.851 3.486 17.674 1.00 89.00 356 PRO A CA 1
ATOM 2539 C C . PRO A 1 356 ? -23.362 3.440 17.293 1.00 89.00 356 PRO A C 1
ATOM 2541 O O . PRO A 1 356 ? -22.952 2.535 16.575 1.00 89.00 356 PRO A O 1
ATOM 2544 N N . HIS A 1 357 ? -22.520 4.381 17.713 1.00 93.62 357 HIS A N 1
ATOM 2545 C CA . HIS A 1 357 ? -21.120 4.421 17.286 1.00 93.62 357 HIS A CA 1
ATOM 2546 C C . HIS A 1 357 ? -20.183 3.697 18.251 1.00 93.62 357 HIS A C 1
ATOM 2548 O O . HIS A 1 357 ? -19.027 3.442 17.905 1.00 93.62 357 HIS A O 1
ATOM 2554 N N . VAL A 1 358 ? -20.690 3.297 19.419 1.00 95.06 358 VAL A N 1
ATOM 2555 C CA . VAL A 1 358 ? -19.932 2.560 20.426 1.00 95.06 358 VAL A CA 1
ATOM 2556 C C . VAL A 1 358 ? -20.069 1.056 20.224 1.00 95.06 358 VAL A C 1
ATOM 2558 O O . VAL A 1 358 ? -21.160 0.488 20.185 1.00 95.06 358 VAL A O 1
ATOM 2561 N N . TRP A 1 359 ? -18.927 0.389 20.176 1.00 95.62 359 TRP A N 1
ATOM 2562 C CA . TRP A 1 359 ? -18.766 -1.052 20.104 1.00 95.62 359 TRP A CA 1
ATOM 2563 C C . TRP A 1 359 ? -18.131 -1.544 21.400 1.00 95.62 359 TRP A C 1
ATOM 2565 O O . TRP A 1 359 ? -17.153 -0.968 21.879 1.00 95.62 359 TRP A O 1
ATOM 2575 N N . ILE A 1 360 ? -18.650 -2.634 21.958 1.00 94.69 360 ILE A N 1
ATOM 2576 C CA . ILE A 1 360 ? -18.116 -3.251 23.178 1.00 94.69 360 ILE A CA 1
ATOM 2577 C C . ILE A 1 360 ? -17.724 -4.689 22.866 1.00 94.69 360 ILE A C 1
ATOM 2579 O O . ILE A 1 360 ? -18.525 -5.453 22.318 1.00 94.69 360 ILE A O 1
ATOM 2583 N N . SER A 1 361 ? -16.488 -5.056 23.186 1.00 96.44 361 SER A N 1
ATOM 2584 C CA . SER A 1 361 ? -15.993 -6.411 22.977 1.00 96.44 361 SER A CA 1
ATOM 2585 C C . SER A 1 361 ? -16.589 -7.395 23.978 1.00 96.44 361 SER A C 1
ATOM 2587 O O . SER A 1 361 ? -17.031 -7.038 25.069 1.00 96.44 361 SER A O 1
ATOM 2589 N N . GLN A 1 362 ? -16.516 -8.677 23.640 1.00 95.56 362 GLN A N 1
ATOM 2590 C CA . GLN A 1 362 ? -16.538 -9.734 24.645 1.00 95.56 362 GLN A CA 1
ATOM 2591 C C . GLN A 1 362 ? -15.390 -9.556 25.644 1.00 95.56 362 GLN A C 1
ATOM 2593 O O . GLN A 1 362 ? -14.380 -8.908 25.359 1.00 95.56 362 GLN A O 1
ATOM 2598 N N . MET A 1 363 ? -15.548 -10.172 26.807 1.00 94.38 363 MET A N 1
ATOM 2599 C CA . MET A 1 363 ? -14.542 -10.157 27.854 1.00 94.38 363 MET A CA 1
ATOM 2600 C C . MET A 1 363 ? -13.335 -11.021 27.484 1.00 94.38 363 MET A C 1
ATOM 2602 O O . MET A 1 363 ? -13.487 -12.163 27.034 1.00 94.38 363 MET A O 1
ATOM 2606 N N . ALA A 1 364 ? -12.143 -10.476 27.685 1.00 95.44 364 ALA A N 1
ATOM 2607 C CA . ALA A 1 364 ? -10.896 -11.215 27.599 1.00 95.44 364 ALA A CA 1
ATOM 2608 C C . ALA A 1 364 ? -10.695 -12.113 28.832 1.00 95.44 364 ALA A C 1
ATOM 2610 O O . ALA A 1 364 ? -11.347 -11.948 29.866 1.00 95.44 364 ALA A O 1
ATOM 2611 N N . ALA A 1 365 ? -9.775 -13.072 28.731 1.00 94.06 365 ALA A N 1
ATOM 2612 C CA . ALA A 1 365 ? -9.464 -14.015 29.808 1.00 94.06 365 ALA A CA 1
ATOM 2613 C C . ALA A 1 365 ? -8.962 -13.352 31.109 1.00 94.06 365 ALA A C 1
ATOM 2615 O O . ALA A 1 365 ? -9.050 -13.960 32.173 1.00 94.06 365 ALA A O 1
ATOM 2616 N N . ASP A 1 366 ? -8.455 -12.120 31.038 1.00 92.25 366 ASP A N 1
ATOM 2617 C CA . ASP A 1 366 ? -7.973 -11.334 32.179 1.00 92.25 366 ASP A CA 1
ATOM 2618 C C . ASP A 1 366 ? -9.052 -10.429 32.809 1.00 92.25 366 ASP A C 1
ATOM 2620 O O . ASP A 1 366 ? -8.747 -9.645 33.708 1.00 92.25 366 ASP A O 1
ATOM 2624 N N . GLY A 1 367 ? -10.309 -10.530 32.358 1.00 91.88 367 GLY A N 1
ATOM 2625 C CA . GLY A 1 367 ? -11.429 -9.735 32.872 1.00 91.88 367 GLY A CA 1
ATOM 2626 C C . GLY A 1 367 ? -11.495 -8.307 32.321 1.00 91.88 367 GLY A C 1
ATOM 2627 O O . GLY A 1 367 ? -12.238 -7.477 32.854 1.00 91.88 367 GLY A O 1
ATOM 2628 N N . LYS A 1 368 ? -10.732 -7.983 31.270 1.00 92.44 368 LYS A N 1
ATOM 2629 C CA . LYS A 1 368 ? -10.849 -6.699 30.565 1.00 92.44 368 LYS A CA 1
ATOM 2630 C C . LYS A 1 368 ? -11.787 -6.801 29.368 1.00 92.44 368 LYS A C 1
ATOM 2632 O O . LYS A 1 368 ? -11.981 -7.867 28.784 1.00 92.44 368 LYS A O 1
ATOM 2637 N N . GLN A 1 369 ? -12.363 -5.669 28.988 1.00 93.75 369 GLN A N 1
ATOM 2638 C CA . GLN A 1 369 ? -13.076 -5.498 27.726 1.00 93.75 369 GLN A CA 1
ATOM 2639 C C . GLN A 1 369 ? -12.481 -4.313 26.962 1.00 93.75 369 GLN A C 1
ATOM 2641 O O . GLN A 1 369 ? -11.855 -3.419 27.535 1.00 93.75 369 GLN A O 1
ATOM 2646 N N . LEU A 1 370 ? -12.733 -4.280 25.664 1.00 95.50 370 LEU A N 1
ATOM 2647 C CA . LEU A 1 370 ? -12.402 -3.165 24.797 1.00 95.50 370 LEU A CA 1
ATOM 2648 C C . LEU A 1 370 ? -13.682 -2.405 24.460 1.00 95.50 370 LEU A C 1
ATOM 2650 O O . LEU A 1 370 ? -14.704 -3.000 24.107 1.00 95.50 370 LEU A O 1
ATOM 2654 N N . ARG A 1 371 ? -13.618 -1.081 24.542 1.00 95.50 371 ARG A N 1
ATOM 2655 C CA . ARG A 1 371 ? -14.630 -0.174 24.004 1.00 95.50 371 ARG A CA 1
ATOM 2656 C C . ARG A 1 371 ? -14.033 0.518 22.790 1.00 95.50 371 ARG A C 1
ATOM 2658 O O . ARG A 1 371 ? -12.956 1.084 22.897 1.00 95.50 371 ARG A O 1
ATOM 2665 N N . PHE A 1 372 ? -14.725 0.489 21.664 1.00 96.94 372 PHE A N 1
ATOM 2666 C CA . PHE A 1 372 ? -14.347 1.241 20.474 1.00 96.94 372 PHE A CA 1
ATOM 2667 C C . PHE A 1 372 ? -15.444 2.247 20.147 1.00 96.94 372 PHE A C 1
ATOM 2669 O O . PHE A 1 372 ? -16.602 1.861 20.016 1.00 96.94 372 PHE A O 1
ATOM 2676 N N . ASP A 1 373 ? -15.095 3.520 20.031 1.00 96.50 373 ASP A N 1
ATOM 2677 C CA . ASP A 1 373 ? -15.999 4.575 19.578 1.00 96.50 373 ASP A CA 1
ATOM 2678 C C . ASP A 1 373 ? -15.614 4.971 18.151 1.00 96.50 373 ASP A C 1
ATOM 2680 O O . ASP A 1 373 ? -14.501 5.425 17.889 1.00 96.50 373 ASP A O 1
ATOM 2684 N N . GLN A 1 374 ? -16.524 4.753 17.206 1.00 95.88 374 GLN A N 1
ATOM 2685 C CA . GLN A 1 374 ? -16.259 4.981 15.789 1.00 95.88 374 GLN A CA 1
ATOM 2686 C C . GLN A 1 374 ? -16.126 6.471 15.437 1.00 95.88 374 GLN A C 1
ATOM 2688 O O . GLN A 1 374 ? -15.410 6.792 14.486 1.00 95.88 374 GLN A O 1
ATOM 2693 N N . ILE A 1 375 ? -16.816 7.366 16.156 1.00 94.88 375 ILE A N 1
ATOM 2694 C CA . ILE A 1 375 ? -16.763 8.811 15.888 1.00 94.88 375 ILE A CA 1
ATOM 2695 C C . ILE A 1 375 ? -15.475 9.380 16.457 1.00 94.88 375 ILE A C 1
ATOM 2697 O O . ILE A 1 375 ? -14.729 10.035 15.728 1.00 94.88 375 ILE A O 1
ATOM 2701 N N . SER A 1 376 ? -15.205 9.126 17.743 1.00 95.62 376 SER A N 1
ATOM 2702 C CA . SER A 1 376 ? -13.971 9.625 18.354 1.00 95.62 376 SER A CA 1
ATOM 2703 C C . SER A 1 376 ? -12.752 8.910 17.791 1.00 95.62 376 SER A C 1
ATOM 2705 O O . SER A 1 376 ? -11.688 9.509 17.723 1.00 95.62 376 SER A O 1
ATOM 2707 N N . GLY A 1 377 ? -12.909 7.661 17.345 1.00 96.50 377 GLY A N 1
ATOM 2708 C CA . GLY A 1 377 ? -11.831 6.830 16.834 1.00 96.50 377 GLY A CA 1
ATOM 2709 C C . GLY A 1 377 ? -10.964 6.206 17.918 1.00 96.50 377 GLY A C 1
ATOM 2710 O O . GLY A 1 377 ? -9.853 5.761 17.624 1.00 96.50 377 GLY A O 1
ATOM 2711 N N . GLU A 1 378 ? -11.446 6.199 19.157 1.00 97.12 378 GLU A N 1
ATOM 2712 C CA . GLU A 1 378 ? -10.717 5.707 20.316 1.00 97.12 378 GLU A CA 1
ATOM 2713 C C . GLU A 1 378 ? -11.026 4.232 20.577 1.00 97.12 378 GLU A C 1
ATOM 2715 O O . GLU A 1 378 ? -12.187 3.818 20.630 1.00 97.12 378 GLU A O 1
ATOM 2720 N N . VAL A 1 379 ? -9.981 3.436 20.802 1.00 96.69 379 VAL A N 1
ATOM 2721 C CA . VAL A 1 379 ? -10.084 2.115 21.431 1.00 96.69 379 VAL A CA 1
ATOM 2722 C C . VAL A 1 379 ? -9.609 2.245 22.867 1.00 96.69 379 VAL A C 1
ATOM 2724 O O . VAL A 1 379 ? -8.477 2.644 23.122 1.00 96.69 379 VAL A O 1
ATOM 2727 N N . VAL A 1 380 ? -10.471 1.894 23.809 1.00 95.75 380 VAL A N 1
ATOM 2728 C CA . VAL A 1 380 ? -10.216 2.004 25.241 1.00 95.75 380 VAL A CA 1
ATOM 2729 C C . VAL A 1 380 ? -10.219 0.619 25.864 1.00 95.75 380 VAL A C 1
ATOM 2731 O O . VAL A 1 380 ? -11.192 -0.126 25.730 1.00 95.75 380 VAL A O 1
ATOM 2734 N N . VAL A 1 381 ? -9.150 0.286 26.582 1.00 94.06 381 VAL A N 1
ATOM 2735 C CA . VAL A 1 381 ? -9.096 -0.908 27.431 1.00 94.06 381 VAL A CA 1
ATOM 2736 C C . VAL A 1 381 ? -9.724 -0.552 28.774 1.00 94.06 381 VAL A C 1
ATOM 2738 O O . VAL A 1 381 ? -9.226 0.331 29.472 1.00 94.06 381 VAL A O 1
ATOM 2741 N N . VAL A 1 382 ? -10.822 -1.216 29.140 1.00 89.75 382 VAL A N 1
ATOM 2742 C CA . VAL A 1 382 ? -11.522 -0.975 30.411 1.00 89.75 382 VAL A CA 1
ATOM 2743 C C . VAL A 1 382 ? -11.693 -2.275 31.204 1.00 89.75 382 VAL A C 1
ATOM 2745 O O . VAL A 1 382 ? -11.913 -3.336 30.613 1.00 89.75 382 VAL A O 1
ATOM 2748 N N . PRO A 1 383 ? -11.617 -2.227 32.544 1.00 84.81 383 PRO A N 1
ATOM 2749 C CA . PRO A 1 383 ? -11.931 -3.383 33.378 1.00 84.81 383 PRO A CA 1
ATOM 2750 C C . PRO A 1 383 ? -13.437 -3.696 33.349 1.00 84.81 383 PRO A C 1
ATOM 2752 O O . PRO A 1 383 ? -14.256 -2.846 32.988 1.00 84.81 383 PRO A O 1
ATOM 2755 N N . GLU A 1 384 ? -13.811 -4.910 33.761 1.00 75.94 384 GLU A N 1
ATOM 2756 C CA . GLU A 1 384 ? -15.208 -5.345 33.903 1.00 75.94 384 GLU A CA 1
ATOM 2757 C C . GLU A 1 384 ? -16.113 -4.287 34.590 1.00 75.94 384 GLU A C 1
ATOM 2759 O O . GLU A 1 384 ? -15.876 -3.932 35.753 1.00 75.94 384 GLU A O 1
ATOM 2764 N N . PRO A 1 385 ? -17.219 -3.848 33.949 1.00 65.50 385 PRO A N 1
ATOM 2765 C CA . PRO A 1 385 ? -18.200 -2.951 34.571 1.00 65.50 385 PRO A CA 1
ATOM 2766 C C . PRO A 1 385 ? -18.860 -3.558 35.824 1.00 65.50 385 PRO A C 1
ATOM 2768 O O . PRO A 1 385 ? -19.241 -2.852 36.762 1.00 65.50 385 PRO A O 1
ATOM 2771 N N . SER A 1 386 ? -19.001 -4.887 35.848 1.00 58.47 386 SER A N 1
ATOM 2772 C CA . SER A 1 386 ? -19.665 -5.668 36.896 1.00 58.47 386 SER A CA 1
ATOM 2773 C C . SER A 1 386 ? -18.938 -5.619 38.230 1.00 58.47 386 SER A C 1
ATOM 2775 O O . SER A 1 386 ? -19.596 -5.511 39.262 1.00 58.47 386 SER A O 1
ATOM 2777 N N . SER A 1 387 ? -17.607 -5.645 38.240 1.00 53.41 387 SER A N 1
ATOM 2778 C CA . SER A 1 387 ? -16.810 -5.650 39.472 1.00 53.41 387 SER A CA 1
ATOM 2779 C C . SER A 1 387 ? -17.126 -4.450 40.361 1.00 53.41 387 SER A C 1
ATOM 2781 O O . SER A 1 387 ? -17.263 -4.591 41.574 1.00 53.41 387 SER A O 1
ATOM 2783 N N . ILE A 1 388 ? -17.334 -3.277 39.761 1.00 53.31 388 ILE A N 1
ATOM 2784 C CA . ILE A 1 388 ? -17.598 -2.032 40.489 1.00 53.31 388 ILE A CA 1
ATOM 2785 C C . ILE A 1 388 ? -19.052 -1.957 40.941 1.00 53.31 388 ILE A C 1
ATOM 2787 O O . ILE A 1 388 ? -19.320 -1.592 42.086 1.00 53.31 388 ILE A O 1
ATOM 2791 N N . VAL A 1 389 ? -20.002 -2.336 40.083 1.00 59.34 389 VAL A N 1
ATOM 2792 C CA . VAL A 1 389 ? -21.422 -2.335 40.459 1.00 59.34 389 VAL A CA 1
ATOM 2793 C C . VAL A 1 389 ? -21.684 -3.378 41.546 1.00 59.34 389 VAL A C 1
ATOM 2795 O O . VAL A 1 389 ? -22.360 -3.083 42.529 1.00 59.34 389 VAL A O 1
ATOM 2798 N N . ILE A 1 390 ? -21.096 -4.570 41.440 1.00 58.59 390 ILE A N 1
ATOM 2799 C CA . ILE A 1 390 ? -21.235 -5.639 42.436 1.00 58.59 390 ILE A CA 1
ATOM 2800 C C . ILE A 1 390 ? -20.485 -5.282 43.722 1.00 58.59 390 ILE A C 1
ATOM 2802 O O . ILE A 1 390 ? -21.039 -5.486 44.802 1.00 58.59 390 ILE A O 1
ATOM 2806 N N . ALA A 1 391 ? -19.288 -4.689 43.653 1.00 59.41 391 ALA A N 1
ATOM 2807 C CA . ALA A 1 391 ? -18.596 -4.188 44.842 1.00 59.41 391 ALA A CA 1
ATOM 2808 C C . ALA A 1 391 ? -19.369 -3.043 45.512 1.00 59.41 391 ALA A C 1
ATOM 2810 O O . ALA A 1 391 ? -19.480 -3.020 46.735 1.00 59.41 391 ALA A O 1
ATOM 2811 N N . GLY A 1 392 ? -19.966 -2.135 44.738 1.00 61.66 392 GLY A N 1
ATOM 2812 C CA . GLY A 1 392 ? -20.803 -1.044 45.237 1.00 61.66 392 GLY A CA 1
ATOM 2813 C C . GLY A 1 392 ? -22.081 -1.551 45.904 1.00 61.66 392 GLY A C 1
ATOM 2814 O O . GLY A 1 392 ? -22.400 -1.146 47.024 1.00 61.66 392 GLY A O 1
ATOM 2815 N N . ILE A 1 393 ? -22.779 -2.500 45.276 1.00 70.69 393 ILE A N 1
ATOM 2816 C CA . ILE A 1 393 ? -23.948 -3.172 45.861 1.00 70.69 393 ILE A CA 1
ATOM 2817 C C . ILE A 1 393 ? -23.530 -3.963 47.110 1.00 70.69 393 ILE A C 1
ATOM 2819 O O . ILE A 1 393 ? -24.192 -3.876 48.144 1.00 70.69 393 ILE A O 1
ATOM 2823 N N . GLY A 1 394 ? -22.405 -4.677 47.065 1.00 69.69 394 GLY A N 1
ATOM 2824 C CA . GLY A 1 394 ? -21.832 -5.405 48.198 1.00 69.69 394 GLY A CA 1
ATOM 2825 C C . GLY A 1 394 ? -21.495 -4.493 49.379 1.00 69.69 394 GLY A C 1
ATOM 2826 O O . GLY A 1 394 ? -21.896 -4.774 50.510 1.00 69.69 394 GLY A O 1
ATOM 2827 N N . ALA A 1 395 ? -20.841 -3.360 49.124 1.00 75.62 395 ALA A N 1
ATOM 2828 C CA . ALA A 1 395 ? -20.511 -2.347 50.123 1.00 75.62 395 ALA A CA 1
ATOM 2829 C C . ALA A 1 395 ? -21.772 -1.695 50.706 1.00 75.62 395 ALA A C 1
ATOM 2831 O O . ALA A 1 395 ? -21.877 -1.541 51.926 1.00 75.62 395 ALA A O 1
ATOM 2832 N N . ALA A 1 396 ? -22.768 -1.385 49.872 1.00 74.12 396 ALA A N 1
ATOM 2833 C CA . ALA A 1 396 ? -24.059 -0.870 50.323 1.00 74.12 396 ALA A CA 1
ATOM 2834 C C . ALA A 1 396 ? -24.795 -1.886 51.216 1.00 74.12 396 ALA A C 1
ATOM 2836 O O . ALA A 1 396 ? -25.318 -1.523 52.275 1.00 74.12 396 ALA A O 1
ATOM 2837 N N . MET A 1 397 ? -24.782 -3.173 50.851 1.00 82.69 397 MET A N 1
ATOM 2838 C CA . MET A 1 397 ? -25.353 -4.250 51.667 1.00 82.69 397 MET A CA 1
ATOM 2839 C C . MET A 1 397 ? -24.598 -4.436 52.992 1.00 82.69 397 MET A C 1
ATOM 2841 O O . MET A 1 397 ? -25.229 -4.600 54.042 1.00 82.69 397 MET A O 1
ATOM 2845 N N . ALA A 1 398 ? -23.266 -4.356 52.986 1.00 82.81 398 ALA A N 1
ATOM 2846 C CA . ALA A 1 398 ? -22.446 -4.426 54.195 1.00 82.81 398 ALA A CA 1
ATOM 2847 C C . ALA A 1 398 ? -22.715 -3.237 55.137 1.00 82.81 398 ALA A C 1
ATOM 2849 O O . ALA A 1 398 ? -22.956 -3.435 56.333 1.00 82.81 398 ALA A O 1
ATOM 2850 N N . ALA A 1 399 ? -22.773 -2.014 54.600 1.00 82.00 399 ALA A N 1
ATOM 2851 C CA . ALA A 1 399 ? -23.108 -0.804 55.350 1.00 82.00 399 ALA A CA 1
ATOM 2852 C C . ALA A 1 399 ? -24.517 -0.883 55.964 1.00 82.00 399 ALA A C 1
ATOM 2854 O O . ALA A 1 399 ? -24.720 -0.553 57.138 1.00 82.00 399 ALA A O 1
ATOM 2855 N N . TRP A 1 400 ? -25.490 -1.398 55.210 1.00 88.62 400 TRP A N 1
ATOM 2856 C CA . TRP A 1 400 ? -26.851 -1.620 55.696 1.00 88.62 400 TRP A CA 1
ATOM 2857 C C . TRP A 1 400 ? -26.908 -2.629 56.853 1.00 88.62 400 TRP A C 1
ATOM 2859 O O . TRP A 1 400 ? -27.594 -2.399 57.857 1.00 88.62 400 TRP A O 1
ATOM 2869 N N . ASN A 1 401 ? -26.152 -3.725 56.763 1.00 86.56 401 ASN A N 1
ATOM 2870 C CA . ASN A 1 401 ? -26.072 -4.730 57.825 1.00 86.56 401 ASN A CA 1
ATOM 2871 C C . ASN A 1 401 ? -25.386 -4.195 59.090 1.00 86.56 401 ASN A C 1
ATOM 2873 O O . ASN A 1 401 ? -25.859 -4.457 60.205 1.00 86.56 401 ASN A O 1
ATOM 2877 N N . ALA A 1 402 ? -24.337 -3.383 58.946 1.00 88.44 402 ALA A N 1
ATOM 2878 C CA . ALA A 1 402 ? -23.703 -2.693 60.067 1.00 88.44 402 ALA A CA 1
ATOM 2879 C C . ALA A 1 402 ? -24.683 -1.727 60.765 1.00 88.44 402 ALA A C 1
ATOM 2881 O O . ALA A 1 402 ? -24.817 -1.749 61.994 1.00 88.44 402 ALA A O 1
ATOM 2882 N N . LEU A 1 403 ? -25.453 -0.948 59.994 1.00 87.00 403 LEU A N 1
ATOM 2883 C CA . LEU A 1 403 ? -26.480 -0.039 60.515 1.00 87.00 403 LEU A CA 1
ATOM 2884 C C . LEU A 1 403 ? -27.585 -0.792 61.277 1.00 87.00 403 LEU A C 1
ATOM 2886 O O . LEU A 1 403 ? -27.958 -0.398 62.388 1.00 87.00 403 LEU A O 1
ATOM 2890 N N . LYS A 1 404 ? -28.096 -1.899 60.719 1.00 91.00 404 LYS A N 1
ATOM 2891 C CA . LYS A 1 404 ? -29.087 -2.764 61.388 1.00 91.00 404 LYS A CA 1
ATOM 2892 C C . LYS A 1 404 ? -28.553 -3.320 62.707 1.00 91.00 404 LYS A C 1
ATOM 2894 O O . LYS A 1 404 ? -29.270 -3.308 63.709 1.00 91.00 404 LYS A O 1
ATOM 2899 N N . SER A 1 405 ? -27.300 -3.765 62.724 1.00 89.56 405 SER A N 1
ATOM 2900 C CA . SER A 1 405 ? -26.654 -4.322 63.918 1.00 89.56 405 SER A CA 1
ATOM 2901 C C . SER A 1 405 ? -26.478 -3.265 65.011 1.00 89.56 405 SER A C 1
ATOM 2903 O O . SER A 1 405 ? -26.790 -3.519 66.176 1.00 89.56 405 SER A O 1
ATOM 2905 N N . ARG A 1 406 ? -26.094 -2.037 64.639 1.00 89.69 406 ARG A N 1
ATOM 2906 C CA . ARG A 1 406 ? -26.030 -0.891 65.559 1.00 89.69 406 ARG A CA 1
ATOM 2907 C C . ARG A 1 406 ? -27.400 -0.551 66.147 1.00 89.69 406 ARG A C 1
ATOM 2909 O O . ARG A 1 406 ? -27.507 -0.357 67.354 1.00 89.69 406 ARG A O 1
ATOM 2916 N N . ARG A 1 407 ? -28.463 -0.540 65.333 1.00 89.88 407 ARG A N 1
ATOM 2917 C CA . ARG A 1 407 ? -29.842 -0.311 65.811 1.00 89.88 407 ARG A CA 1
ATOM 2918 C C . ARG A 1 407 ? -30.303 -1.386 66.797 1.00 89.88 407 ARG A C 1
ATOM 2920 O O . ARG A 1 407 ? -30.933 -1.044 67.793 1.00 89.88 407 ARG A O 1
ATOM 2927 N N . LYS A 1 408 ? -29.976 -2.662 66.557 1.00 89.19 408 LYS A N 1
ATOM 2928 C CA . LYS A 1 408 ? -30.268 -3.750 67.509 1.00 89.19 408 LYS A CA 1
ATOM 2929 C C . LYS A 1 408 ? -29.557 -3.533 68.848 1.00 89.19 408 LYS A C 1
ATOM 2931 O O . LYS A 1 408 ? -30.208 -3.616 69.883 1.00 89.19 408 LYS A O 1
ATOM 2936 N N . ARG A 1 409 ? -28.267 -3.173 68.834 1.00 89.50 409 ARG A N 1
ATOM 2937 C CA . ARG A 1 409 ? -27.506 -2.865 70.061 1.00 89.50 409 ARG A CA 1
ATOM 2938 C C . ARG A 1 409 ? -28.079 -1.668 70.825 1.00 89.50 409 ARG A C 1
ATOM 2940 O O . ARG A 1 409 ? -28.251 -1.750 72.031 1.00 89.50 409 ARG A O 1
ATOM 2947 N N . LEU A 1 410 ? -28.446 -0.590 70.132 1.00 85.81 410 LEU A N 1
ATOM 2948 C CA . LEU A 1 410 ? -29.061 0.583 70.768 1.00 85.81 410 LEU A CA 1
ATOM 2949 C C . LEU A 1 410 ? -30.434 0.280 71.386 1.00 85.81 410 LEU A C 1
ATOM 2951 O O . LEU A 1 410 ? -30.783 0.871 72.401 1.00 85.81 410 LEU A O 1
ATOM 2955 N N . ARG A 1 411 ? -31.210 -0.644 70.804 1.00 86.31 411 ARG A N 1
ATOM 2956 C CA . ARG A 1 411 ? -32.469 -1.112 71.409 1.00 86.31 411 ARG A CA 1
ATOM 2957 C C . ARG A 1 411 ? -32.235 -1.958 72.658 1.00 86.31 411 ARG A C 1
ATOM 2959 O O . ARG A 1 411 ? -32.987 -1.804 73.606 1.00 86.31 411 ARG A O 1
ATOM 2966 N N . ALA A 1 412 ? -31.197 -2.794 72.671 1.00 83.88 412 ALA A N 1
ATOM 2967 C CA . ALA A 1 412 ? -30.821 -3.568 73.856 1.00 83.88 412 ALA A CA 1
ATOM 2968 C C . ALA A 1 412 ? -30.339 -2.683 75.022 1.00 83.88 412 ALA A C 1
ATOM 2970 O O . ALA A 1 412 ? -30.429 -3.086 76.172 1.00 83.88 412 ALA A O 1
ATOM 2971 N N . LEU A 1 413 ? -29.850 -1.475 74.726 1.00 81.62 413 LEU A N 1
ATOM 2972 C CA . LEU A 1 413 ? -29.398 -0.500 75.722 1.00 81.62 413 LEU A CA 1
ATOM 2973 C C . LEU A 1 413 ? -30.497 0.470 76.184 1.00 81.62 413 LEU A C 1
ATOM 2975 O O . LEU A 1 413 ? -30.214 1.340 77.004 1.00 81.62 413 LEU A O 1
ATOM 2979 N N . ARG A 1 414 ? -31.735 0.374 75.671 1.00 79.44 414 ARG A N 1
ATOM 2980 C CA . ARG A 1 414 ? -32.834 1.179 76.220 1.00 79.44 414 ARG A CA 1
ATOM 2981 C C . ARG A 1 414 ? -33.239 0.585 77.572 1.00 79.44 414 ARG A C 1
ATOM 2983 O O . ARG A 1 414 ? -33.673 -0.565 77.579 1.00 79.44 414 ARG A O 1
ATOM 2990 N N . PRO A 1 415 ? -33.139 1.339 78.681 1.00 69.56 415 PRO A N 1
ATOM 2991 C CA . PRO A 1 415 ? -33.667 0.886 79.956 1.00 69.56 415 PRO A CA 1
ATOM 2992 C C . PRO A 1 415 ? -35.167 0.640 79.793 1.00 69.56 415 PRO A C 1
ATOM 2994 O O . PRO A 1 415 ? -35.915 1.521 79.359 1.00 69.56 415 PRO A O 1
ATOM 2997 N N . THR A 1 416 ? -35.593 -0.584 80.080 1.00 66.44 416 THR A N 1
ATOM 2998 C CA . THR A 1 416 ? -36.995 -0.909 80.304 1.00 66.44 416 THR A CA 1
ATOM 2999 C C . THR A 1 416 ? -37.416 -0.164 81.559 1.00 66.44 416 THR A C 1
ATOM 3001 O O . THR A 1 416 ? -37.070 -0.561 82.667 1.00 66.44 416 THR A O 1
ATOM 3004 N N . PHE A 1 417 ? -38.098 0.966 81.383 1.00 60.66 417 PHE A N 1
ATOM 3005 C CA . PHE A 1 417 ? -38.854 1.569 82.470 1.00 60.66 417 PHE A CA 1
ATOM 3006 C C . PHE A 1 417 ? -40.030 0.632 82.745 1.00 60.66 417 PHE A C 1
ATOM 3008 O O . PHE A 1 417 ? -41.014 0.635 82.007 1.00 60.66 417 PHE A O 1
ATOM 3015 N N . GLU A 1 418 ? -39.859 -0.239 83.735 1.00 55.47 418 GLU A N 1
ATOM 3016 C CA . GLU A 1 418 ? -40.961 -0.970 84.351 1.00 55.47 418 GLU A CA 1
ATOM 3017 C C . GLU A 1 418 ? -41.843 0.058 85.072 1.00 55.47 418 GLU A C 1
ATOM 3019 O O . GLU A 1 418 ? -41.364 0.807 85.925 1.00 55.47 418 GLU A O 1
ATOM 3024 N N . THR A 1 419 ? -43.101 0.151 84.640 1.00 59.16 419 THR A N 1
ATOM 3025 C CA . THR A 1 419 ? -44.184 0.875 85.324 1.00 59.16 419 THR A CA 1
ATOM 3026 C C . THR A 1 419 ? -44.931 -0.045 86.260 1.00 59.16 419 THR A C 1
ATOM 3028 O O . THR A 1 419 ? -45.216 -1.178 85.801 1.00 59.16 419 THR A O 1
#

Nearest PDB structures (foldseek):
  1kz7-assembly2_C  TM=3.633E-01  e=1.995E+00  Mus musculus
  7zke-assembly1_D  TM=4.764E-01  e=5.456E+00  Thermochaetoides thermophila
  8axg-assembly4_DDD  TM=3.400E-01  e=6.551E+00  Fusobacterium nucleatum
  7o9o-assembly1_A  TM=1.983E-01  e=1.995E+00  Nakaseomyces glabratus
  3lyc-assembly2_C  TM=2.454E-01  e=9.445E+00  Parabacteroides distasonis ATCC 8503

pLDDT: mean 86.3, std 17.38, range [37.31, 98.62]

Solvent-accessible surface area (backbone atoms only — not comparable to full-atom values): 21254 Å² total; per-residue (Å²): 139,90,81,90,88,80,91,85,81,88,90,79,93,83,81,88,79,91,79,90,79,83,82,87,73,83,75,80,80,78,76,80,76,79,76,78,79,75,80,73,82,67,82,77,70,82,73,49,72,62,37,30,41,52,35,63,37,92,86,58,52,37,58,81,39,27,56,22,26,37,70,69,47,58,81,60,87,51,67,31,25,39,34,39,41,47,77,44,56,39,63,30,24,40,71,57,69,44,36,26,47,21,42,36,33,36,64,65,20,54,61,34,31,40,19,16,75,34,52,84,24,37,40,35,46,73,37,34,40,38,30,55,33,51,42,54,34,35,38,9,33,94,46,72,64,20,17,22,28,42,34,54,52,59,56,80,42,80,36,42,42,30,15,33,68,8,29,38,36,33,35,24,28,42,31,24,26,64,48,22,32,43,36,34,36,36,67,12,36,37,35,39,42,40,50,81,95,54,65,56,56,30,41,16,35,37,32,35,51,26,19,37,33,39,40,15,28,60,41,54,18,38,37,36,33,29,64,67,11,36,41,37,33,33,5,60,86,32,76,38,78,56,23,36,29,35,26,38,39,32,30,10,38,38,38,32,73,26,23,38,38,23,63,40,28,35,36,32,33,74,67,11,36,41,37,41,50,32,55,68,50,50,92,67,36,37,29,43,34,29,19,43,82,21,31,43,24,8,34,40,38,38,36,45,47,59,86,70,87,79,36,30,90,91,50,54,46,58,28,56,42,34,39,68,77,37,69,81,65,40,75,53,62,77,42,47,37,32,33,49,79,88,42,82,31,54,44,45,67,44,90,48,86,88,45,76,49,33,30,35,36,47,73,45,99,86,49,34,30,42,38,35,32,65,73,74,15,36,39,32,41,34,48,52,71,58,62,56,55,52,48,49,51,50,49,52,53,51,53,50,51,50,52,53,52,50,53,52,54,55,57,72,67,51,79,78,80,84,127

Mean predicted aligned error: 10.46 Å

Secondary structure (DSSP, 8-state):
----------------------------------------------PPPPEEE----SS--BTT-GGGEESSS---SSEEEEEE-SSS-SEEEE-S-EEEEEEEE-TT----EEEESSTTEEEEEEEEEEE-SSSEEEES-SSGGG-EEEE--SSSEEEEEE-TTSEEEE-SEEEE-TTEEEEEESSSEEEEE--TTT--EE-SEEEE-SEEEEEES---SEEEE-TTEEEEE-TTTTT-SEEEESEEEESSEEEESSEEEESS-EEE-TT-EEEEEE-SSGGG---EEE-TT-EE-SEEEEEE-S--TT--SSS-EEEE-EEESSSPPEE--SEEEEEETTEEEEEEE-S-TT-TTEEEEPPPTTSEEEEEETTTTEEEEEE-HHHHHHHHHHHHHHHHHHHHHHHHHHHHTS-----